Protein AF-A0A9P5TW99-F1 (afdb_monomer)

Sequence (395 aa):
MVALRAKLTGFSEDMVRWKDLVPGARRSHRGVREGKIAKPSKDNAGSTTTKKLKKLKLSVIRRNELMGLSGDGTASVQVFATECSKDMRTLEEKRNLLRLAKSFCDAYPYIPPNELAWRVKAEAEAKRKTDSSEMLATYMQSTNNQIDSLASMLTHHLPTLRTALPSGPISTTPTIVPMTVVGMSSDMDTQVHQKTPGMPELELPALVMAATVPEPQSAATSHNASLSLQSCESNRTYAVTLAHTQALMFTYNDIPDIPRLDRVWDDEPTPYQRHPVALRYWPDVYRNKNDQRWKGIKATWTEWKYVAEQYHASTPEEFWMEFSSSDGKRFNWKAITAHLRGQRAVHDQESCVKARNDYGAQFDTHFSNRGKVMTDKSAIARQYLVLKENQMDID

pLDDT: mean 73.94, std 22.14, range [26.53, 98.31]

Organism: NCBI:txid206335

Mean predicted aligned error: 19.89 Å

Structure (mmCIF, N/CA/C/O backbone):
data_AF-A0A9P5TW99-F1
#
_entry.id   AF-A0A9P5TW99-F1
#
loop_
_atom_site.group_PDB
_atom_site.id
_atom_site.type_symbol
_atom_site.label_atom_id
_atom_site.label_alt_id
_atom_site.label_comp_id
_atom_site.label_asym_id
_atom_site.label_entity_id
_atom_site.label_seq_id
_atom_site.pdbx_PDB_ins_code
_atom_site.Cartn_x
_atom_site.Cartn_y
_atom_site.Cartn_z
_atom_site.occupancy
_atom_site.B_iso_or_equiv
_atom_site.auth_seq_id
_atom_site.auth_comp_id
_atom_site.auth_asym_id
_atom_site.auth_atom_id
_atom_site.pdbx_PDB_model_num
ATOM 1 N N . MET A 1 1 ? -27.446 -33.311 -11.522 1.00 58.66 1 MET A N 1
ATOM 2 C CA . MET A 1 1 ? -27.390 -31.878 -11.905 1.00 58.66 1 MET A CA 1
ATOM 3 C C . MET A 1 1 ? -28.658 -31.107 -11.533 1.00 58.66 1 MET A C 1
ATOM 5 O O . MET A 1 1 ? -28.534 -30.091 -10.864 1.00 58.66 1 MET A O 1
ATOM 9 N N . VAL A 1 2 ? -29.862 -31.587 -11.870 1.00 69.06 2 VAL A N 1
ATOM 10 C CA . VAL A 1 2 ? -31.138 -30.896 -11.559 1.00 69.06 2 VAL A CA 1
ATOM 11 C C . VAL A 1 2 ? -31.339 -30.640 -10.054 1.00 69.06 2 VAL A C 1
ATOM 13 O O . VAL A 1 2 ? -31.632 -29.518 -9.657 1.00 69.06 2 VAL A O 1
ATOM 16 N N . ALA A 1 3 ? -31.059 -31.631 -9.201 1.00 65.62 3 ALA A N 1
ATOM 17 C CA . ALA A 1 3 ? -31.188 -31.491 -7.744 1.00 65.62 3 ALA A CA 1
ATOM 18 C C . ALA A 1 3 ? -30.216 -30.471 -7.114 1.00 65.62 3 ALA A C 1
ATOM 20 O O . ALA A 1 3 ? -30.509 -29.909 -6.064 1.00 65.62 3 ALA A O 1
ATOM 21 N N . LEU A 1 4 ? -29.061 -30.226 -7.743 1.00 70.00 4 LEU A N 1
ATOM 22 C CA . LEU A 1 4 ? -28.096 -29.229 -7.269 1.00 70.00 4 LEU A CA 1
ATOM 23 C C . LEU A 1 4 ? -28.545 -27.816 -7.654 1.00 70.00 4 LEU A C 1
ATOM 25 O O . LEU A 1 4 ? -28.468 -26.916 -6.825 1.00 70.00 4 LEU A O 1
ATOM 29 N N . ARG A 1 5 ? -29.066 -27.639 -8.879 1.00 88.38 5 ARG A N 1
ATOM 30 C CA . ARG A 1 5 ? -29.638 -26.359 -9.319 1.00 88.38 5 ARG A CA 1
ATOM 31 C C . ARG A 1 5 ? -30.823 -25.958 -8.447 1.00 88.38 5 ARG A C 1
ATOM 33 O O . ARG A 1 5 ? -30.795 -24.866 -7.910 1.00 88.38 5 ARG A O 1
ATOM 40 N N . ALA A 1 6 ? -31.767 -26.867 -8.196 1.00 84.12 6 ALA A N 1
ATOM 41 C CA . ALA A 1 6 ? -32.905 -26.593 -7.314 1.00 84.12 6 ALA A CA 1
ATOM 42 C C . ALA A 1 6 ? -32.475 -26.197 -5.888 1.00 84.12 6 ALA A C 1
ATOM 44 O O . ALA A 1 6 ? -33.054 -25.293 -5.292 1.00 84.12 6 ALA A O 1
ATOM 45 N N . LYS A 1 7 ? -31.420 -26.829 -5.351 1.00 78.69 7 LYS A N 1
ATOM 46 C CA . LYS A 1 7 ? -30.862 -26.457 -4.043 1.00 78.69 7 LYS A CA 1
ATOM 47 C C . LYS A 1 7 ? -30.204 -25.082 -4.049 1.00 78.69 7 LYS A C 1
ATOM 49 O O . LYS A 1 7 ? -30.358 -24.375 -3.067 1.00 78.69 7 LYS A O 1
ATOM 54 N N . LEU A 1 8 ? -29.489 -24.717 -5.114 1.00 85.50 8 LEU A N 1
ATOM 55 C CA . LEU A 1 8 ? -28.857 -23.401 -5.246 1.00 85.50 8 LEU A CA 1
ATOM 56 C C . LEU A 1 8 ? -29.894 -22.289 -5.435 1.00 85.50 8 LEU A C 1
ATOM 58 O O . LEU A 1 8 ? -29.766 -21.254 -4.795 1.00 85.50 8 LEU A O 1
ATOM 62 N N . THR A 1 9 ? -30.944 -22.529 -6.226 1.00 88.44 9 THR A N 1
ATOM 63 C CA . THR A 1 9 ? -32.055 -21.582 -6.410 1.00 88.44 9 THR A CA 1
ATOM 64 C C . THR A 1 9 ? -32.812 -21.357 -5.100 1.00 88.44 9 THR A C 1
ATOM 66 O O . THR A 1 9 ? -32.992 -20.219 -4.681 1.00 88.44 9 THR A O 1
ATOM 69 N N . GLY A 1 10 ? -33.123 -22.431 -4.362 1.00 80.06 10 GLY A N 1
ATOM 70 C CA . GLY A 1 10 ? -33.707 -22.304 -3.023 1.00 80.06 10 GLY A CA 1
ATOM 71 C C . GLY A 1 10 ? -32.764 -21.662 -1.993 1.00 80.06 10 GLY A C 1
ATOM 72 O O . GLY A 1 10 ? -33.227 -21.125 -0.993 1.00 80.06 10 GLY A O 1
ATOM 73 N N . PHE A 1 11 ? -31.445 -21.694 -2.225 1.00 78.62 11 PHE A N 1
ATOM 74 C CA . PHE A 1 11 ? -30.457 -21.009 -1.383 1.00 78.62 11 PHE A CA 1
ATOM 75 C C . PHE A 1 11 ? -30.358 -19.507 -1.680 1.00 78.62 11 PHE A C 1
ATOM 77 O O . PHE A 1 11 ? -29.927 -18.760 -0.802 1.00 78.62 11 PHE A O 1
ATOM 84 N N . SER A 1 12 ? -30.710 -19.078 -2.898 1.00 83.06 12 SER A N 1
ATOM 85 C CA . SER A 1 12 ? -30.652 -17.676 -3.327 1.00 83.06 12 SER A CA 1
ATOM 86 C C . SER A 1 12 ? -31.938 -16.892 -3.069 1.00 83.06 12 SER A C 1
ATOM 88 O O . SER A 1 12 ? -31.874 -15.676 -2.946 1.00 83.06 12 SER A O 1
ATOM 90 N N . GLU A 1 13 ? -33.092 -17.557 -2.989 1.00 88.88 13 GLU A N 1
ATOM 91 C CA . GLU A 1 13 ? -34.395 -16.882 -2.851 1.00 88.88 13 GLU A CA 1
ATOM 92 C C . GLU A 1 13 ? -34.698 -16.387 -1.428 1.00 88.88 13 GLU A C 1
ATOM 94 O O . GLU A 1 13 ? -35.510 -15.481 -1.265 1.00 88.88 13 GLU A O 1
ATOM 99 N N . ASP A 1 14 ? -34.036 -16.925 -0.396 1.00 84.69 14 ASP A N 1
ATOM 100 C CA . ASP A 1 14 ? -34.393 -16.652 1.001 1.00 84.69 14 ASP A CA 1
ATOM 101 C C . ASP A 1 14 ? -33.192 -16.167 1.835 1.00 84.69 14 ASP A C 1
ATOM 103 O O . ASP A 1 14 ? -32.583 -16.896 2.629 1.00 84.69 14 ASP A O 1
ATOM 107 N N . MET A 1 15 ? -32.832 -14.894 1.636 1.00 73.81 15 MET A N 1
ATOM 108 C CA . MET A 1 15 ? -31.765 -14.208 2.383 1.00 73.81 15 MET A CA 1
ATOM 109 C C . MET A 1 15 ? -32.045 -14.108 3.890 1.00 73.81 15 MET A C 1
ATOM 111 O O . MET A 1 15 ? -31.109 -13.955 4.675 1.00 73.81 15 MET A O 1
ATOM 115 N N . VAL A 1 16 ? -33.306 -14.190 4.326 1.00 80.12 16 VAL A N 1
ATOM 116 C CA . VAL A 1 16 ? -33.656 -14.129 5.754 1.00 80.12 16 VAL A CA 1
ATOM 117 C C . VAL A 1 16 ? -33.190 -15.403 6.453 1.00 80.12 16 VAL A C 1
ATOM 119 O O . VAL A 1 16 ? -32.522 -15.343 7.486 1.00 80.12 16 VAL A O 1
ATOM 122 N N . ARG A 1 17 ? -33.411 -16.554 5.814 1.00 73.56 17 ARG A N 1
ATOM 123 C CA . ARG A 1 17 ? -33.004 -17.871 6.314 1.00 73.56 17 ARG A CA 1
ATOM 124 C C . ARG A 1 17 ? -31.487 -18.038 6.443 1.00 73.56 17 ARG A C 1
ATOM 126 O O . ARG A 1 17 ? -31.021 -18.865 7.226 1.00 73.56 17 ARG A O 1
ATOM 133 N N . TRP A 1 18 ? -30.699 -17.240 5.718 1.00 72.06 18 TRP A N 1
ATOM 134 C CA . TRP A 1 18 ? -29.242 -17.217 5.875 1.00 72.06 18 TRP A CA 1
ATOM 135 C C . TRP A 1 18 ? -28.815 -16.790 7.276 1.00 72.06 18 TRP A C 1
ATOM 137 O O . TRP A 1 18 ? -27.891 -17.394 7.819 1.00 72.06 18 TRP A O 1
ATOM 147 N N . LYS A 1 19 ? -29.484 -15.802 7.887 1.00 72.62 19 LYS A N 1
ATOM 148 C CA . LYS A 1 19 ? -29.129 -15.336 9.238 1.00 72.62 19 LYS A CA 1
ATOM 149 C C . LYS A 1 19 ? -29.310 -16.434 10.291 1.00 72.62 19 LYS A C 1
ATOM 151 O O . LYS A 1 19 ? -28.522 -16.482 11.232 1.00 72.62 19 LYS A O 1
ATOM 156 N N . ASP A 1 20 ? -30.252 -17.352 10.073 1.00 71.69 20 ASP A N 1
ATOM 157 C CA . ASP A 1 20 ? -30.519 -18.487 10.967 1.00 71.69 20 ASP A CA 1
ATOM 158 C C . ASP A 1 20 ? -29.628 -19.709 10.684 1.00 71.69 20 ASP A C 1
ATOM 160 O O . ASP A 1 20 ? -29.382 -20.530 11.570 1.00 71.69 20 ASP A O 1
ATOM 164 N N . LEU A 1 21 ? -29.127 -19.847 9.450 1.00 66.81 21 LEU A N 1
ATOM 165 C CA . LEU A 1 21 ? -28.264 -20.956 9.030 1.00 66.81 21 LEU A CA 1
ATOM 166 C C . LEU A 1 21 ? -26.778 -20.716 9.301 1.00 66.81 21 LEU A C 1
ATOM 168 O O . LEU A 1 21 ? -26.026 -21.693 9.345 1.00 66.81 21 LEU A O 1
ATOM 172 N N . VAL A 1 22 ? -26.332 -19.467 9.494 1.00 63.72 22 VAL A N 1
ATOM 173 C CA . VAL A 1 22 ? -24.971 -19.206 9.981 1.00 63.72 22 VAL A CA 1
ATOM 174 C C . VAL A 1 22 ? -24.890 -19.745 11.409 1.00 63.72 22 VAL A C 1
ATOM 176 O O . VAL A 1 22 ? -25.519 -19.182 12.305 1.00 63.72 22 VAL A O 1
ATOM 179 N N . PRO A 1 23 ? -24.116 -20.816 11.673 1.00 58.12 23 PRO A N 1
ATOM 180 C CA . PRO A 1 23 ? -23.956 -21.316 13.026 1.00 58.12 23 PRO A CA 1
ATOM 181 C C . PRO A 1 23 ? -23.392 -20.170 13.858 1.00 58.12 23 PRO A C 1
ATOM 183 O O . PRO A 1 23 ? -22.274 -19.719 13.587 1.00 58.12 23 PRO A O 1
ATOM 186 N N . GLY A 1 24 ? -24.186 -19.677 14.815 1.00 62.91 24 GLY A N 1
ATOM 187 C CA . GLY A 1 24 ? -23.839 -18.518 15.631 1.00 62.91 24 GLY A CA 1
ATOM 188 C C . GLY A 1 24 ? -22.387 -18.610 16.083 1.00 62.91 24 GLY A C 1
ATOM 189 O O . GLY A 1 24 ? -21.942 -19.686 16.499 1.00 62.91 24 GLY A O 1
ATOM 190 N N . ALA A 1 25 ? -21.646 -17.508 15.913 1.00 51.34 25 ALA A N 1
ATOM 191 C CA . ALA A 1 25 ? -20.204 -17.433 16.115 1.00 51.34 25 ALA A CA 1
ATOM 192 C C . ALA A 1 25 ? -19.806 -18.249 17.346 1.00 51.34 25 ALA A C 1
ATOM 194 O O . ALA A 1 25 ? -20.101 -17.868 18.482 1.00 51.34 25 ALA A O 1
ATOM 195 N N . ARG A 1 26 ? -19.188 -19.415 17.108 1.00 55.31 26 ARG A N 1
ATOM 196 C CA . ARG A 1 26 ? -18.778 -20.326 18.173 1.00 55.31 26 ARG A CA 1
ATOM 197 C C . ARG A 1 26 ? -17.817 -19.557 19.061 1.00 55.31 26 ARG A C 1
ATOM 199 O O . ARG A 1 26 ? -16.646 -19.401 18.717 1.00 55.31 26 ARG A O 1
ATOM 206 N N . ARG A 1 27 ? -18.313 -19.052 20.195 1.00 49.97 27 ARG A N 1
ATOM 207 C CA . ARG A 1 27 ? -17.473 -18.463 21.232 1.00 49.97 27 ARG A CA 1
ATOM 208 C C . ARG A 1 27 ? -16.417 -19.508 21.542 1.00 49.97 27 ARG A C 1
ATOM 210 O O . ARG A 1 27 ? -16.739 -20.603 21.998 1.00 49.97 27 ARG A O 1
ATOM 217 N N . SER A 1 28 ? -15.160 -19.187 21.245 1.00 50.09 28 SER A N 1
ATOM 218 C CA . SER A 1 28 ? -14.033 -20.000 21.677 1.00 50.09 28 SER A CA 1
ATOM 219 C C . SER A 1 28 ? -14.196 -20.179 23.180 1.00 50.09 28 SER A C 1
ATOM 221 O O . SER A 1 28 ? -14.144 -19.186 23.911 1.00 50.09 28 SER A O 1
ATOM 223 N N . HIS A 1 29 ? -14.478 -21.404 23.615 1.00 52.12 29 HIS A N 1
ATOM 224 C CA . HIS A 1 29 ? -14.676 -21.750 25.012 1.00 52.12 29 HIS A CA 1
ATOM 225 C C . HIS A 1 29 ? -13.421 -21.322 25.779 1.00 52.12 29 HIS A C 1
ATOM 227 O O . HIS A 1 29 ? -12.395 -22.007 25.766 1.00 52.12 29 HIS A O 1
ATOM 233 N N . ARG A 1 30 ? -13.462 -20.134 26.393 1.00 49.91 30 ARG A N 1
ATOM 234 C CA . ARG A 1 30 ? -12.427 -19.697 27.321 1.00 49.91 30 ARG A CA 1
ATOM 235 C C . ARG A 1 30 ? -12.651 -20.541 28.557 1.00 49.91 30 ARG A C 1
ATOM 237 O O . ARG A 1 30 ? -13.542 -20.249 29.343 1.00 49.91 30 ARG A O 1
ATOM 244 N N . GLY A 1 31 ? -11.892 -21.631 28.647 1.00 58.38 31 GLY A N 1
ATOM 245 C CA . GLY A 1 31 ? -11.916 -22.516 29.802 1.00 58.38 31 GLY A CA 1
ATOM 246 C C . GLY A 1 31 ? -11.858 -21.707 31.093 1.00 58.38 31 GLY A C 1
ATOM 247 O O . GLY A 1 31 ? -11.162 -20.688 31.158 1.00 58.38 31 GLY A O 1
ATOM 248 N N . VAL A 1 32 ? -12.630 -22.170 32.073 1.00 48.12 32 VAL A N 1
ATOM 249 C CA . VAL A 1 32 ? -12.749 -21.618 33.422 1.00 48.12 32 VAL A CA 1
ATOM 250 C C . VAL A 1 32 ? -11.351 -21.298 33.954 1.00 48.12 32 VAL A C 1
ATOM 252 O O . VAL A 1 32 ? -10.536 -22.188 34.192 1.00 48.12 32 VAL A O 1
ATOM 255 N N . ARG A 1 33 ? -11.044 -20.002 34.069 1.00 47.03 33 ARG A N 1
ATOM 256 C CA . ARG A 1 33 ? -9.824 -19.502 34.709 1.00 47.03 33 ARG A CA 1
ATOM 257 C C . ARG A 1 33 ? -10.108 -19.289 36.189 1.00 47.03 33 ARG A C 1
ATOM 259 O O . ARG A 1 33 ? -10.075 -18.162 36.666 1.00 47.03 33 ARG A O 1
ATOM 266 N N . GLU A 1 34 ? -10.368 -20.371 36.905 1.00 51.81 34 GLU A N 1
ATOM 267 C CA . GLU A 1 34 ? -10.252 -20.365 38.358 1.00 51.81 34 GLU A CA 1
ATOM 268 C C . GLU A 1 34 ? -8.994 -21.136 38.738 1.00 51.81 34 GLU A C 1
ATOM 270 O O . GLU A 1 34 ? -8.789 -22.274 38.324 1.00 51.81 34 GLU A O 1
ATOM 275 N N . GLY A 1 35 ? -8.092 -20.462 39.450 1.00 48.47 35 GLY A N 1
ATOM 276 C CA . GLY A 1 35 ? -6.841 -21.053 39.910 1.00 48.47 35 GLY A CA 1
ATOM 277 C C . GLY A 1 35 ? -5.665 -20.094 39.809 1.00 48.47 35 GLY A C 1
ATOM 278 O O . GLY A 1 35 ? -4.849 -20.178 38.890 1.00 48.47 35 GLY A O 1
ATOM 279 N N . LYS A 1 36 ? -5.545 -19.200 40.796 1.00 48.25 36 LYS A N 1
ATOM 280 C CA . LYS A 1 36 ? -4.268 -18.586 41.175 1.00 48.25 36 LYS A CA 1
ATOM 281 C C . LYS A 1 36 ? -3.323 -19.711 41.620 1.00 48.25 36 LYS A C 1
ATOM 283 O O . LYS A 1 36 ? -3.298 -20.069 42.790 1.00 48.25 36 LYS A O 1
ATOM 288 N N . ILE A 1 37 ? -2.566 -20.293 40.694 1.00 49.03 37 ILE A N 1
ATOM 289 C CA . ILE A 1 37 ? -1.483 -21.218 41.041 1.00 49.03 37 ILE A CA 1
ATOM 290 C C . ILE A 1 37 ? -0.261 -20.363 41.376 1.00 49.03 37 ILE A C 1
ATOM 292 O O . ILE A 1 37 ? 0.362 -19.764 40.494 1.00 49.03 37 ILE A O 1
ATOM 296 N N . ALA A 1 38 ? 0.031 -20.269 42.672 1.00 44.44 38 ALA A N 1
ATOM 297 C CA . ALA A 1 38 ? 1.245 -19.669 43.197 1.00 44.44 38 ALA A CA 1
ATOM 298 C C . ALA A 1 38 ? 2.476 -20.353 42.577 1.00 44.44 38 ALA A C 1
ATOM 300 O O . ALA A 1 38 ? 2.558 -21.579 42.496 1.00 44.44 38 ALA A O 1
ATOM 301 N N . LYS A 1 39 ? 3.426 -19.546 42.101 1.00 47.69 39 LYS A N 1
ATOM 302 C CA . LYS A 1 39 ? 4.719 -20.028 41.607 1.00 47.69 39 LYS A CA 1
ATOM 303 C C . LYS A 1 39 ? 5.540 -20.523 42.806 1.00 47.69 39 LYS A C 1
ATOM 305 O O . LYS A 1 39 ? 5.739 -19.726 43.721 1.00 47.69 39 LYS A O 1
ATOM 310 N N . PRO A 1 40 ? 6.046 -21.767 42.820 1.00 48.75 40 PRO A N 1
ATOM 311 C CA . PRO A 1 40 ? 6.991 -22.179 43.846 1.00 48.75 40 PRO A CA 1
ATOM 312 C C . PRO A 1 40 ? 8.340 -21.478 43.640 1.00 48.75 40 PRO A C 1
ATOM 314 O O . PRO A 1 40 ? 8.852 -21.397 42.517 1.00 48.75 40 PRO A O 1
ATOM 317 N N . SER A 1 41 ? 8.866 -20.958 44.750 1.00 43.94 41 SER A N 1
ATOM 318 C CA . SER A 1 41 ? 10.208 -20.396 44.896 1.00 43.94 41 SER A CA 1
ATOM 319 C C . SER A 1 41 ? 11.270 -21.410 44.470 1.00 43.94 41 SER A C 1
ATOM 321 O O . SER A 1 41 ? 11.125 -22.616 44.672 1.00 43.94 41 SER A O 1
ATOM 323 N N . LYS A 1 42 ? 12.323 -20.907 43.832 1.00 47.97 42 LYS A N 1
ATOM 324 C CA . LYS A 1 42 ? 13.435 -21.680 43.289 1.00 47.97 42 LYS A CA 1
ATOM 325 C C . LYS A 1 42 ? 14.590 -21.600 44.280 1.00 47.97 42 LYS A C 1
ATOM 327 O O . LYS A 1 42 ? 15.408 -20.692 44.175 1.00 47.97 42 LYS A O 1
ATOM 332 N N . ASP A 1 43 ? 14.660 -22.559 45.193 1.00 49.53 43 ASP A N 1
ATOM 333 C CA . ASP A 1 43 ? 15.812 -22.684 46.079 1.00 49.53 43 ASP A CA 1
ATOM 334 C C . ASP A 1 43 ? 16.958 -23.403 45.360 1.00 49.53 43 ASP A C 1
ATOM 336 O O . ASP A 1 43 ? 16.806 -24.459 44.737 1.00 49.53 43 ASP A O 1
ATOM 340 N N . ASN A 1 44 ? 18.112 -22.740 45.397 1.00 54.00 44 ASN A N 1
ATOM 341 C CA . ASN A 1 44 ? 19.398 -23.206 44.911 1.00 54.00 44 ASN A CA 1
ATOM 342 C C . ASN A 1 44 ? 19.933 -24.293 45.848 1.00 54.00 44 ASN A C 1
ATOM 344 O O . ASN A 1 44 ? 20.316 -24.001 46.975 1.00 54.00 44 ASN A O 1
ATOM 348 N N . ALA A 1 45 ? 20.063 -25.517 45.347 1.00 45.59 45 ALA A N 1
ATOM 349 C CA . ALA A 1 45 ? 20.971 -26.499 45.922 1.00 45.59 45 ALA A CA 1
ATOM 350 C C . ALA A 1 45 ? 21.656 -27.254 44.782 1.00 45.59 45 ALA A C 1
ATOM 352 O O . ALA A 1 45 ? 21.007 -27.841 43.910 1.00 45.59 45 ALA A O 1
ATOM 353 N N . GLY A 1 46 ? 22.984 -27.148 44.754 1.00 58.91 46 GLY A N 1
ATOM 354 C CA . GLY A 1 46 ? 23.836 -27.803 43.776 1.00 58.91 46 GLY A CA 1
ATOM 355 C C . GLY A 1 46 ? 23.730 -29.318 43.889 1.00 58.91 46 GLY A C 1
ATOM 356 O O . GLY A 1 46 ? 23.781 -29.875 44.979 1.00 58.91 46 GLY A O 1
ATOM 357 N N . SER A 1 47 ? 23.595 -29.992 42.751 1.00 43.09 47 SER A N 1
ATOM 358 C CA . SER A 1 47 ? 23.919 -31.409 42.664 1.00 43.09 47 SER A CA 1
ATOM 359 C C . SER A 1 47 ? 24.217 -31.812 41.225 1.00 43.09 47 SER A C 1
ATOM 361 O O . SER A 1 47 ? 23.520 -31.448 40.277 1.00 43.09 47 SER A O 1
ATOM 363 N N . THR A 1 48 ? 25.326 -32.533 41.153 1.00 44.28 48 THR A N 1
ATOM 364 C CA . THR A 1 48 ? 25.984 -33.294 40.096 1.00 44.28 48 THR A CA 1
ATOM 365 C C . THR A 1 48 ? 25.189 -33.734 38.857 1.00 44.28 48 THR A C 1
ATOM 367 O O . THR A 1 48 ? 23.994 -34.026 38.849 1.00 44.28 48 THR A O 1
ATOM 370 N N . THR A 1 49 ? 25.945 -33.782 37.764 1.00 49.41 49 THR A N 1
ATOM 371 C CA . THR A 1 49 ? 25.586 -34.085 36.381 1.00 49.41 49 THR A CA 1
ATOM 372 C C . THR A 1 49 ? 24.978 -35.477 36.194 1.00 49.41 49 THR A C 1
ATOM 374 O O . THR A 1 49 ? 25.675 -36.445 35.906 1.00 49.41 49 THR A O 1
ATOM 377 N N . THR A 1 50 ? 23.653 -35.563 36.239 1.00 49.00 50 THR A N 1
ATOM 378 C CA . THR A 1 50 ? 22.889 -36.620 35.565 1.00 49.00 50 THR A CA 1
ATOM 379 C C . THR A 1 50 ? 21.997 -35.961 34.516 1.00 49.00 50 THR A C 1
ATOM 381 O O . THR A 1 50 ? 21.405 -34.903 34.749 1.00 49.00 50 THR A O 1
ATOM 384 N N . LYS A 1 51 ? 21.976 -36.520 33.299 1.00 51.38 51 LYS A N 1
ATOM 385 C CA . LYS A 1 51 ? 21.241 -35.973 32.149 1.00 51.38 51 LYS A CA 1
ATOM 386 C C . LYS A 1 51 ? 19.755 -35.876 32.506 1.00 51.38 51 LYS A C 1
ATOM 388 O O . LYS A 1 51 ? 19.036 -36.867 32.454 1.00 51.38 51 LYS A O 1
ATOM 393 N N . LYS A 1 52 ? 19.304 -34.673 32.882 1.00 51.59 52 LYS A N 1
ATOM 394 C CA . LYS A 1 52 ? 17.903 -34.379 33.202 1.00 51.59 52 LYS A CA 1
ATOM 395 C C . LYS A 1 52 ? 17.035 -34.744 31.999 1.00 51.59 52 LYS A C 1
ATOM 397 O O . LYS A 1 52 ? 17.022 -34.024 30.999 1.00 51.59 52 LYS A O 1
ATOM 402 N N . LEU A 1 53 ? 16.301 -35.850 32.116 1.00 59.75 53 LEU A N 1
ATOM 403 C CA . LEU A 1 53 ? 15.158 -36.162 31.265 1.00 59.75 53 LEU A CA 1
ATOM 404 C C . LEU A 1 53 ? 14.271 -34.916 31.226 1.00 59.75 53 LEU A C 1
ATOM 406 O O . LEU A 1 53 ? 13.824 -34.415 32.261 1.00 59.75 53 LEU A O 1
ATOM 410 N N . LYS A 1 54 ? 14.104 -34.352 30.027 1.00 71.94 54 LYS A N 1
ATOM 411 C CA . LYS A 1 54 ? 13.283 -33.161 29.811 1.00 71.94 54 LYS A CA 1
ATOM 412 C C . LYS A 1 54 ? 11.875 -33.500 30.294 1.00 71.94 54 LYS A C 1
ATOM 414 O O . LYS A 1 54 ? 11.186 -34.276 29.640 1.00 71.94 54 LYS A O 1
ATOM 419 N N . LYS A 1 55 ? 11.474 -32.947 31.445 1.00 77.19 55 LYS A N 1
ATOM 420 C CA . LYS A 1 55 ? 10.123 -33.114 31.993 1.00 77.19 55 LYS A CA 1
ATOM 421 C C . LYS A 1 55 ? 9.119 -32.795 30.883 1.00 77.19 55 LYS A C 1
ATOM 423 O O . LYS A 1 55 ? 9.113 -31.678 30.359 1.00 77.19 55 LYS A O 1
ATOM 428 N N . LEU A 1 56 ? 8.326 -33.792 30.493 1.00 73.94 56 LEU A N 1
ATOM 429 C CA . LEU A 1 56 ? 7.247 -33.622 29.527 1.00 73.94 56 LEU A CA 1
ATOM 430 C C . LEU A 1 56 ? 6.324 -32.501 30.011 1.00 73.94 56 LEU A C 1
ATOM 432 O O . LEU A 1 56 ? 6.024 -32.387 31.201 1.00 73.94 56 LEU A O 1
ATOM 436 N N . LYS A 1 57 ? 5.901 -31.634 29.085 1.00 84.50 57 LYS A N 1
ATOM 437 C CA . LYS A 1 57 ? 4.958 -30.556 29.401 1.00 84.50 57 LYS A CA 1
ATOM 438 C C . LYS A 1 57 ? 3.699 -31.179 30.008 1.00 84.50 57 LYS A C 1
ATOM 440 O O . LYS A 1 57 ? 3.190 -32.159 29.472 1.00 84.50 57 LYS A O 1
ATOM 445 N N . LEU A 1 58 ? 3.168 -30.572 31.068 1.00 80.12 58 LEU A N 1
ATOM 446 C CA . LEU A 1 58 ? 1.982 -31.057 31.787 1.00 80.12 58 LEU A CA 1
ATOM 447 C C . LEU A 1 58 ? 0.776 -31.310 30.858 1.00 80.12 58 LEU A C 1
ATOM 449 O O . LEU A 1 58 ? -0.018 -32.212 31.091 1.00 80.12 58 LEU A O 1
ATOM 453 N N . SER A 1 59 ? 0.664 -30.544 29.766 1.00 78.75 59 SER A N 1
ATOM 454 C CA . SER A 1 59 ? -0.368 -30.738 28.741 1.00 78.75 59 SER A CA 1
ATOM 455 C C . SER A 1 59 ? -0.230 -32.052 27.970 1.00 78.75 59 SER A C 1
ATOM 457 O O . SER A 1 59 ? -1.233 -32.609 27.541 1.00 78.75 59 SER A O 1
ATOM 459 N N . VAL A 1 60 ? 0.996 -32.545 27.782 1.00 77.38 60 VAL A N 1
ATOM 460 C CA . VAL A 1 60 ? 1.264 -33.824 27.113 1.00 77.38 60 VAL A CA 1
ATOM 461 C C . VAL A 1 60 ? 0.950 -34.981 28.054 1.00 77.38 60 VAL A C 1
ATOM 463 O O . VAL A 1 60 ? 0.315 -35.934 27.627 1.00 77.38 60 VAL A O 1
ATOM 466 N N . ILE A 1 61 ? 1.296 -34.852 29.338 1.00 80.19 61 ILE A N 1
ATOM 467 C CA . ILE A 1 61 ? 0.941 -35.840 30.369 1.00 80.19 61 ILE A CA 1
ATOM 468 C C . ILE A 1 61 ? -0.581 -35.979 30.455 1.00 80.19 61 ILE A C 1
ATOM 470 O O . ILE A 1 61 ? -1.108 -37.069 30.278 1.00 80.19 61 ILE A O 1
ATOM 474 N N . ARG A 1 62 ? -1.295 -34.854 30.581 1.00 79.38 62 ARG A N 1
ATOM 475 C CA . ARG A 1 62 ? -2.760 -34.855 30.667 1.00 79.38 62 ARG A CA 1
ATOM 476 C C . ARG A 1 62 ? -3.428 -35.390 29.397 1.00 79.38 62 ARG A C 1
ATOM 478 O O . ARG A 1 62 ? -4.450 -36.056 29.479 1.00 79.38 62 ARG A O 1
ATOM 485 N N . ARG A 1 63 ? -2.865 -35.117 28.211 1.00 81.81 63 ARG A N 1
ATOM 486 C CA . ARG A 1 63 ? -3.342 -35.713 26.951 1.00 81.81 63 ARG A CA 1
ATOM 487 C C . ARG A 1 63 ? -3.147 -37.229 26.949 1.00 81.81 63 ARG A C 1
ATOM 489 O O . ARG A 1 63 ? -4.035 -37.928 26.484 1.00 81.81 63 ARG A O 1
ATOM 496 N N . ASN A 1 64 ? -2.007 -37.718 27.426 1.00 81.00 64 ASN A N 1
ATOM 497 C CA . ASN A 1 64 ? -1.719 -39.148 27.461 1.00 81.00 64 ASN A CA 1
ATOM 498 C C . ASN A 1 64 ? -2.642 -39.874 28.446 1.00 81.00 64 ASN A C 1
ATOM 500 O O . ASN A 1 64 ? -3.238 -40.871 28.062 1.00 81.00 64 ASN A O 1
ATOM 504 N N . GLU A 1 65 ? -2.866 -39.310 29.637 1.00 81.19 65 GLU A N 1
ATOM 505 C CA . GLU A 1 65 ? -3.845 -39.823 30.608 1.00 81.19 65 GLU A CA 1
ATOM 506 C C . GLU A 1 65 ? -5.255 -39.898 30.010 1.00 81.19 65 GLU A C 1
ATOM 508 O O . GLU A 1 65 ? -5.924 -40.922 30.111 1.00 81.19 65 GLU A O 1
ATOM 513 N N . LEU A 1 66 ? -5.693 -38.839 29.322 1.00 78.94 66 LEU A N 1
ATOM 514 C CA . LEU A 1 66 ? -7.032 -38.772 28.726 1.00 78.94 66 LEU A CA 1
ATOM 515 C C . LEU A 1 66 ? -7.194 -39.732 27.533 1.00 78.94 66 LEU A C 1
ATOM 517 O O . LEU A 1 66 ? -8.302 -40.162 27.235 1.00 78.94 66 LEU A O 1
ATOM 521 N N . MET A 1 67 ? -6.090 -40.090 26.872 1.00 77.81 67 MET A N 1
ATOM 522 C CA . MET A 1 67 ? -6.045 -41.073 25.784 1.00 77.81 67 MET A CA 1
ATOM 523 C C . MET A 1 67 ? -5.748 -42.502 26.276 1.00 77.81 67 MET A C 1
ATOM 525 O O . MET A 1 67 ? -5.559 -43.386 25.445 1.00 77.81 67 MET A O 1
ATOM 529 N N . GLY A 1 68 ? -5.671 -42.736 27.593 1.00 79.44 68 GLY A N 1
ATOM 530 C CA . GLY A 1 68 ? -5.354 -44.050 28.167 1.00 79.44 68 GLY A CA 1
ATOM 531 C C . GLY A 1 68 ? -3.928 -44.539 27.882 1.00 79.44 68 GLY A C 1
ATOM 532 O O . GLY A 1 68 ? -3.646 -45.726 28.017 1.00 79.44 68 GLY A O 1
ATOM 533 N N . LEU A 1 69 ? -3.022 -43.646 27.474 1.00 74.31 69 LEU A N 1
ATOM 534 C CA . LEU A 1 69 ? -1.617 -43.960 27.239 1.00 74.31 69 LEU A CA 1
ATOM 535 C C . LEU A 1 69 ? -0.878 -43.889 28.577 1.00 74.31 69 LEU A C 1
ATOM 537 O O . LEU A 1 69 ? -0.517 -42.803 29.039 1.00 74.31 69 LEU A O 1
ATOM 541 N N . SER A 1 70 ? -0.679 -45.047 29.204 1.00 62.44 70 SER A N 1
ATOM 542 C CA . SER A 1 70 ? 0.096 -45.181 30.438 1.00 62.44 70 SER A CA 1
ATOM 543 C C . SER A 1 70 ? 1.477 -44.536 30.286 1.00 62.44 70 SER A C 1
ATOM 545 O O . SER A 1 70 ? 2.161 -44.717 29.282 1.00 62.44 70 SER A O 1
ATOM 547 N N . GLY A 1 71 ? 1.874 -43.745 31.286 1.00 62.94 71 GLY A N 1
ATOM 548 C CA . GLY A 1 71 ? 3.118 -42.966 31.288 1.00 62.94 71 GLY A CA 1
ATOM 549 C C . GLY A 1 71 ? 4.405 -43.792 31.380 1.00 62.94 71 GLY A C 1
ATOM 550 O O . GLY A 1 71 ? 5.491 -43.212 31.320 1.00 62.94 71 GLY A O 1
ATOM 551 N N . ASP A 1 72 ? 4.298 -45.115 31.488 1.00 60.44 72 ASP A N 1
ATOM 552 C CA . ASP A 1 72 ? 5.434 -46.015 31.367 1.00 60.44 72 ASP A CA 1
ATOM 553 C C . ASP A 1 72 ? 5.808 -46.100 29.892 1.00 60.44 72 ASP A C 1
ATOM 555 O O . ASP A 1 72 ? 5.091 -46.667 29.076 1.00 60.44 72 ASP A O 1
ATOM 559 N N . GLY A 1 73 ? 6.929 -45.474 29.534 1.00 58.66 73 GLY A N 1
ATOM 560 C CA . GLY A 1 73 ? 7.451 -45.375 28.169 1.00 58.66 73 GLY A CA 1
ATOM 561 C C . GLY A 1 73 ? 7.848 -46.706 27.518 1.00 58.66 73 GLY A C 1
ATOM 562 O O . GLY A 1 73 ? 8.693 -46.712 26.623 1.00 58.66 73 GLY A O 1
ATOM 563 N N . THR A 1 74 ? 7.276 -47.830 27.943 1.00 57.16 74 THR A N 1
ATOM 564 C CA . THR A 1 74 ? 7.312 -49.088 27.211 1.00 57.16 74 THR A CA 1
ATOM 565 C C . THR A 1 74 ? 6.410 -48.940 25.995 1.00 57.16 74 THR A C 1
ATOM 567 O O . THR A 1 74 ? 5.185 -48.965 26.065 1.00 57.16 74 THR A O 1
ATOM 570 N N . ALA A 1 75 ? 7.063 -48.707 24.858 1.00 52.88 75 ALA A N 1
ATOM 571 C CA . ALA A 1 75 ? 6.475 -48.556 23.540 1.00 52.88 75 ALA A CA 1
ATOM 572 C C . ALA A 1 75 ? 5.662 -49.799 23.138 1.00 52.88 75 ALA A C 1
ATOM 574 O O . ALA A 1 75 ? 6.107 -50.634 22.356 1.00 52.88 75 ALA A O 1
ATOM 575 N N . SER A 1 76 ? 4.441 -49.914 23.653 1.00 48.19 76 SER A N 1
ATOM 576 C CA . SER A 1 76 ? 3.412 -50.714 23.015 1.00 48.19 76 SER A CA 1
ATOM 577 C C . SER A 1 76 ? 3.026 -49.938 21.760 1.00 48.19 76 SER A C 1
ATOM 579 O O . SER A 1 76 ? 2.444 -48.851 21.823 1.00 48.19 76 SER A O 1
ATOM 581 N N . VAL A 1 77 ? 3.459 -50.469 20.618 1.00 52.72 77 VAL A N 1
ATOM 582 C CA . VAL A 1 77 ? 3.087 -50.050 19.268 1.00 52.72 77 VAL A CA 1
ATOM 583 C C . VAL A 1 77 ? 1.592 -50.324 19.113 1.00 52.72 77 VAL A C 1
ATOM 585 O O . VAL A 1 77 ? 1.168 -51.282 18.476 1.00 52.72 77 VAL A O 1
ATOM 588 N N . GLN A 1 78 ? 0.765 -49.512 19.767 1.00 49.00 78 GLN A N 1
ATOM 589 C CA . GLN A 1 78 ? -0.669 -49.550 19.580 1.00 49.00 78 GLN A CA 1
ATOM 590 C C . GLN A 1 78 ? -0.948 -48.774 18.301 1.00 49.00 78 GLN A C 1
ATOM 592 O O . GLN A 1 78 ? -1.144 -47.557 18.285 1.00 49.00 78 GLN A O 1
ATOM 597 N N . VAL A 1 79 ? -0.890 -49.528 17.203 1.00 52.06 79 VAL A N 1
ATOM 598 C CA . VAL A 1 79 ? -1.457 -49.206 15.895 1.00 52.06 79 VAL A CA 1
ATOM 599 C C . VAL A 1 79 ? -2.971 -49.101 16.068 1.00 52.06 79 VAL A C 1
ATOM 601 O O . VAL A 1 79 ? -3.737 -49.918 15.569 1.00 52.06 79 VAL A O 1
ATOM 604 N N . PHE A 1 80 ? -3.439 -48.105 16.814 1.00 42.12 80 PHE A N 1
ATOM 605 C CA . PHE A 1 80 ? -4.791 -47.644 16.592 1.00 42.12 80 PHE A CA 1
ATOM 606 C C . PHE A 1 80 ? -4.752 -46.990 15.228 1.00 42.12 80 PHE A C 1
ATOM 608 O O . PHE A 1 80 ? -4.193 -45.904 15.061 1.00 42.12 80 PHE A O 1
ATOM 615 N N . ALA A 1 81 ? -5.299 -47.702 14.242 1.00 49.00 81 ALA A N 1
ATOM 616 C CA . ALA A 1 81 ? -5.778 -47.089 13.027 1.00 49.00 81 ALA A CA 1
ATOM 617 C C . ALA A 1 81 ? -6.642 -45.916 13.484 1.00 49.00 81 ALA A C 1
ATOM 619 O O . ALA A 1 81 ? -7.754 -46.097 13.975 1.00 49.00 81 ALA A O 1
ATOM 620 N N . THR A 1 82 ? -6.083 -44.710 13.437 1.00 51.31 82 THR A N 1
ATOM 621 C CA . THR A 1 82 ? -6.855 -43.493 13.589 1.00 51.31 82 THR A CA 1
ATOM 622 C C . THR A 1 82 ? -7.760 -43.461 12.374 1.00 51.31 82 THR A C 1
ATOM 624 O O . THR A 1 82 ? -7.417 -42.879 11.347 1.00 51.31 82 THR A O 1
ATOM 627 N N . GLU A 1 83 ? -8.894 -44.150 12.464 1.00 48.53 83 GLU A N 1
ATOM 628 C CA . GLU A 1 83 ? -10.047 -43.865 11.643 1.00 48.53 83 GLU A CA 1
ATOM 629 C C . GLU A 1 83 ? -10.364 -42.403 11.926 1.00 48.53 83 GLU A C 1
ATOM 631 O O . GLU A 1 83 ? -10.948 -42.039 12.947 1.00 48.53 83 GLU A O 1
ATOM 636 N N . CYS A 1 84 ? -9.871 -41.526 11.051 1.00 50.66 84 CYS A N 1
ATOM 637 C CA . CYS A 1 84 ? -10.345 -40.162 10.959 1.00 50.66 84 CYS A CA 1
ATOM 638 C C . CYS A 1 84 ? -11.851 -40.264 10.703 1.00 50.66 84 CYS A C 1
ATOM 640 O O . CYS A 1 84 ? -12.287 -40.427 9.565 1.00 50.66 84 CYS A O 1
ATOM 642 N N . SER A 1 85 ? -12.629 -40.211 11.784 1.00 59.12 85 SER A N 1
ATOM 643 C CA . SER A 1 85 ? -14.042 -40.593 11.890 1.00 59.12 85 SER A CA 1
ATOM 644 C C . SER A 1 85 ? -15.015 -39.672 11.149 1.00 59.12 85 SER A C 1
ATOM 646 O O . SER A 1 85 ? -16.174 -39.533 11.530 1.00 59.12 85 SER A O 1
ATOM 648 N N . LYS A 1 86 ? -14.556 -38.994 10.095 1.00 72.00 86 LYS A N 1
ATOM 649 C CA . LYS A 1 86 ? -15.348 -38.043 9.308 1.00 72.00 86 LYS A CA 1
ATOM 650 C C . LYS A 1 86 ? -15.070 -38.090 7.813 1.00 72.00 86 LYS A C 1
ATOM 652 O O . LYS A 1 86 ? -15.502 -37.190 7.097 1.00 72.00 86 LYS A O 1
ATOM 657 N N . ASP A 1 87 ? -14.358 -39.102 7.321 1.00 79.56 87 ASP A N 1
ATOM 658 C CA . ASP A 1 87 ? -14.242 -39.274 5.878 1.00 79.56 87 ASP A CA 1
ATOM 659 C C . ASP A 1 87 ? -15.522 -39.899 5.299 1.00 79.56 87 ASP A C 1
ATOM 661 O O . ASP A 1 87 ? -15.615 -41.117 5.132 1.00 79.56 87 ASP A O 1
ATOM 665 N N . MET A 1 88 ? -16.496 -39.029 5.006 1.00 87.88 88 MET A N 1
ATOM 666 C CA . MET A 1 88 ? -17.789 -39.348 4.384 1.00 87.88 88 MET A CA 1
ATOM 667 C C . MET A 1 88 ? -17.677 -39.775 2.912 1.00 87.88 88 MET A C 1
ATOM 669 O O . MET A 1 88 ? -18.702 -40.013 2.275 1.00 87.88 88 MET A O 1
ATOM 673 N N . ARG A 1 89 ? -16.464 -39.853 2.348 1.00 90.94 89 ARG A N 1
ATOM 674 C CA . ARG A 1 89 ? -16.270 -40.263 0.956 1.00 90.94 89 ARG A CA 1
ATOM 675 C C . ARG A 1 89 ? -16.650 -41.721 0.750 1.00 90.94 89 ARG A C 1
ATOM 677 O O . ARG A 1 89 ? -16.338 -42.590 1.574 1.00 90.94 89 ARG A O 1
ATOM 684 N N . THR A 1 90 ? -17.275 -41.996 -0.387 1.00 94.25 90 THR A N 1
ATOM 685 C CA . THR A 1 90 ? -17.606 -43.360 -0.807 1.00 94.25 90 THR A CA 1
ATOM 686 C C . THR A 1 90 ? -16.330 -44.185 -1.022 1.00 94.25 90 THR A C 1
ATOM 688 O O . THR A 1 90 ? -15.236 -43.651 -1.226 1.00 94.25 90 THR A O 1
ATOM 691 N N . LEU A 1 91 ? -16.441 -45.517 -0.990 1.00 92.62 91 LEU A N 1
ATOM 692 C CA . LEU A 1 91 ? -15.297 -46.399 -1.271 1.00 92.62 91 LEU A CA 1
ATOM 693 C C . LEU A 1 91 ? -14.690 -46.142 -2.659 1.00 92.62 91 LEU A C 1
ATOM 695 O O . LEU A 1 91 ? -13.481 -46.280 -2.837 1.00 92.62 91 LEU A O 1
ATOM 699 N N . GLU A 1 92 ? -15.506 -45.749 -3.635 1.00 94.25 92 GLU A N 1
ATOM 700 C CA . GLU A 1 92 ? -15.048 -45.425 -4.984 1.00 94.25 92 GLU A CA 1
ATOM 701 C C . GLU A 1 92 ? -14.246 -44.121 -5.028 1.00 94.25 92 GLU A C 1
ATOM 703 O O . GLU A 1 92 ? -13.155 -44.090 -5.597 1.00 94.25 92 GLU A O 1
ATOM 708 N N . GLU A 1 93 ? -14.704 -43.077 -4.337 1.00 91.56 93 GLU A N 1
ATOM 709 C CA . GLU A 1 93 ? -13.957 -41.823 -4.185 1.00 91.56 93 GLU A CA 1
ATOM 710 C C . GLU A 1 93 ? -12.608 -42.043 -3.492 1.00 91.56 93 GLU A C 1
ATOM 712 O O . GLU A 1 93 ? -11.595 -41.484 -3.914 1.00 91.56 93 GLU A O 1
ATOM 717 N N . LYS A 1 94 ? -12.562 -42.913 -2.475 1.00 93.88 94 LYS A N 1
ATOM 718 C CA . LYS A 1 94 ? -11.310 -43.293 -1.802 1.00 93.88 94 LYS A CA 1
ATOM 719 C C . LYS A 1 94 ? -10.345 -43.992 -2.763 1.00 93.88 94 LYS A C 1
ATOM 721 O O . LYS A 1 94 ? -9.165 -43.648 -2.797 1.00 93.88 94 LYS A O 1
ATOM 726 N N . ARG A 1 95 ? -10.831 -44.923 -3.593 1.00 95.62 95 ARG A N 1
ATOM 727 C CA . ARG A 1 95 ? -10.008 -45.586 -4.624 1.00 95.62 95 ARG A CA 1
ATOM 728 C C . ARG A 1 95 ? -9.516 -44.606 -5.685 1.00 95.62 95 ARG A C 1
ATOM 730 O O . ARG A 1 95 ? -8.352 -44.674 -6.071 1.00 95.62 95 ARG A O 1
ATOM 737 N N . ASN A 1 96 ? -10.368 -43.684 -6.128 1.00 94.69 96 ASN A N 1
ATOM 738 C CA . ASN A 1 96 ? -9.988 -42.650 -7.088 1.00 94.69 96 ASN A CA 1
ATOM 739 C C . ASN A 1 96 ? -8.913 -41.720 -6.514 1.00 94.69 96 ASN A C 1
ATOM 741 O O . ASN A 1 96 ? -7.949 -41.409 -7.209 1.00 94.69 96 ASN A O 1
ATOM 745 N N . LEU A 1 97 ? -9.013 -41.352 -5.234 1.00 94.00 97 LEU A N 1
ATOM 746 C CA . LEU A 1 97 ? -7.993 -40.552 -4.561 1.00 94.00 97 LEU A CA 1
ATOM 747 C C . LEU A 1 97 ? -6.660 -41.293 -4.458 1.00 94.00 97 LEU A C 1
ATOM 749 O O . LEU A 1 97 ? -5.622 -40.707 -4.747 1.00 94.00 97 LEU A O 1
ATOM 753 N N . LEU A 1 98 ? -6.675 -42.581 -4.105 1.00 95.75 98 LEU A N 1
ATOM 754 C CA . LEU A 1 98 ? -5.459 -43.398 -4.080 1.00 95.75 98 LEU A CA 1
ATOM 755 C C . LEU A 1 98 ? -4.831 -43.532 -5.473 1.00 95.75 98 LEU A C 1
ATOM 757 O O . LEU A 1 98 ? -3.612 -43.439 -5.600 1.00 95.75 98 LEU A O 1
ATOM 761 N N . ARG A 1 99 ? -5.646 -43.693 -6.524 1.00 96.44 99 ARG A N 1
ATOM 762 C CA . ARG A 1 99 ? -5.166 -43.716 -7.914 1.00 96.44 99 ARG A CA 1
ATOM 763 C C . ARG A 1 99 ? -4.508 -42.389 -8.292 1.00 96.44 99 ARG A C 1
ATOM 765 O O . ARG A 1 99 ? -3.424 -42.402 -8.863 1.00 96.44 99 ARG A O 1
ATOM 772 N N . LEU A 1 100 ? -5.131 -41.268 -7.927 1.00 95.31 100 LEU A N 1
ATOM 773 C CA . LEU A 1 100 ? -4.607 -39.927 -8.182 1.00 95.31 100 LEU A CA 1
ATOM 774 C C . LEU A 1 100 ? -3.304 -39.673 -7.415 1.00 95.31 100 LEU A C 1
ATOM 776 O O . LEU A 1 100 ? -2.337 -39.188 -7.996 1.00 95.31 100 LEU A O 1
ATOM 780 N N . ALA A 1 101 ? -3.248 -40.056 -6.138 1.00 93.25 101 ALA A N 1
ATOM 781 C CA . ALA A 1 101 ? -2.040 -39.961 -5.325 1.00 93.25 101 ALA A CA 1
ATOM 782 C C . ALA A 1 101 ? -0.899 -40.795 -5.922 1.00 93.25 101 ALA A C 1
ATOM 784 O O . ALA A 1 101 ? 0.220 -40.304 -6.026 1.00 93.25 101 ALA A O 1
ATOM 785 N N . LYS A 1 102 ? -1.193 -42.014 -6.393 1.00 95.81 102 LYS A N 1
ATOM 786 C CA . LYS A 1 102 ? -0.213 -42.859 -7.080 1.00 95.81 102 LYS A CA 1
ATOM 787 C C . LYS A 1 102 ? 0.287 -42.208 -8.370 1.00 95.81 102 LYS A C 1
ATOM 789 O O . LYS A 1 102 ? 1.487 -42.026 -8.508 1.00 95.81 102 LYS A O 1
ATOM 794 N N . SER A 1 103 ? -0.614 -41.759 -9.250 1.00 96.00 103 SER A N 1
ATOM 795 C CA . SER A 1 103 ? -0.212 -41.061 -10.481 1.00 96.00 103 SER A CA 1
ATOM 796 C C . SER A 1 103 ? 0.602 -39.797 -10.205 1.00 96.00 103 SER A C 1
ATOM 798 O O . SER A 1 103 ? 1.488 -39.455 -10.978 1.00 96.00 103 SER A O 1
ATOM 800 N N . PHE A 1 104 ? 0.330 -39.113 -9.090 1.00 94.44 104 PHE A N 1
ATOM 801 C CA . PHE A 1 104 ? 1.086 -37.940 -8.675 1.00 94.44 104 PHE A CA 1
ATOM 802 C C . PHE A 1 104 ? 2.494 -38.315 -8.200 1.00 94.44 104 PHE A C 1
ATOM 804 O O . PHE A 1 104 ? 3.454 -37.679 -8.616 1.00 94.44 104 PHE A O 1
ATOM 811 N N . CYS A 1 105 ? 2.641 -39.354 -7.376 1.00 94.94 105 CYS A N 1
ATOM 812 C CA . CYS A 1 105 ? 3.955 -39.852 -6.962 1.00 94.94 105 CYS A CA 1
ATOM 813 C C . CYS A 1 105 ? 4.774 -40.396 -8.141 1.00 94.94 105 CYS A C 1
ATOM 815 O O . CYS A 1 105 ? 5.985 -40.197 -8.167 1.00 94.94 105 CYS A O 1
ATOM 817 N N . ASP A 1 106 ? 4.123 -41.035 -9.115 1.00 95.38 106 ASP A N 1
ATOM 818 C CA . ASP A 1 106 ? 4.774 -41.548 -10.324 1.00 95.38 106 ASP A CA 1
ATOM 819 C C . ASP A 1 106 ? 5.234 -40.396 -11.243 1.00 95.38 106 ASP A C 1
ATOM 821 O O . ASP A 1 106 ? 6.337 -40.436 -11.783 1.00 95.38 106 ASP A O 1
ATOM 825 N N . ALA A 1 107 ? 4.420 -39.340 -11.392 1.00 95.69 107 ALA A N 1
ATOM 826 C CA . ALA A 1 107 ? 4.753 -38.157 -12.196 1.00 95.69 107 ALA A CA 1
ATOM 827 C C . ALA A 1 107 ? 5.777 -37.228 -11.523 1.00 95.69 107 ALA A C 1
ATOM 829 O O . ALA A 1 107 ? 6.539 -36.541 -12.203 1.00 95.69 107 ALA A O 1
ATOM 830 N N . TYR A 1 108 ? 5.801 -37.210 -10.190 1.00 91.69 108 TYR A N 1
ATOM 831 C CA . TYR A 1 108 ? 6.707 -36.398 -9.386 1.00 91.69 108 TYR A CA 1
ATOM 832 C C . TYR A 1 108 ? 7.406 -37.286 -8.351 1.00 91.69 108 TYR A C 1
ATOM 834 O O . TYR A 1 108 ? 7.060 -37.229 -7.162 1.00 91.69 108 TYR A O 1
ATOM 842 N N . PRO A 1 109 ? 8.387 -38.108 -8.779 1.00 94.56 109 PRO A N 1
ATOM 843 C CA . PRO A 1 109 ? 9.177 -38.911 -7.861 1.00 94.56 109 PRO A CA 1
ATOM 844 C C . PRO A 1 109 ? 9.748 -38.026 -6.759 1.00 94.56 109 PRO A C 1
ATOM 846 O O . PRO A 1 109 ? 10.204 -36.910 -7.018 1.00 94.56 109 PRO A O 1
ATOM 849 N N . TYR A 1 110 ? 9.711 -38.505 -5.517 1.00 92.75 110 TYR A N 1
ATOM 850 C CA . TYR A 1 110 ? 10.285 -37.762 -4.404 1.00 92.75 110 TYR A CA 1
ATOM 851 C C . TYR A 1 110 ? 11.780 -37.544 -4.648 1.00 92.75 110 TYR A C 1
ATOM 853 O O . TYR A 1 110 ? 12.551 -38.500 -4.690 1.00 92.75 110 TYR A O 1
ATOM 861 N N . ILE A 1 111 ? 12.176 -36.279 -4.783 1.00 94.12 111 ILE A N 1
ATOM 862 C CA . ILE A 1 111 ? 13.576 -35.875 -4.881 1.00 94.12 111 ILE A CA 1
ATOM 863 C C . ILE A 1 111 ? 14.032 -35.477 -3.474 1.00 94.12 111 ILE A C 1
ATOM 865 O O . ILE A 1 111 ? 13.487 -34.526 -2.903 1.00 94.12 111 ILE A O 1
ATOM 869 N N . PRO A 1 112 ? 15.017 -36.176 -2.889 1.00 93.94 112 PRO A N 1
ATOM 870 C CA . PRO A 1 112 ? 15.583 -35.806 -1.604 1.00 93.94 112 PRO A CA 1
ATOM 871 C C . PRO A 1 112 ? 16.073 -34.342 -1.589 1.00 93.94 112 PRO A C 1
ATOM 873 O O . PRO A 1 112 ? 16.640 -33.871 -2.579 1.00 93.94 112 PRO A O 1
ATOM 876 N N . PRO A 1 113 ? 15.920 -33.599 -0.475 1.00 82.50 113 PRO A N 1
ATOM 877 C CA . PRO A 1 113 ? 16.319 -32.190 -0.396 1.00 82.50 113 PRO A CA 1
ATOM 878 C C . PRO A 1 113 ? 17.784 -31.919 -0.766 1.00 82.50 113 PRO A C 1
ATOM 880 O O . PRO A 1 113 ? 18.099 -30.878 -1.339 1.00 82.50 113 PRO A O 1
ATOM 883 N N . ASN A 1 114 ? 18.684 -32.857 -0.463 1.00 91.69 114 ASN A N 1
ATOM 884 C CA . ASN A 1 114 ? 20.095 -32.793 -0.844 1.00 91.69 114 ASN A CA 1
ATOM 885 C C . ASN A 1 114 ? 20.298 -32.888 -2.364 1.00 91.69 114 ASN A C 1
ATOM 887 O O . ASN A 1 114 ? 21.156 -32.191 -2.900 1.00 91.69 114 ASN A O 1
ATOM 891 N N . GLU A 1 115 ? 19.499 -33.693 -3.065 1.00 94.75 115 GLU A N 1
ATOM 892 C CA . GLU A 1 115 ? 19.554 -33.786 -4.526 1.00 94.75 115 GLU A CA 1
ATOM 893 C C . GLU A 1 115 ? 18.985 -32.522 -5.186 1.00 94.75 115 GLU A C 1
ATOM 895 O O . GLU A 1 115 ? 19.588 -31.992 -6.116 1.00 94.75 115 GLU A O 1
ATOM 900 N N . LEU A 1 116 ? 17.887 -31.968 -4.659 1.00 89.00 116 LEU A N 1
ATOM 901 C CA . LEU A 1 116 ? 17.363 -30.661 -5.081 1.00 89.00 116 LEU A CA 1
ATOM 902 C C . LEU A 1 116 ? 18.419 -29.557 -4.946 1.00 89.00 116 LEU A C 1
ATOM 904 O O . LEU A 1 116 ? 18.636 -28.795 -5.887 1.00 89.00 116 LEU A O 1
ATOM 908 N N . ALA A 1 117 ? 19.114 -29.499 -3.807 1.00 89.00 117 ALA A N 1
ATOM 909 C CA . ALA A 1 117 ? 20.188 -28.534 -3.587 1.00 89.00 117 ALA A CA 1
ATOM 910 C C . ALA A 1 117 ? 21.336 -28.708 -4.595 1.00 89.00 117 ALA A C 1
ATOM 912 O O . ALA A 1 117 ? 21.869 -27.720 -5.103 1.00 89.00 117 ALA A O 1
ATOM 913 N N . TRP A 1 118 ? 21.689 -29.953 -4.922 1.00 95.12 118 TRP A N 1
ATOM 914 C CA . TRP A 1 118 ? 22.709 -30.249 -5.925 1.00 95.12 118 TRP A CA 1
ATOM 915 C C . TRP A 1 118 ? 22.277 -29.831 -7.337 1.00 95.12 118 TRP A C 1
ATOM 917 O O . TRP A 1 118 ? 23.054 -29.178 -8.029 1.00 95.12 118 TRP A O 1
ATOM 927 N N . ARG A 1 119 ? 21.027 -30.105 -7.738 1.00 94.69 119 ARG A N 1
ATOM 928 C CA . ARG A 1 119 ? 20.477 -29.681 -9.040 1.00 94.69 119 ARG A CA 1
ATOM 929 C C . ARG A 1 119 ? 20.452 -28.160 -9.187 1.00 94.69 119 ARG A C 1
ATOM 931 O O . ARG A 1 119 ? 20.909 -27.647 -10.201 1.00 94.69 119 ARG A O 1
ATOM 938 N N . VAL A 1 120 ? 19.998 -27.440 -8.159 1.00 90.69 120 VAL A N 1
ATOM 939 C CA . VAL A 1 120 ? 19.992 -25.964 -8.152 1.00 90.69 120 VAL A CA 1
ATOM 940 C C . VAL A 1 120 ? 21.413 -25.411 -8.257 1.00 90.69 120 VAL A C 1
ATOM 942 O O . VAL A 1 120 ? 21.657 -24.464 -9.004 1.00 90.69 120 VAL A O 1
ATOM 945 N N . LYS A 1 121 ? 22.373 -26.011 -7.542 1.00 93.88 121 LYS A N 1
ATOM 946 C CA . LYS A 1 121 ? 23.782 -25.610 -7.623 1.00 93.88 121 LYS A CA 1
ATOM 947 C C . LYS A 1 121 ? 24.360 -25.857 -9.019 1.00 93.88 121 LYS A C 1
ATOM 949 O O . LYS A 1 121 ? 25.006 -24.967 -9.562 1.00 93.88 121 LYS A O 1
ATOM 954 N N . ALA A 1 122 ? 24.099 -27.023 -9.605 1.00 94.69 122 ALA A N 1
ATOM 955 C CA . ALA A 1 122 ? 24.555 -27.365 -10.949 1.00 94.69 122 ALA A CA 1
ATOM 956 C C . ALA A 1 122 ? 23.959 -26.428 -12.013 1.00 94.69 122 ALA A C 1
ATOM 958 O O . ALA A 1 122 ? 24.679 -25.974 -12.898 1.00 94.69 122 ALA A O 1
ATOM 959 N N . GLU A 1 123 ? 22.676 -26.072 -11.901 1.00 94.19 123 GLU A N 1
ATOM 960 C CA . GLU A 1 123 ? 22.031 -25.109 -12.800 1.00 94.19 123 GLU A CA 1
ATOM 961 C C . GLU A 1 123 ? 22.634 -23.703 -12.656 1.00 94.19 123 GLU A C 1
ATOM 963 O O . GLU A 1 123 ? 22.910 -23.039 -13.654 1.00 94.19 123 GLU A O 1
ATOM 968 N N . ALA A 1 124 ? 22.900 -23.254 -11.426 1.00 90.69 124 ALA A N 1
ATOM 969 C CA . ALA A 1 124 ? 23.562 -21.975 -11.183 1.00 90.69 124 ALA A CA 1
ATOM 970 C C . ALA A 1 124 ? 24.995 -21.946 -11.746 1.00 90.69 124 ALA A C 1
ATOM 972 O O . ALA A 1 124 ? 25.422 -20.933 -12.297 1.00 90.69 124 ALA A O 1
ATOM 973 N N . GLU A 1 125 ? 25.740 -23.048 -11.641 1.00 94.00 125 GLU A N 1
ATOM 974 C CA . GLU A 1 125 ? 27.070 -23.177 -12.246 1.00 94.00 125 GLU A CA 1
ATOM 975 C C . GLU A 1 125 ? 27.011 -23.221 -13.777 1.00 94.00 125 GLU A C 1
ATOM 977 O O . GLU A 1 125 ? 27.855 -22.608 -14.430 1.00 94.00 125 GLU A O 1
ATOM 982 N N . ALA A 1 126 ? 26.008 -23.884 -14.361 1.00 93.19 126 ALA A N 1
ATOM 983 C CA . ALA A 1 126 ? 25.785 -23.881 -15.804 1.00 93.19 126 ALA A CA 1
ATOM 984 C C . ALA A 1 126 ? 25.483 -22.465 -16.320 1.00 93.19 126 ALA A C 1
ATOM 986 O O . ALA A 1 126 ? 26.113 -22.032 -17.281 1.00 93.19 126 ALA A O 1
ATOM 987 N N . LYS A 1 127 ? 24.615 -21.715 -15.625 1.00 90.75 127 LYS A N 1
ATOM 988 C CA . LYS A 1 127 ? 24.314 -20.310 -15.952 1.00 90.75 127 LYS A CA 1
ATOM 989 C C . LYS A 1 127 ? 25.545 -19.409 -15.838 1.00 90.75 127 LYS A C 1
ATOM 991 O O . LYS A 1 127 ? 25.837 -18.638 -16.737 1.00 90.75 127 LYS A O 1
ATOM 996 N N . ARG A 1 128 ? 26.364 -19.572 -14.794 1.00 89.94 128 ARG A N 1
ATOM 997 C CA . ARG A 1 128 ? 27.628 -18.816 -14.681 1.00 89.94 128 ARG A CA 1
ATOM 998 C C . ARG A 1 128 ? 28.583 -19.080 -15.845 1.00 89.94 128 ARG A C 1
ATOM 1000 O O . ARG A 1 128 ? 29.279 -18.165 -16.273 1.00 89.94 128 ARG A O 1
ATOM 1007 N N . LYS A 1 129 ? 28.635 -20.318 -16.346 1.00 91.81 129 LYS A N 1
ATOM 1008 C CA . LYS A 1 129 ? 29.459 -20.663 -17.512 1.00 91.81 129 LYS A CA 1
ATOM 1009 C C . LYS A 1 129 ? 28.920 -20.025 -18.793 1.00 91.81 129 LYS A C 1
ATOM 1011 O O . LYS A 1 129 ? 29.727 -19.524 -19.571 1.00 91.81 129 LYS A O 1
ATOM 1016 N N . THR A 1 130 ? 27.601 -20.006 -18.999 1.00 90.88 130 THR A N 1
ATOM 1017 C CA . THR A 1 130 ? 26.999 -19.335 -20.163 1.00 90.88 130 THR A CA 1
ATOM 1018 C C . THR A 1 130 ? 27.226 -17.829 -20.113 1.00 90.88 130 THR A C 1
ATOM 1020 O O . THR A 1 130 ? 27.745 -17.277 -21.078 1.00 90.88 130 THR A O 1
ATOM 1023 N N . ASP A 1 131 ? 26.983 -17.191 -18.966 1.00 88.88 131 ASP A N 1
ATOM 1024 C CA . ASP A 1 131 ? 27.124 -15.738 -18.806 1.00 88.88 131 ASP A CA 1
ATOM 1025 C C . ASP A 1 131 ? 28.588 -15.297 -18.967 1.00 88.88 131 ASP A C 1
ATOM 1027 O O . ASP A 1 131 ? 28.887 -14.294 -19.612 1.00 88.88 131 ASP A O 1
ATOM 1031 N N . SER A 1 132 ? 29.537 -16.076 -18.432 1.00 92.25 132 SER A N 1
ATOM 1032 C CA . SER A 1 132 ? 30.968 -15.810 -18.617 1.00 92.25 132 SER A CA 1
ATOM 1033 C C . SER A 1 132 ? 31.404 -15.966 -20.076 1.00 92.25 132 SER A C 1
ATOM 1035 O O . SER A 1 132 ? 32.280 -15.229 -20.526 1.00 92.25 132 SER A O 1
ATOM 1037 N N . SER A 1 133 ? 30.828 -16.925 -20.806 1.00 93.50 133 SER A N 1
ATOM 1038 C CA . SER A 1 133 ? 31.112 -17.119 -22.230 1.00 93.50 133 SER A CA 1
ATOM 1039 C C . SER A 1 133 ? 30.549 -15.976 -23.071 1.00 93.50 133 SER A C 1
ATOM 1041 O O . SER A 1 133 ? 31.204 -15.529 -24.009 1.00 93.50 133 SER A O 1
ATOM 1043 N N . GLU A 1 134 ? 29.357 -15.485 -22.737 1.00 92.62 134 GLU A N 1
ATOM 1044 C CA . GLU A 1 134 ? 28.717 -14.357 -23.417 1.00 92.62 134 GLU A CA 1
ATOM 1045 C C . GLU A 1 134 ? 29.472 -13.044 -23.159 1.00 92.62 134 GLU A C 1
ATOM 1047 O O . GLU A 1 134 ? 29.753 -12.289 -24.091 1.00 92.62 134 GLU A O 1
ATOM 1052 N N . MET A 1 135 ? 29.919 -12.813 -21.922 1.00 91.25 135 MET A N 1
ATOM 1053 C CA . MET A 1 135 ? 30.803 -11.692 -21.575 1.00 91.25 135 MET A CA 1
ATOM 1054 C C . MET A 1 135 ? 32.133 -11.734 -22.339 1.00 91.25 135 MET A C 1
ATOM 1056 O O . MET A 1 135 ? 32.624 -10.702 -22.793 1.00 91.25 135 MET A O 1
ATOM 1060 N N . LEU A 1 136 ? 32.723 -12.919 -22.521 1.00 94.81 136 LEU A N 1
ATOM 1061 C CA . LEU A 1 136 ? 33.947 -13.056 -23.312 1.00 94.81 136 LEU A CA 1
ATOM 1062 C C . LEU A 1 136 ? 33.691 -12.794 -24.805 1.00 94.81 136 LEU A C 1
ATOM 1064 O O . LEU A 1 136 ? 34.478 -12.099 -25.444 1.00 94.81 136 LEU A O 1
ATOM 1068 N N . ALA A 1 137 ? 32.587 -13.306 -25.355 1.00 94.31 137 ALA A N 1
ATOM 1069 C CA . ALA A 1 137 ? 32.220 -13.096 -26.754 1.00 94.31 137 ALA A CA 1
ATOM 1070 C C . ALA A 1 137 ? 31.956 -11.612 -27.063 1.00 94.31 137 ALA A C 1
ATOM 1072 O O . ALA A 1 137 ? 32.476 -11.079 -28.043 1.00 94.31 137 ALA A O 1
ATOM 1073 N N . THR A 1 138 ? 31.210 -10.926 -26.194 1.00 93.69 138 THR A N 1
ATOM 1074 C CA . THR A 1 138 ? 30.947 -9.481 -26.306 1.00 93.69 138 THR A CA 1
ATOM 1075 C C . THR A 1 138 ? 32.224 -8.652 -26.179 1.00 93.69 138 THR A C 1
ATOM 1077 O O . THR A 1 138 ? 32.426 -7.715 -26.954 1.00 93.69 138 THR A O 1
ATOM 1080 N N . TYR A 1 139 ? 33.130 -9.025 -25.269 1.00 96.75 139 TYR A N 1
ATOM 1081 C CA . TYR A 1 139 ? 34.447 -8.400 -25.168 1.00 96.75 139 TYR A CA 1
ATOM 1082 C C . TYR A 1 139 ? 35.264 -8.575 -26.458 1.00 96.75 139 TYR A C 1
ATOM 1084 O O . TYR A 1 139 ? 35.754 -7.585 -26.999 1.00 96.75 139 TYR A O 1
ATOM 1092 N N . MET A 1 140 ? 35.343 -9.796 -27.003 1.00 96.75 140 MET A N 1
ATOM 1093 C CA . MET A 1 140 ? 36.059 -10.069 -28.257 1.00 96.75 140 MET A CA 1
ATOM 1094 C C . MET A 1 140 ? 35.480 -9.302 -29.454 1.00 96.75 140 MET A C 1
ATOM 1096 O O . MET A 1 140 ? 36.222 -8.797 -30.299 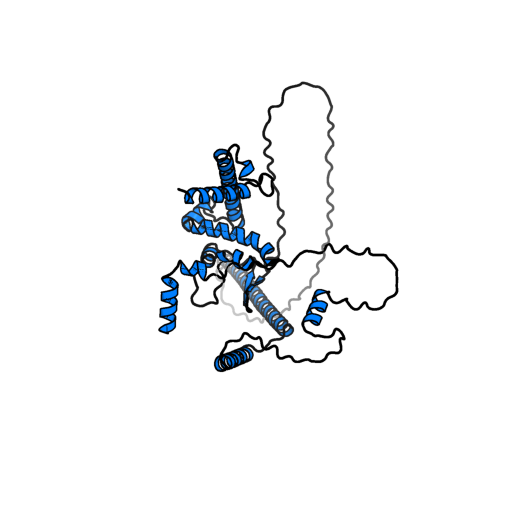1.00 96.75 140 MET A O 1
ATOM 1100 N N . GLN A 1 141 ? 34.156 -9.177 -29.526 1.00 95.25 141 GLN A N 1
ATOM 1101 C CA . GLN A 1 141 ? 33.501 -8.399 -30.574 1.00 95.25 141 GLN A CA 1
ATOM 1102 C C . GLN A 1 141 ? 33.823 -6.904 -30.449 1.00 95.25 141 GLN A C 1
ATOM 1104 O O . GLN A 1 141 ? 34.131 -6.255 -31.447 1.00 95.25 141 GLN A O 1
ATOM 1109 N N . SER A 1 142 ? 33.822 -6.367 -29.227 1.00 97.19 142 SER A N 1
ATOM 1110 C CA . SER A 1 142 ? 34.213 -4.979 -28.956 1.00 97.19 142 SER A CA 1
ATOM 1111 C C . SER A 1 142 ? 35.659 -4.698 -29.375 1.00 97.19 142 SER A C 1
ATOM 1113 O O . SER A 1 142 ? 35.921 -3.704 -30.052 1.00 97.19 142 SER A O 1
ATOM 1115 N N . THR A 1 143 ? 36.596 -5.597 -29.055 1.00 96.50 143 THR A N 1
ATOM 1116 C CA . THR A 1 143 ? 38.001 -5.442 -29.460 1.00 96.50 143 THR A CA 1
ATOM 1117 C C . THR A 1 143 ? 38.180 -5.495 -30.975 1.00 96.50 143 THR A C 1
ATOM 1119 O O . THR A 1 143 ? 38.935 -4.691 -31.516 1.00 96.50 143 THR A O 1
ATOM 1122 N N . ASN A 1 144 ? 37.452 -6.368 -31.680 1.00 95.94 144 ASN A N 1
ATOM 1123 C CA . ASN A 1 144 ? 37.501 -6.417 -33.145 1.00 95.94 144 ASN A CA 1
ATOM 1124 C C . ASN A 1 144 ? 36.974 -5.117 -33.765 1.00 95.94 144 ASN A C 1
ATOM 1126 O O . ASN A 1 144 ? 37.632 -4.540 -34.625 1.00 95.94 144 ASN A O 1
ATOM 1130 N N . ASN A 1 145 ? 35.865 -4.583 -33.245 1.00 96.12 145 ASN A N 1
ATOM 1131 C CA . ASN A 1 145 ? 35.325 -3.300 -33.700 1.00 96.12 145 ASN A CA 1
ATOM 1132 C C . ASN A 1 145 ? 36.318 -2.140 -33.483 1.00 96.12 145 ASN A C 1
ATOM 1134 O O . ASN A 1 145 ? 36.408 -1.234 -34.311 1.00 96.12 145 ASN A O 1
ATOM 1138 N N . GLN A 1 146 ? 37.080 -2.155 -32.382 1.00 96.56 146 GLN A N 1
ATOM 1139 C CA . GLN A 1 146 ? 38.135 -1.163 -32.142 1.00 96.56 146 GLN A CA 1
ATOM 1140 C C . GLN A 1 146 ? 39.282 -1.290 -33.153 1.00 96.56 146 GLN A C 1
ATOM 1142 O O . GLN A 1 146 ? 39.748 -0.273 -33.666 1.00 96.56 146 GLN A O 1
ATOM 1147 N N . ILE A 1 147 ? 39.711 -2.516 -33.474 1.00 96.69 147 ILE A N 1
ATOM 1148 C CA . ILE A 1 147 ? 40.744 -2.773 -34.489 1.00 96.69 147 ILE A CA 1
ATOM 1149 C C . ILE A 1 147 ? 40.284 -2.270 -35.862 1.00 96.69 147 ILE A C 1
ATOM 1151 O O . ILE A 1 147 ? 41.030 -1.547 -36.523 1.00 96.69 147 ILE A O 1
ATOM 1155 N N . ASP A 1 148 ? 39.047 -2.568 -36.259 1.00 95.12 148 ASP A N 1
ATOM 1156 C CA . ASP A 1 148 ? 38.482 -2.127 -37.538 1.00 95.12 148 ASP A CA 1
ATOM 1157 C C . ASP A 1 148 ? 38.363 -0.598 -37.618 1.00 95.12 148 ASP A C 1
ATOM 1159 O O . ASP A 1 148 ? 38.649 0.011 -38.656 1.00 95.12 148 ASP A O 1
ATOM 1163 N N . SER A 1 149 ? 38.013 0.054 -36.503 1.00 95.62 149 SER A N 1
ATOM 1164 C CA . SER A 1 149 ? 37.988 1.516 -36.411 1.00 95.62 149 SER A CA 1
ATOM 1165 C C . SER A 1 149 ? 39.385 2.124 -36.575 1.00 95.62 149 SER A C 1
ATOM 1167 O O . SER A 1 149 ? 39.535 3.125 -37.278 1.00 95.62 149 SER A O 1
ATOM 1169 N N . LEU A 1 150 ? 40.415 1.536 -35.954 1.00 95.25 150 LEU A N 1
ATOM 1170 C CA . LEU A 1 150 ? 41.804 1.986 -36.101 1.00 95.25 150 LEU A CA 1
ATOM 1171 C C . LEU A 1 150 ? 42.318 1.767 -37.533 1.00 95.25 150 LEU A C 1
ATOM 1173 O O . LEU A 1 150 ? 42.941 2.664 -38.104 1.00 95.25 150 LEU A O 1
ATOM 1177 N N . ALA A 1 151 ? 42.020 0.614 -38.138 1.00 93.31 151 ALA A N 1
ATOM 1178 C CA . ALA A 1 151 ? 42.383 0.307 -39.520 1.00 93.31 151 ALA A CA 1
ATOM 1179 C C . ALA A 1 151 ? 41.735 1.293 -40.505 1.00 93.31 151 ALA A C 1
ATOM 1181 O O . ALA A 1 151 ? 42.405 1.821 -41.395 1.00 93.31 151 ALA A O 1
ATOM 1182 N N . SER A 1 152 ? 40.457 1.620 -40.300 1.00 93.06 152 SER A N 1
ATOM 1183 C CA . SER A 1 152 ? 39.738 2.601 -41.119 1.00 93.06 152 SER A CA 1
ATOM 1184 C C . SER A 1 152 ? 40.387 3.986 -41.044 1.00 93.06 152 SER A C 1
ATOM 1186 O O . SER A 1 152 ? 40.626 4.605 -42.081 1.00 93.06 152 SER A O 1
ATOM 1188 N N . MET A 1 153 ? 40.772 4.450 -39.847 1.00 92.94 153 MET A N 1
ATOM 1189 C CA . MET A 1 153 ? 41.491 5.723 -39.699 1.00 92.94 153 MET A CA 1
ATOM 1190 C C . MET A 1 153 ? 42.824 5.726 -40.457 1.00 92.94 153 MET A C 1
ATOM 1192 O O . MET A 1 153 ? 43.114 6.675 -41.181 1.00 92.94 153 MET A O 1
ATOM 1196 N N . LEU A 1 154 ? 43.615 4.654 -40.361 1.00 91.06 154 LEU A N 1
ATOM 1197 C CA . LEU A 1 154 ? 44.886 4.552 -41.089 1.00 91.06 154 LEU A CA 1
ATOM 1198 C C . LEU A 1 154 ? 44.691 4.576 -42.611 1.00 91.06 154 LEU A C 1
ATOM 1200 O O . LEU A 1 154 ? 45.482 5.195 -43.321 1.00 91.06 154 LEU A O 1
ATOM 1204 N N . THR A 1 155 ? 43.614 3.968 -43.109 1.00 89.19 155 THR A N 1
ATOM 1205 C CA . THR A 1 155 ? 43.309 3.932 -44.548 1.00 89.19 155 THR A CA 1
ATOM 1206 C C . THR A 1 155 ? 42.974 5.323 -45.097 1.00 89.19 155 THR A C 1
ATOM 1208 O O . THR A 1 155 ? 43.348 5.654 -46.220 1.00 89.19 155 THR A O 1
ATOM 1211 N N . HIS A 1 156 ? 42.321 6.172 -44.298 1.00 80.31 156 HIS A N 1
ATOM 1212 C CA . HIS A 1 156 ? 41.980 7.542 -44.694 1.00 80.31 156 HIS A CA 1
ATOM 1213 C C . HIS A 1 156 ? 43.148 8.534 -44.587 1.00 80.31 156 HIS A C 1
ATOM 1215 O O . HIS A 1 156 ? 43.097 9.600 -45.201 1.00 80.31 156 HIS A O 1
ATOM 1221 N N . HIS A 1 157 ? 44.213 8.191 -43.858 1.00 69.81 157 HIS A N 1
ATOM 1222 C CA . HIS A 1 157 ? 45.376 9.060 -43.652 1.00 69.81 157 HIS A CA 1
ATOM 1223 C C . HIS A 1 157 ? 46.587 8.739 -44.541 1.00 69.81 157 HIS A C 1
ATOM 1225 O O . HIS A 1 157 ? 47.623 9.383 -44.387 1.00 69.81 157 HIS A O 1
ATOM 1231 N N . LEU A 1 158 ? 46.469 7.820 -45.507 1.00 62.00 158 LEU A N 1
ATOM 1232 C CA . LEU A 1 158 ? 47.434 7.679 -46.604 1.00 62.00 158 LEU A CA 1
ATOM 1233 C C . LEU A 1 158 ? 46.929 8.412 -47.861 1.00 62.00 158 LEU A C 1
ATOM 1235 O O . LEU A 1 158 ? 46.312 7.797 -48.734 1.00 62.00 158 LEU A O 1
ATOM 1239 N N . PRO A 1 159 ? 47.187 9.725 -48.003 1.00 60.16 159 PRO A N 1
ATOM 1240 C CA . PRO A 1 159 ? 46.976 10.408 -49.264 1.00 60.16 159 PRO A CA 1
ATOM 1241 C C . PRO A 1 159 ? 48.002 9.900 -50.283 1.00 60.16 159 PRO A C 1
ATOM 1243 O O . PRO A 1 159 ? 49.208 10.051 -50.116 1.00 60.16 159 PRO A O 1
ATOM 1246 N N . THR A 1 160 ? 47.488 9.278 -51.340 1.00 57.72 160 THR A N 1
ATOM 1247 C CA . THR A 1 160 ? 47.960 9.338 -52.729 1.00 57.72 160 THR A CA 1
ATOM 1248 C C . THR A 1 160 ? 49.422 9.769 -52.938 1.00 57.72 160 THR A C 1
ATOM 1250 O O . THR A 1 160 ? 49.695 10.809 -53.529 1.00 57.72 160 THR A O 1
ATOM 1253 N N . LEU A 1 161 ? 50.380 8.920 -52.565 1.00 53.59 161 LEU A N 1
ATOM 1254 C CA . LEU A 1 161 ? 51.696 8.886 -53.214 1.00 53.59 161 LEU A CA 1
ATOM 1255 C C . LEU A 1 161 ? 51.657 7.813 -54.303 1.00 53.59 161 LEU A C 1
ATOM 1257 O O . LEU A 1 161 ? 52.304 6.773 -54.226 1.00 53.59 161 LEU A O 1
ATOM 1261 N N . ARG A 1 162 ? 50.824 8.052 -55.320 1.00 51.66 162 ARG A N 1
ATOM 1262 C CA . ARG A 1 162 ? 50.777 7.249 -56.545 1.00 51.66 162 ARG A CA 1
ATOM 1263 C C . ARG A 1 162 ? 51.435 8.050 -57.665 1.00 51.66 162 ARG A C 1
ATOM 1265 O O . ARG A 1 162 ? 50.776 8.484 -58.602 1.00 51.66 162 ARG A O 1
ATOM 1272 N N . THR A 1 163 ? 52.744 8.251 -57.546 1.00 51.34 163 THR A N 1
ATOM 1273 C CA . THR A 1 163 ? 53.564 8.819 -58.620 1.00 5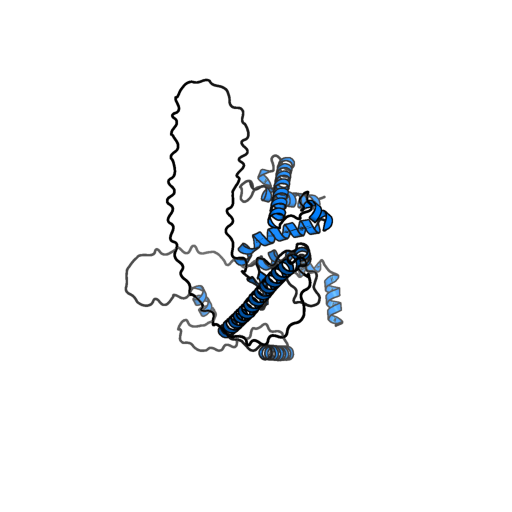1.34 163 THR A CA 1
ATOM 1274 C C . THR A 1 163 ? 54.546 7.752 -59.086 1.00 51.34 163 THR A C 1
ATOM 1276 O O . THR A 1 163 ? 55.476 7.383 -58.379 1.00 51.34 163 THR A O 1
ATOM 1279 N N . ALA A 1 164 ? 54.209 7.214 -60.258 1.00 54.75 164 ALA A N 1
ATOM 1280 C CA . ALA A 1 164 ? 54.937 6.340 -61.172 1.00 54.75 164 ALA A CA 1
ATOM 1281 C C . ALA A 1 164 ? 56.412 6.013 -60.865 1.00 54.75 164 ALA A C 1
ATOM 1283 O O . ALA A 1 164 ? 57.246 6.908 -60.886 1.00 54.75 164 ALA A O 1
ATOM 1284 N N . LEU A 1 165 ? 56.753 4.719 -60.796 1.00 52.56 165 LEU A N 1
ATOM 1285 C CA . LEU A 1 165 ? 58.047 4.216 -61.280 1.00 52.56 165 LEU A CA 1
ATOM 1286 C C . LEU A 1 165 ? 57.916 2.769 -61.818 1.00 52.56 165 LEU A C 1
ATOM 1288 O O . LEU A 1 165 ? 56.951 2.077 -61.486 1.00 52.56 165 LEU A O 1
ATOM 1292 N N . PRO A 1 166 ? 58.829 2.352 -62.717 1.00 52.00 166 PRO A N 1
ATOM 1293 C CA . PRO A 1 166 ? 58.619 1.306 -63.703 1.00 52.00 166 PRO A CA 1
ATOM 1294 C C . PRO A 1 166 ? 59.018 -0.093 -63.222 1.00 52.00 166 PRO A C 1
ATOM 1296 O O . PRO A 1 166 ? 59.779 -0.286 -62.277 1.00 52.00 166 PRO A O 1
ATOM 1299 N N . SER A 1 167 ? 58.489 -1.068 -63.954 1.00 50.91 167 SER A N 1
ATOM 1300 C CA . SER A 1 167 ? 58.708 -2.507 -63.849 1.00 50.91 167 SER A CA 1
ATOM 1301 C C . SER A 1 167 ? 60.185 -2.917 -63.839 1.00 50.91 167 SER A C 1
ATOM 1303 O O . SER A 1 167 ? 60.898 -2.693 -64.818 1.00 50.91 167 SER A O 1
ATOM 1305 N N . GLY A 1 168 ? 60.599 -3.626 -62.790 1.00 47.50 168 GLY A N 1
ATOM 1306 C CA . GLY A 1 168 ? 61.835 -4.406 -62.745 1.00 47.50 168 GLY A CA 1
ATOM 1307 C C . GLY A 1 168 ? 61.619 -5.691 -61.930 1.00 47.50 168 GLY A C 1
ATOM 1308 O O . GLY A 1 168 ? 60.992 -5.618 -60.872 1.00 47.50 168 GLY A O 1
ATOM 1309 N N . PRO A 1 169 ? 62.079 -6.867 -62.398 1.00 59.72 169 PRO A N 1
ATOM 1310 C CA . PRO A 1 169 ? 61.880 -8.131 -61.703 1.00 59.72 169 PRO A CA 1
ATOM 1311 C C . PRO A 1 169 ? 63.017 -8.357 -60.706 1.00 59.72 169 PRO A C 1
ATOM 1313 O O . PRO A 1 169 ? 64.169 -8.503 -61.110 1.00 59.72 169 PRO A O 1
ATOM 1316 N N . ILE A 1 170 ? 62.717 -8.422 -59.407 1.00 48.41 170 ILE A N 1
ATOM 1317 C CA . ILE A 1 170 ? 63.690 -8.908 -58.425 1.00 48.41 170 ILE A CA 1
ATOM 1318 C C . ILE A 1 170 ? 63.012 -9.902 -57.488 1.00 48.41 170 ILE A C 1
ATOM 1320 O O . ILE A 1 170 ? 62.087 -9.592 -56.745 1.00 48.41 170 ILE A O 1
ATOM 1324 N N . SER A 1 171 ? 63.513 -11.125 -57.601 1.00 53.19 171 SER A N 1
ATOM 1325 C CA . SER A 1 171 ? 63.319 -12.266 -56.724 1.00 53.19 171 SER A CA 1
ATOM 1326 C C . SER A 1 171 ? 64.087 -12.048 -55.425 1.00 53.19 171 SER A C 1
ATOM 1328 O O . SER A 1 171 ? 65.312 -11.978 -55.476 1.00 53.19 171 SER A O 1
ATOM 1330 N N . THR A 1 172 ? 63.417 -12.043 -54.273 1.00 46.00 172 THR A N 1
ATOM 1331 C CA . THR A 1 172 ? 64.064 -12.318 -52.980 1.00 46.00 172 THR A CA 1
ATOM 1332 C C . THR A 1 172 ? 63.098 -12.966 -51.986 1.00 46.00 172 THR A C 1
ATOM 1334 O O . THR A 1 172 ? 61.953 -12.563 -51.800 1.00 46.00 172 THR A O 1
ATOM 1337 N N . THR A 1 173 ? 63.609 -14.029 -51.377 1.00 53.44 173 THR A N 1
ATOM 1338 C CA . THR A 1 173 ? 63.047 -14.906 -50.344 1.00 53.44 173 THR A CA 1
ATOM 1339 C C . THR A 1 173 ? 62.827 -14.200 -48.999 1.00 53.44 173 THR A C 1
ATOM 1341 O O . THR A 1 173 ? 63.665 -13.376 -48.627 1.00 53.44 173 THR A O 1
ATOM 1344 N N . PRO A 1 174 ? 61.798 -14.558 -48.203 1.00 54.50 174 PRO A N 1
ATOM 1345 C CA . PRO A 1 174 ? 61.630 -14.012 -46.861 1.00 54.50 174 PRO A CA 1
ATOM 1346 C C . PRO A 1 174 ? 62.430 -14.806 -45.813 1.00 54.50 174 PRO A C 1
ATOM 1348 O O . PRO A 1 174 ? 62.236 -16.009 -45.637 1.00 54.50 174 PRO A O 1
ATOM 1351 N N . THR A 1 175 ? 63.302 -14.104 -45.087 1.00 50.00 175 THR A N 1
ATOM 1352 C CA . THR A 1 175 ? 63.968 -14.583 -43.867 1.00 50.00 175 THR A CA 1
ATOM 1353 C C . THR A 1 175 ? 63.080 -14.292 -42.659 1.00 50.00 175 THR A C 1
ATOM 1355 O O . THR A 1 175 ? 62.723 -13.146 -42.395 1.00 50.00 175 THR A O 1
ATOM 1358 N N . ILE A 1 176 ? 62.732 -15.350 -41.929 1.00 51.12 176 ILE A N 1
ATOM 1359 C CA . ILE A 1 176 ? 61.951 -15.333 -40.688 1.00 51.12 176 ILE A CA 1
ATOM 1360 C C . ILE A 1 176 ? 62.867 -14.913 -39.531 1.00 51.12 176 ILE A C 1
ATOM 1362 O O . ILE A 1 176 ? 63.917 -15.521 -39.328 1.00 51.12 176 ILE A O 1
ATOM 1366 N N . VAL A 1 177 ? 62.454 -13.913 -38.749 1.00 52.34 177 VAL A N 1
ATOM 1367 C CA . VAL A 1 177 ? 63.106 -13.530 -37.484 1.00 52.34 177 VAL A CA 1
ATOM 1368 C C . VAL A 1 177 ? 62.097 -13.717 -36.343 1.00 52.34 177 VAL A C 1
ATOM 1370 O O . VAL A 1 177 ? 60.962 -13.256 -36.480 1.00 52.34 177 VAL A O 1
ATOM 1373 N N . PRO A 1 178 ? 62.450 -14.392 -35.233 1.00 56.94 178 PRO A N 1
ATOM 1374 C CA . PRO A 1 178 ? 61.535 -14.607 -34.117 1.00 56.94 178 PRO A CA 1
ATOM 1375 C C . PRO A 1 178 ? 61.468 -13.375 -33.202 1.00 56.94 178 PRO A C 1
ATOM 1377 O O . PRO A 1 178 ? 62.494 -12.815 -32.817 1.00 56.94 178 PRO A O 1
ATOM 1380 N N . MET A 1 179 ? 60.251 -12.974 -32.826 1.00 47.41 179 MET A N 1
ATOM 1381 C CA . MET A 1 179 ? 60.006 -11.963 -31.796 1.00 47.41 179 MET A CA 1
ATOM 1382 C C . MET A 1 179 ? 60.033 -12.609 -30.407 1.00 47.41 179 MET A C 1
ATOM 1384 O O . MET A 1 179 ? 59.230 -13.487 -30.093 1.00 47.41 179 MET A O 1
ATOM 1388 N N . THR A 1 180 ? 60.964 -12.150 -29.576 1.00 48.12 180 THR A N 1
ATOM 1389 C CA . THR A 1 180 ? 61.111 -12.522 -28.167 1.00 48.12 180 THR A CA 1
ATOM 1390 C C . THR A 1 180 ? 60.079 -11.779 -27.317 1.00 48.12 180 THR A C 1
ATOM 1392 O O . THR A 1 180 ? 60.031 -10.550 -27.319 1.00 48.12 180 THR A O 1
ATOM 1395 N N . VAL A 1 181 ? 59.266 -12.526 -26.570 1.00 51.00 181 VAL A N 1
ATOM 1396 C CA . VAL A 1 181 ? 58.315 -12.007 -25.577 1.00 51.00 181 VAL A CA 1
ATOM 1397 C C . VAL A 1 181 ? 59.083 -11.661 -24.297 1.00 51.00 181 VAL A C 1
ATOM 1399 O O . VAL A 1 181 ? 59.675 -12.544 -23.680 1.00 51.00 181 VAL A O 1
ATOM 1402 N N . VAL A 1 182 ? 59.085 -10.386 -23.898 1.00 49.81 182 VAL A N 1
ATOM 1403 C CA . VAL A 1 182 ? 59.643 -9.924 -22.615 1.00 49.81 182 VAL A CA 1
ATOM 1404 C C . VAL A 1 182 ? 58.530 -9.860 -21.573 1.00 49.81 182 VAL A C 1
ATOM 1406 O O . VAL A 1 182 ? 57.465 -9.294 -21.810 1.00 49.81 182 VAL A O 1
ATOM 1409 N N . GLY A 1 183 ? 58.799 -10.503 -20.437 1.00 44.69 183 GLY A N 1
ATOM 1410 C CA . GLY A 1 183 ? 57.905 -10.658 -19.299 1.00 44.69 183 GLY A CA 1
ATOM 1411 C C . GLY A 1 183 ? 57.777 -9.426 -18.399 1.00 44.69 183 GLY A C 1
ATOM 1412 O O . GLY A 1 183 ? 58.523 -8.456 -18.481 1.00 44.69 183 GLY A O 1
ATOM 1413 N N . MET A 1 184 ? 56.770 -9.536 -17.540 1.00 46.00 184 MET A N 1
ATOM 1414 C CA . MET A 1 184 ? 56.232 -8.558 -16.599 1.00 46.00 184 MET A CA 1
ATOM 1415 C C . MET A 1 184 ? 57.231 -8.136 -15.510 1.00 46.00 184 MET A C 1
ATOM 1417 O O . MET A 1 184 ? 58.017 -8.956 -15.045 1.00 46.00 184 MET A O 1
ATOM 1421 N N . SER A 1 185 ? 57.096 -6.908 -15.001 1.00 38.72 185 SER A N 1
ATOM 1422 C CA . SER A 1 185 ? 57.406 -6.603 -13.599 1.00 38.72 185 SER A CA 1
ATOM 1423 C C . SER A 1 185 ? 56.560 -5.423 -13.119 1.00 38.72 185 SER A C 1
ATOM 1425 O O . SER A 1 185 ? 56.628 -4.330 -13.683 1.00 38.72 185 SER A O 1
ATOM 1427 N N . SER A 1 186 ? 55.721 -5.677 -12.116 1.00 44.03 186 SER A N 1
ATOM 1428 C CA . SER A 1 186 ? 54.980 -4.672 -11.361 1.00 44.03 186 SER A CA 1
ATOM 1429 C C . SER A 1 186 ? 55.736 -4.381 -10.075 1.00 44.03 186 SER A C 1
ATOM 1431 O O . SER A 1 186 ? 56.003 -5.322 -9.341 1.00 44.03 186 SER A O 1
ATOM 1433 N N . ASP A 1 187 ? 56.003 -3.113 -9.788 1.00 39.03 187 ASP A N 1
ATOM 1434 C CA . ASP A 1 187 ? 56.137 -2.597 -8.424 1.00 39.03 187 ASP A CA 1
ATOM 1435 C C . ASP A 1 187 ? 56.132 -1.070 -8.490 1.00 39.03 187 ASP A C 1
ATOM 1437 O O . ASP A 1 187 ? 57.007 -0.466 -9.105 1.00 39.03 187 ASP A O 1
ATOM 1441 N N . MET A 1 188 ? 55.141 -0.444 -7.861 1.00 47.97 188 MET A N 1
ATOM 1442 C CA . MET A 1 188 ? 55.230 0.944 -7.411 1.00 47.97 188 MET A CA 1
ATOM 1443 C C . MET A 1 188 ? 54.375 1.096 -6.156 1.00 47.97 188 MET A C 1
ATOM 1445 O O . MET A 1 188 ? 53.154 1.237 -6.201 1.00 47.97 188 MET A O 1
ATOM 1449 N N . ASP A 1 189 ? 55.082 1.030 -5.035 1.00 40.59 189 ASP A N 1
ATOM 1450 C CA . ASP A 1 189 ? 54.690 1.529 -3.728 1.00 40.59 189 ASP A CA 1
ATOM 1451 C C . ASP A 1 189 ? 54.683 3.066 -3.779 1.00 40.59 189 ASP A C 1
ATOM 1453 O O . ASP A 1 189 ? 55.639 3.687 -4.250 1.00 40.59 189 ASP A O 1
ATOM 1457 N N . THR A 1 190 ? 53.630 3.722 -3.294 1.00 43.16 190 THR A N 1
ATOM 1458 C CA . THR A 1 190 ? 53.698 5.161 -2.992 1.00 43.16 190 THR A CA 1
ATOM 1459 C C . THR A 1 190 ? 52.824 5.483 -1.786 1.00 43.16 190 THR A C 1
ATOM 1461 O O . THR A 1 190 ? 51.614 5.681 -1.885 1.00 43.16 190 THR A O 1
ATOM 1464 N N . GLN A 1 191 ? 53.476 5.558 -0.623 1.00 41.72 191 GLN A N 1
ATOM 1465 C CA . GLN A 1 191 ? 52.974 6.265 0.549 1.00 41.72 191 GLN A CA 1
ATOM 1466 C C . GLN A 1 191 ? 52.856 7.762 0.245 1.00 41.72 191 GLN A C 1
ATOM 1468 O O . GLN A 1 191 ? 53.828 8.392 -0.166 1.00 41.72 191 GLN A O 1
ATOM 1473 N N . VAL A 1 192 ? 51.709 8.361 0.568 1.00 43.28 192 VAL A N 1
ATOM 1474 C CA . VAL A 1 192 ? 51.594 9.812 0.753 1.00 43.28 192 VAL A CA 1
ATOM 1475 C C . VAL A 1 192 ? 50.911 10.085 2.090 1.00 43.28 192 VAL A C 1
ATOM 1477 O O . VAL A 1 192 ? 49.719 9.851 2.271 1.00 43.28 192 VAL A O 1
ATOM 1480 N N . HIS A 1 193 ? 51.706 10.591 3.033 1.00 39.66 193 HIS A N 1
ATOM 1481 C CA . HIS A 1 193 ? 51.253 11.337 4.203 1.00 39.66 193 HIS A CA 1
ATOM 1482 C C . HIS A 1 193 ? 50.580 12.638 3.744 1.00 39.66 193 HIS A C 1
ATOM 1484 O O . HIS A 1 193 ? 51.215 13.445 3.065 1.00 39.66 193 HIS A O 1
ATOM 1490 N N . GLN A 1 194 ? 49.346 12.898 4.179 1.00 39.53 194 GLN A N 1
ATOM 1491 C CA . GLN A 1 194 ? 48.799 14.255 4.193 1.00 39.53 194 GLN A CA 1
ATOM 1492 C C . GLN A 1 194 ? 48.511 14.696 5.626 1.00 39.53 194 GLN A C 1
ATOM 1494 O O . GLN A 1 194 ? 47.833 14.030 6.404 1.00 39.53 194 GLN A O 1
ATOM 1499 N N . LYS A 1 195 ? 49.128 15.831 5.945 1.00 36.28 195 LYS A N 1
ATOM 1500 C CA . LYS A 1 195 ? 49.201 16.525 7.223 1.00 36.28 195 LYS A CA 1
ATOM 1501 C C . LYS A 1 195 ? 48.098 17.584 7.243 1.00 36.28 195 LYS A C 1
ATOM 1503 O O . LYS A 1 195 ? 48.101 18.481 6.405 1.00 36.28 195 LYS A O 1
ATOM 1508 N N . THR A 1 196 ? 47.166 17.474 8.181 1.00 44.66 196 THR A N 1
ATOM 1509 C CA . THR A 1 196 ? 46.055 18.419 8.369 1.00 44.66 196 THR A CA 1
ATOM 1510 C C . THR A 1 196 ? 46.549 19.707 9.051 1.00 44.66 196 THR A C 1
ATOM 1512 O O . THR A 1 196 ? 47.204 19.602 10.091 1.00 44.66 196 THR A O 1
ATOM 1515 N N . PRO A 1 197 ? 46.261 20.918 8.532 1.00 49.28 197 PRO A N 1
ATOM 1516 C CA . PRO A 1 197 ? 46.549 22.173 9.226 1.00 49.28 197 PRO A CA 1
ATOM 1517 C C . PRO A 1 197 ? 45.429 22.533 10.211 1.00 49.28 197 PRO A C 1
ATOM 1519 O O . PRO A 1 197 ? 44.247 22.437 9.884 1.00 49.28 197 PRO A O 1
ATOM 1522 N N . GLY A 1 198 ? 45.825 22.954 11.414 1.00 35.28 198 GLY A N 1
ATOM 1523 C CA . GLY A 1 198 ? 44.936 23.430 12.471 1.00 35.28 198 GLY A CA 1
ATOM 1524 C C . GLY A 1 198 ? 44.327 24.800 12.169 1.00 35.28 198 GLY A C 1
ATOM 1525 O O . GLY A 1 198 ? 44.955 25.655 11.545 1.00 35.28 198 GLY A O 1
ATOM 1526 N N . MET A 1 199 ? 43.095 24.988 12.638 1.00 47.50 199 MET A N 1
ATOM 1527 C CA . MET A 1 199 ? 42.396 26.271 12.658 1.00 47.50 199 MET A CA 1
ATOM 1528 C C . MET A 1 199 ? 42.626 26.998 13.992 1.00 47.50 199 MET A C 1
ATOM 1530 O O . MET A 1 199 ? 42.739 26.327 15.020 1.00 47.50 199 MET A O 1
ATOM 1534 N N . PRO A 1 200 ? 42.658 28.343 13.994 1.00 52.66 200 PRO A N 1
ATOM 1535 C CA . PRO A 1 200 ? 42.828 29.128 15.205 1.00 52.66 200 PRO A CA 1
ATOM 1536 C C . PRO A 1 200 ? 41.516 29.285 15.983 1.00 52.66 200 PRO A C 1
ATOM 1538 O O . PRO A 1 200 ? 40.441 29.513 15.427 1.00 52.66 200 PRO A O 1
ATOM 1541 N N . GLU A 1 201 ? 41.676 29.172 17.294 1.00 40.31 201 GLU A N 1
ATOM 1542 C CA . GLU A 1 201 ? 40.750 29.494 18.371 1.00 40.31 201 GLU A CA 1
ATOM 1543 C C . GLU A 1 201 ? 40.599 31.022 18.472 1.00 40.31 201 GLU A C 1
ATOM 1545 O O . GLU A 1 201 ? 41.595 31.741 18.559 1.00 40.31 201 GLU A O 1
ATOM 1550 N N . LEU A 1 202 ? 39.362 31.527 18.403 1.00 42.75 202 LEU A N 1
ATOM 1551 C CA . LEU A 1 202 ? 39.042 32.939 18.621 1.00 42.75 202 LEU A CA 1
ATOM 1552 C C . LEU A 1 202 ? 38.173 33.078 19.870 1.00 42.75 202 LEU A C 1
ATOM 1554 O O . LEU A 1 202 ? 37.065 32.545 19.944 1.00 42.75 202 LEU A O 1
ATOM 1558 N N . GLU A 1 203 ? 38.726 33.807 20.834 1.00 37.03 203 GLU A N 1
ATOM 1559 C CA . GLU A 1 203 ? 38.121 34.213 22.096 1.00 37.03 203 GLU A CA 1
ATOM 1560 C C . GLU A 1 203 ? 36.929 35.167 21.895 1.00 37.03 203 GLU A C 1
ATOM 1562 O O . GLU A 1 203 ? 36.928 36.033 21.018 1.00 37.03 203 GLU A O 1
ATOM 1567 N N . LEU A 1 204 ? 35.929 35.042 22.771 1.00 48.22 204 LEU A N 1
ATOM 1568 C CA . LEU A 1 204 ? 34.832 35.994 22.953 1.00 48.22 204 LEU A CA 1
ATOM 1569 C C . LEU A 1 204 ? 35.064 36.804 24.238 1.00 48.22 204 LEU A C 1
ATOM 1571 O O . LEU A 1 204 ? 35.310 36.195 25.281 1.00 48.22 204 LEU A O 1
ATOM 1575 N N . PRO A 1 205 ? 34.872 38.135 24.233 1.00 56.97 205 PRO A N 1
ATOM 1576 C CA . PRO A 1 205 ? 34.693 38.894 25.457 1.00 56.97 205 PRO A CA 1
ATOM 1577 C C . PRO A 1 205 ? 33.208 39.044 25.819 1.00 56.97 205 PRO A C 1
ATOM 1579 O O . PRO A 1 205 ? 32.329 39.213 24.973 1.00 56.97 205 PRO A O 1
ATOM 1582 N N . ALA A 1 206 ? 32.952 39.001 27.123 1.00 44.66 206 ALA A N 1
ATOM 1583 C CA . ALA A 1 206 ? 31.673 39.295 27.751 1.00 44.66 206 ALA A CA 1
ATOM 1584 C C . ALA A 1 206 ? 31.390 40.811 27.805 1.00 44.66 206 ALA A C 1
ATOM 1586 O O . ALA A 1 206 ? 32.319 41.596 27.986 1.00 44.66 206 ALA A O 1
ATOM 1587 N N . LEU A 1 207 ? 30.105 41.199 27.752 1.00 44.09 207 LEU A N 1
ATOM 1588 C CA . LEU A 1 207 ? 29.328 41.836 28.844 1.00 44.09 207 LEU A CA 1
ATOM 1589 C C . LEU A 1 207 ? 28.240 42.827 28.328 1.00 44.09 207 LEU A C 1
ATOM 1591 O O . LEU A 1 207 ? 28.482 43.635 27.441 1.00 44.09 207 LEU A O 1
ATOM 1595 N N . VAL A 1 208 ? 27.100 42.816 29.043 1.00 39.19 208 VAL A N 1
ATOM 1596 C CA . VAL A 1 208 ? 26.075 43.873 29.279 1.00 39.19 208 VAL A CA 1
ATOM 1597 C C . VAL A 1 208 ? 24.784 43.934 28.429 1.00 39.19 208 VAL A C 1
ATOM 1599 O O . VAL A 1 208 ? 24.725 44.490 27.343 1.00 39.19 208 VAL A O 1
ATOM 1602 N N . MET A 1 209 ? 23.725 43.417 29.071 1.00 48.12 209 MET A N 1
ATOM 1603 C CA . MET A 1 209 ? 22.341 43.904 29.279 1.00 48.12 209 MET A CA 1
ATOM 1604 C C . MET A 1 209 ? 21.640 44.844 28.280 1.00 48.12 209 MET A C 1
ATOM 1606 O O . MET A 1 209 ? 22.012 46.002 28.153 1.00 48.12 209 MET A O 1
ATOM 1610 N N . ALA A 1 210 ? 20.453 44.420 27.820 1.00 36.31 210 ALA A N 1
ATOM 1611 C CA . ALA A 1 210 ? 19.185 45.139 28.032 1.00 36.31 210 ALA A CA 1
ATOM 1612 C C . ALA A 1 210 ? 17.982 44.242 27.677 1.00 36.31 210 ALA A C 1
ATOM 1614 O O . ALA A 1 210 ? 18.062 43.374 26.813 1.00 36.31 210 ALA A O 1
ATOM 1615 N N . ALA A 1 211 ? 16.882 44.440 28.399 1.00 47.69 211 ALA A N 1
ATOM 1616 C CA . ALA A 1 211 ? 15.666 43.641 28.361 1.00 47.69 211 ALA A CA 1
ATOM 1617 C C . ALA A 1 211 ? 14.718 44.053 27.226 1.00 47.69 211 ALA A C 1
ATOM 1619 O O . ALA A 1 211 ? 14.359 45.225 27.161 1.00 47.69 211 ALA A O 1
ATOM 1620 N N . THR A 1 212 ? 14.211 43.080 26.455 1.00 37.78 212 THR A N 1
ATOM 1621 C CA . THR A 1 212 ? 12.941 43.219 25.720 1.00 37.78 212 THR A CA 1
ATOM 1622 C C . THR A 1 212 ? 12.246 41.857 25.550 1.00 37.78 212 THR A C 1
ATOM 1624 O O . THR A 1 212 ? 12.863 40.855 25.204 1.00 37.78 212 THR A O 1
ATOM 1627 N N . VAL A 1 213 ? 10.950 41.871 25.859 1.00 46.94 213 VAL A N 1
ATOM 1628 C CA . VAL A 1 213 ? 9.872 40.865 25.769 1.00 46.94 213 VAL A CA 1
ATOM 1629 C C . VAL A 1 213 ? 9.986 39.851 24.607 1.00 46.94 213 VAL A C 1
ATOM 1631 O O . VAL A 1 213 ? 10.173 40.290 23.474 1.00 46.94 213 VAL A O 1
ATOM 1634 N N . PRO A 1 214 ? 9.776 38.527 24.818 1.00 41.59 214 PRO A N 1
ATOM 1635 C CA . PRO A 1 214 ? 9.706 37.573 23.718 1.00 41.59 214 PRO A CA 1
ATOM 1636 C C . PRO A 1 214 ? 8.265 37.284 23.264 1.00 41.59 214 PRO A C 1
ATOM 1638 O O . PRO A 1 214 ? 7.413 36.797 24.009 1.00 41.59 214 PRO A O 1
ATOM 1641 N N . GLU A 1 215 ? 8.057 37.561 21.984 1.00 39.22 215 GLU A N 1
ATOM 1642 C CA . GLU A 1 215 ? 7.013 37.080 21.081 1.00 39.22 215 GLU A CA 1
ATOM 1643 C C . GLU A 1 215 ? 7.259 35.592 20.727 1.00 39.22 215 GLU A C 1
ATOM 1645 O O . GLU A 1 215 ? 8.406 35.216 20.459 1.00 39.22 215 GLU A O 1
ATOM 1650 N N . PRO A 1 216 ? 6.245 34.702 20.722 1.00 46.72 216 PRO A N 1
ATOM 1651 C CA . PRO A 1 216 ? 6.462 33.291 20.418 1.00 46.72 216 PRO A CA 1
ATOM 1652 C C . PRO A 1 216 ? 6.545 33.061 18.901 1.00 46.72 216 PRO A C 1
ATOM 1654 O O . PRO A 1 216 ? 5.544 32.806 18.231 1.00 46.72 216 PRO A O 1
ATOM 1657 N N . GLN A 1 217 ? 7.762 33.103 18.359 1.00 34.12 217 GLN A N 1
ATOM 1658 C CA . GLN A 1 217 ? 8.046 32.629 17.006 1.00 34.12 217 GLN A CA 1
ATOM 1659 C C . GLN A 1 217 ? 8.089 31.095 16.970 1.00 34.12 217 GLN A C 1
ATOM 1661 O O . GLN A 1 217 ? 8.851 30.439 17.682 1.00 34.12 217 GLN A O 1
ATOM 1666 N N . SER A 1 218 ? 7.239 30.526 16.115 1.00 41.94 218 SER A N 1
ATOM 1667 C CA . SER A 1 218 ? 7.188 29.099 15.804 1.00 41.94 218 SER A CA 1
ATOM 1668 C C . SER A 1 218 ? 8.475 28.651 15.112 1.00 41.94 218 SER A C 1
ATOM 1670 O O . SER A 1 218 ? 8.704 28.952 13.943 1.00 41.94 218 SER A O 1
ATOM 1672 N N . ALA A 1 219 ? 9.299 27.885 15.823 1.00 32.62 219 ALA A N 1
ATOM 1673 C CA . ALA A 1 219 ? 10.429 27.177 15.242 1.00 32.62 219 ALA A CA 1
ATOM 1674 C C . ALA A 1 219 ? 9.930 25.910 14.524 1.00 32.62 219 ALA A C 1
ATOM 1676 O O . ALA A 1 219 ? 9.634 24.891 15.148 1.00 32.62 219 ALA A O 1
ATOM 1677 N N . ALA A 1 220 ? 9.843 25.970 13.195 1.00 35.62 220 ALA A N 1
ATOM 1678 C CA . ALA A 1 220 ? 9.736 24.787 12.353 1.00 35.62 220 ALA A CA 1
ATOM 1679 C C . ALA A 1 220 ? 11.101 24.079 12.319 1.00 35.62 220 ALA A C 1
ATOM 1681 O O . ALA A 1 220 ? 12.023 24.489 11.615 1.00 35.62 220 ALA A O 1
ATOM 1682 N N . THR A 1 221 ? 11.247 23.012 13.102 1.00 30.77 221 THR A N 1
ATOM 1683 C CA . THR A 1 221 ? 12.421 22.138 13.049 1.00 30.77 221 THR A CA 1
ATOM 1684 C C . THR A 1 221 ? 12.349 21.263 11.796 1.00 30.77 221 THR A C 1
ATOM 1686 O O . THR A 1 221 ? 11.696 20.220 11.775 1.00 30.77 221 THR A O 1
ATOM 1689 N N . SER A 1 222 ? 13.019 21.700 10.729 1.00 33.59 222 SER A N 1
ATOM 1690 C CA . SER A 1 222 ? 13.283 20.878 9.548 1.00 33.59 222 SER A CA 1
ATOM 1691 C C . SER A 1 222 ? 14.384 19.866 9.875 1.00 33.59 222 SER A C 1
ATOM 1693 O O . SER A 1 222 ? 15.573 20.185 9.881 1.00 33.59 222 SER A O 1
ATOM 1695 N N . HIS A 1 223 ? 13.992 18.635 10.199 1.00 30.66 223 HIS A N 1
ATOM 1696 C CA . HIS A 1 223 ? 14.924 17.518 10.308 1.00 30.66 223 HIS A CA 1
ATOM 1697 C C . HIS A 1 223 ? 15.200 16.942 8.915 1.00 30.66 223 HIS A C 1
ATOM 1699 O O . HIS A 1 223 ? 14.524 16.023 8.456 1.00 30.66 223 HIS A O 1
ATOM 1705 N N . ASN A 1 224 ? 16.238 17.462 8.259 1.00 30.86 224 ASN A N 1
ATOM 1706 C CA . ASN A 1 224 ? 16.887 16.792 7.134 1.00 30.86 224 ASN A CA 1
ATOM 1707 C C . ASN A 1 224 ? 17.671 15.578 7.657 1.00 30.86 224 ASN A C 1
ATOM 1709 O O . ASN A 1 224 ? 18.847 15.669 8.006 1.00 30.86 224 ASN A O 1
ATOM 1713 N N . ALA A 1 225 ? 17.007 14.425 7.730 1.00 29.70 225 ALA A N 1
ATOM 1714 C CA . ALA A 1 225 ? 17.666 13.145 7.948 1.00 29.70 225 ALA A CA 1
ATOM 1715 C C . ALA A 1 225 ? 18.309 12.680 6.631 1.00 29.70 225 ALA A C 1
ATOM 1717 O O . ALA A 1 225 ? 17.652 12.092 5.772 1.00 29.70 225 ALA A O 1
ATOM 1718 N N . SER A 1 226 ? 19.605 12.955 6.476 1.00 26.53 226 SER A N 1
ATOM 1719 C CA . SER A 1 226 ? 20.433 12.362 5.424 1.00 26.53 226 SER A CA 1
ATOM 1720 C C . SER A 1 226 ? 20.604 10.867 5.715 1.00 26.53 226 SER A C 1
ATOM 1722 O O . SER A 1 226 ? 21.402 10.461 6.560 1.00 26.53 226 SER A O 1
ATOM 1724 N N . LEU A 1 227 ? 19.783 10.039 5.067 1.00 28.97 227 LEU A N 1
ATOM 1725 C CA . LEU A 1 227 ? 19.888 8.585 5.126 1.00 28.97 227 LEU A CA 1
ATOM 1726 C C . LEU A 1 227 ? 20.966 8.130 4.141 1.00 28.97 227 LEU A C 1
ATOM 1728 O O . LEU A 1 227 ? 20.745 8.075 2.932 1.00 28.97 227 LEU A O 1
ATOM 1732 N N . SER A 1 228 ? 22.133 7.795 4.688 1.00 26.84 228 SER A N 1
ATOM 1733 C CA . SER A 1 228 ? 23.200 7.101 3.972 1.00 26.84 228 SER A CA 1
ATOM 1734 C C . SER A 1 228 ? 22.672 5.777 3.404 1.00 26.84 228 SER A C 1
ATOM 1736 O O . SER A 1 228 ? 22.173 4.915 4.132 1.00 26.84 228 SER A O 1
ATOM 1738 N N . LEU A 1 229 ? 22.740 5.649 2.078 1.00 34.62 229 LEU A N 1
ATOM 1739 C CA . LEU A 1 229 ? 22.304 4.491 1.307 1.00 34.62 229 LEU A CA 1
ATOM 1740 C C . LEU A 1 229 ? 23.267 3.320 1.534 1.00 34.62 229 LEU A C 1
ATOM 1742 O O . LEU A 1 229 ? 24.264 3.165 0.833 1.00 34.62 229 LEU A O 1
ATOM 1746 N N . GLN A 1 230 ? 22.940 2.451 2.489 1.00 31.95 230 GLN A N 1
ATOM 1747 C CA . GLN A 1 230 ? 23.469 1.091 2.497 1.00 31.95 230 GLN A CA 1
ATOM 1748 C C . GLN A 1 230 ? 22.908 0.336 1.287 1.00 31.95 230 GLN A C 1
ATOM 1750 O O . GLN A 1 230 ? 21.701 0.104 1.186 1.00 31.95 230 GLN A O 1
ATOM 1755 N N . SER A 1 231 ? 23.803 -0.030 0.368 1.00 36.22 231 SER A N 1
ATOM 1756 C CA . SER A 1 231 ? 23.556 -0.945 -0.747 1.00 36.22 231 SER A CA 1
ATOM 1757 C C . SER A 1 231 ? 23.005 -2.268 -0.199 1.00 36.22 231 SER A C 1
ATOM 1759 O O . SER A 1 231 ? 23.743 -3.083 0.352 1.00 36.22 231 SER A O 1
ATOM 1761 N N . CYS A 1 232 ? 21.682 -2.428 -0.242 1.00 35.28 232 CYS A N 1
ATOM 1762 C CA . CYS A 1 232 ? 20.986 -3.601 0.274 1.00 35.28 232 CYS A CA 1
ATOM 1763 C C . CYS A 1 232 ? 20.931 -4.694 -0.798 1.00 35.28 232 CYS A C 1
ATOM 1765 O O . CYS A 1 232 ? 20.543 -4.440 -1.935 1.00 35.28 232 CYS A O 1
ATOM 1767 N N . GLU A 1 233 ? 21.299 -5.906 -0.386 1.00 39.75 233 GLU A N 1
ATOM 1768 C CA . GLU A 1 233 ? 21.294 -7.174 -1.121 1.00 39.75 233 GLU A CA 1
ATOM 1769 C C . GLU A 1 233 ? 20.054 -7.349 -2.023 1.00 39.75 233 GLU A C 1
ATOM 1771 O O . GLU A 1 233 ? 18.979 -7.759 -1.583 1.00 39.75 233 GLU A O 1
ATOM 1776 N N . SER A 1 234 ? 20.208 -7.056 -3.312 1.00 54.25 234 SER A N 1
ATOM 1777 C CA . SER A 1 234 ? 19.111 -6.890 -4.271 1.00 54.25 234 SER A CA 1
ATOM 1778 C C . SER A 1 234 ? 18.579 -8.187 -4.897 1.00 54.25 234 SER A C 1
ATOM 1780 O O . SER A 1 234 ? 17.637 -8.129 -5.673 1.00 54.25 234 SER A O 1
ATOM 1782 N N . ASN A 1 235 ? 19.090 -9.373 -4.549 1.00 60.69 235 ASN A N 1
ATOM 1783 C CA . ASN A 1 235 ? 18.722 -10.633 -5.229 1.00 60.69 235 ASN A CA 1
ATOM 1784 C C . ASN A 1 235 ? 18.001 -11.656 -4.341 1.00 60.69 235 ASN A C 1
ATOM 1786 O O . ASN A 1 235 ? 18.006 -12.855 -4.623 1.00 60.69 235 ASN A O 1
ATOM 1790 N N . ARG A 1 236 ? 17.384 -11.223 -3.240 1.00 55.91 236 ARG A N 1
ATOM 1791 C CA . ARG A 1 236 ? 16.692 -12.150 -2.339 1.00 55.91 236 ARG A CA 1
ATOM 1792 C C . ARG A 1 236 ? 15.299 -12.473 -2.883 1.00 55.91 236 ARG A C 1
ATOM 1794 O O . ARG A 1 236 ? 14.416 -11.617 -2.896 1.00 55.91 236 ARG A O 1
ATOM 1801 N N . THR A 1 237 ? 15.102 -13.708 -3.341 1.00 61.47 237 THR A N 1
ATOM 1802 C CA . THR A 1 237 ? 13.772 -14.227 -3.686 1.00 61.47 237 THR A CA 1
ATOM 1803 C C . THR A 1 237 ? 13.049 -14.672 -2.419 1.00 61.47 237 THR A C 1
ATOM 1805 O O . THR A 1 237 ? 13.542 -15.504 -1.656 1.00 61.47 237 THR A O 1
ATOM 1808 N N . TYR A 1 238 ? 11.871 -14.113 -2.182 1.00 61.19 238 TYR A N 1
ATOM 1809 C CA . TYR A 1 238 ? 10.978 -14.490 -1.101 1.00 61.19 238 TYR A CA 1
ATOM 1810 C C . TYR A 1 238 ? 9.972 -15.514 -1.607 1.00 61.19 238 TYR A C 1
ATOM 1812 O O . TYR A 1 238 ? 9.383 -15.354 -2.669 1.00 61.19 238 TYR A O 1
ATOM 1820 N N . ALA A 1 239 ? 9.780 -16.570 -0.822 1.00 59.38 239 ALA A N 1
ATOM 1821 C CA . ALA A 1 239 ? 8.832 -17.633 -1.103 1.00 59.38 239 ALA A CA 1
ATOM 1822 C C . ALA A 1 239 ? 7.706 -17.589 -0.060 1.00 59.38 239 ALA A C 1
ATOM 1824 O O . ALA A 1 239 ? 7.909 -17.927 1.112 1.00 59.38 239 ALA A O 1
ATOM 1825 N N . VAL A 1 240 ? 6.508 -17.177 -0.463 1.00 54.25 240 VAL A N 1
ATOM 1826 C CA . VAL A 1 240 ? 5.304 -17.255 0.369 1.00 54.25 240 VAL A CA 1
ATOM 1827 C C . VAL A 1 240 ? 4.593 -18.563 0.075 1.00 54.25 240 VAL A C 1
ATOM 1829 O O . VAL A 1 240 ? 3.967 -18.731 -0.965 1.00 54.25 240 VAL A O 1
ATOM 1832 N N . THR A 1 241 ? 4.683 -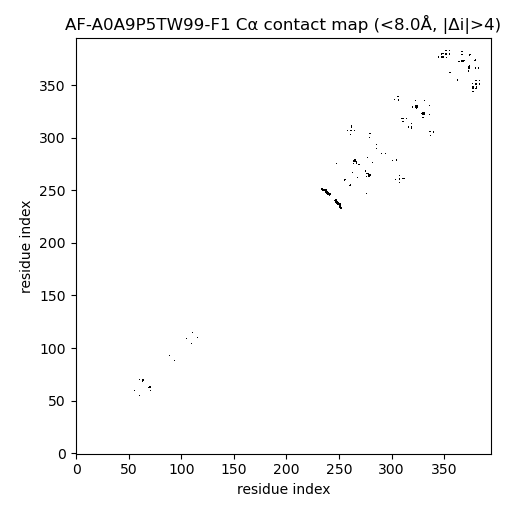19.508 1.007 1.00 45.12 241 THR A N 1
ATOM 1833 C CA . THR A 1 241 ? 3.938 -20.765 0.908 1.00 45.12 241 THR A CA 1
ATOM 1834 C C . THR A 1 241 ? 2.460 -20.524 1.217 1.00 45.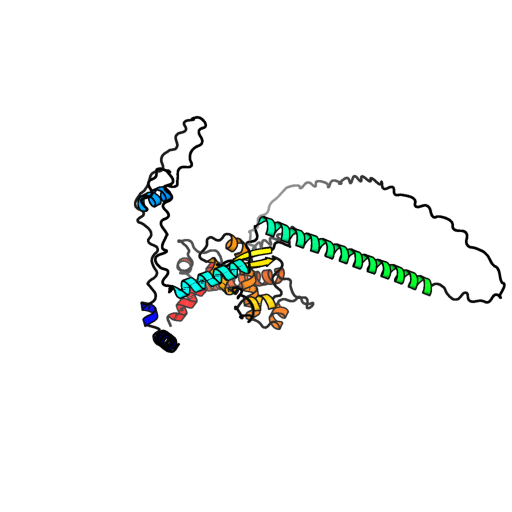12 241 THR A C 1
ATOM 1836 O O . THR A 1 241 ? 2.086 -20.338 2.378 1.00 45.12 241 THR A O 1
ATOM 1839 N N . LEU A 1 242 ? 1.621 -20.529 0.186 1.00 46.88 242 LEU A N 1
ATOM 1840 C CA . LEU A 1 242 ? 0.171 -20.596 0.322 1.00 46.88 242 LEU A CA 1
ATOM 1841 C C . LEU A 1 242 ? -0.220 -22.027 0.727 1.00 46.88 242 LEU A C 1
ATOM 1843 O O . LEU A 1 242 ? 0.486 -22.996 0.433 1.00 46.88 242 LEU A O 1
ATOM 1847 N N . ALA A 1 243 ? -1.320 -22.172 1.469 1.00 35.44 243 ALA A N 1
ATOM 1848 C CA . ALA A 1 243 ? -1.763 -23.475 1.963 1.00 35.44 243 ALA A CA 1
ATOM 1849 C C . ALA A 1 243 ? -1.857 -24.503 0.813 1.00 35.44 243 ALA A C 1
ATOM 1851 O O . ALA A 1 243 ? -2.424 -24.196 -0.229 1.00 35.44 243 ALA A O 1
ATOM 1852 N N . HIS A 1 244 ? -1.348 -25.724 1.038 1.00 40.88 244 HIS A N 1
ATOM 1853 C CA . HIS A 1 244 ? -1.279 -26.842 0.074 1.00 40.88 244 HIS A CA 1
ATOM 1854 C C . HIS A 1 244 ? -0.175 -26.747 -1.006 1.00 40.88 244 HIS A C 1
ATOM 1856 O O . HIS A 1 244 ? -0.442 -26.799 -2.203 1.00 40.88 244 HIS A O 1
ATOM 1862 N N . THR A 1 245 ? 1.096 -26.739 -0.577 1.00 42.91 245 THR A N 1
ATOM 1863 C CA . THR A 1 245 ? 2.324 -26.989 -1.385 1.00 42.91 245 THR A CA 1
ATOM 1864 C C . THR A 1 245 ? 2.772 -25.929 -2.400 1.00 42.91 245 THR A C 1
ATOM 1866 O O . THR A 1 245 ? 3.793 -26.127 -3.050 1.00 42.91 245 THR A O 1
ATOM 1869 N N . GLN A 1 246 ? 2.097 -24.786 -2.523 1.00 46.94 246 GLN A N 1
ATOM 1870 C CA . GLN A 1 246 ? 2.506 -23.748 -3.477 1.00 46.94 246 GLN A CA 1
ATOM 1871 C C . GLN A 1 246 ? 3.285 -22.635 -2.796 1.00 46.94 246 GLN A C 1
ATOM 1873 O O . GLN A 1 246 ? 2.832 -22.105 -1.787 1.00 46.94 246 GLN A O 1
ATOM 1878 N N . ALA A 1 247 ? 4.430 -22.264 -3.362 1.00 53.84 247 ALA A N 1
ATOM 1879 C CA . ALA A 1 247 ? 5.202 -21.105 -2.947 1.00 53.84 247 ALA A CA 1
ATOM 1880 C C . ALA A 1 247 ? 5.122 -20.018 -4.027 1.00 53.84 247 ALA A C 1
ATOM 1882 O O . ALA A 1 247 ? 5.577 -20.229 -5.147 1.00 53.84 247 ALA A O 1
ATOM 1883 N N . LEU A 1 248 ? 4.544 -18.864 -3.692 1.00 54.34 248 LEU A N 1
ATOM 1884 C CA . LEU A 1 248 ? 4.681 -17.635 -4.469 1.00 54.34 248 LEU A CA 1
ATOM 1885 C C . LEU A 1 248 ? 6.118 -17.147 -4.319 1.00 54.34 248 LEU A C 1
ATOM 1887 O O . LEU A 1 248 ? 6.501 -16.708 -3.235 1.00 54.34 248 LEU A O 1
ATOM 1891 N N . MET A 1 249 ? 6.903 -17.263 -5.385 1.00 57.41 249 MET A N 1
ATOM 1892 C CA . MET A 1 249 ? 8.243 -16.692 -5.464 1.00 57.41 249 MET A CA 1
ATOM 1893 C C . MET A 1 249 ? 8.120 -15.252 -5.968 1.00 57.41 249 MET A C 1
ATOM 1895 O O . MET A 1 249 ? 7.580 -15.033 -7.048 1.00 57.41 249 MET A O 1
ATOM 1899 N N . PHE A 1 250 ? 8.622 -14.281 -5.218 1.00 60.00 250 PHE A N 1
ATOM 1900 C CA . PHE A 1 250 ? 8.807 -12.909 -5.693 1.00 60.00 250 PHE A CA 1
ATOM 1901 C C . PHE A 1 250 ? 10.182 -12.422 -5.244 1.00 60.00 250 PHE A C 1
ATOM 1903 O O . PHE A 1 250 ? 10.565 -12.626 -4.092 1.00 60.00 250 PHE A O 1
ATOM 1910 N N . THR A 1 251 ? 10.974 -11.825 -6.132 1.00 62.12 251 THR A N 1
ATOM 1911 C CA . THR A 1 251 ? 12.173 -11.098 -5.693 1.00 62.12 251 THR A CA 1
ATOM 1912 C C . THR A 1 251 ? 11.795 -9.724 -5.153 1.00 62.12 251 THR A C 1
ATOM 1914 O O . THR A 1 251 ? 10.756 -9.178 -5.502 1.00 62.12 251 THR A O 1
ATOM 1917 N N . TYR A 1 252 ? 12.639 -9.140 -4.297 1.00 55.41 252 TYR A N 1
ATOM 1918 C CA . TYR A 1 252 ? 12.466 -7.744 -3.865 1.00 55.41 252 TYR A CA 1
ATOM 1919 C C . TYR A 1 252 ? 12.430 -6.757 -5.050 1.00 55.41 252 TYR A C 1
ATOM 1921 O O . TYR A 1 252 ? 11.835 -5.690 -4.942 1.00 55.41 252 TYR A O 1
ATOM 1929 N N . ASN A 1 253 ? 13.054 -7.130 -6.174 1.00 55.56 253 ASN A N 1
ATOM 1930 C CA . ASN A 1 253 ? 13.037 -6.355 -7.415 1.00 55.56 253 ASN A CA 1
ATOM 1931 C C . ASN A 1 253 ? 11.824 -6.684 -8.305 1.00 55.56 253 ASN A C 1
ATOM 1933 O O . ASN A 1 253 ? 11.484 -5.892 -9.182 1.00 55.56 253 ASN A O 1
ATOM 1937 N N . ASP A 1 254 ? 11.145 -7.812 -8.072 1.00 55.56 254 ASP A N 1
ATOM 1938 C CA . ASP A 1 254 ? 9.876 -8.150 -8.710 1.00 55.56 254 ASP A CA 1
ATOM 1939 C C . ASP A 1 254 ? 8.743 -7.439 -7.967 1.00 55.56 254 ASP A C 1
ATOM 1941 O O . ASP A 1 254 ? 8.052 -8.061 -7.160 1.00 55.56 254 ASP A O 1
ATOM 1945 N N . ILE A 1 255 ? 8.579 -6.139 -8.250 1.00 54.25 255 ILE A N 1
ATOM 1946 C CA . ILE A 1 255 ? 7.315 -5.380 -8.428 1.00 54.25 255 ILE A CA 1
ATOM 1947 C C . ILE A 1 255 ? 7.478 -3.907 -7.961 1.00 54.25 255 ILE A C 1
ATOM 1949 O O . ILE A 1 255 ? 7.962 -3.703 -6.843 1.00 54.25 255 ILE A O 1
ATOM 1953 N N . PRO A 1 256 ? 6.976 -2.881 -8.712 1.00 57.25 256 PRO A N 1
ATOM 1954 C CA . PRO A 1 256 ? 6.273 -2.953 -10.008 1.00 57.25 256 PRO A CA 1
ATOM 1955 C C . PRO A 1 256 ? 6.666 -1.921 -11.084 1.00 57.25 256 PRO A C 1
ATOM 1957 O O . PRO A 1 256 ? 6.736 -0.715 -10.858 1.00 57.25 256 PRO A O 1
ATOM 1960 N N . ASP A 1 257 ? 6.678 -2.404 -12.322 1.00 83.38 257 ASP A N 1
ATOM 1961 C CA . ASP A 1 257 ? 5.973 -1.719 -13.406 1.00 83.38 257 ASP A CA 1
ATOM 1962 C C . ASP A 1 257 ? 4.513 -1.479 -12.961 1.00 83.38 257 ASP A C 1
ATOM 1964 O O . ASP A 1 257 ? 3.782 -2.443 -12.742 1.00 83.38 257 ASP A O 1
ATOM 1968 N N . ILE A 1 258 ? 4.116 -0.227 -12.698 1.00 88.25 258 ILE A N 1
ATOM 1969 C CA . ILE A 1 258 ? 2.827 0.129 -12.056 1.00 88.25 258 ILE A CA 1
ATOM 1970 C C . ILE A 1 258 ? 1.605 -0.520 -12.743 1.00 88.25 258 ILE A C 1
ATOM 1972 O O . ILE A 1 258 ? 0.786 -1.097 -12.029 1.00 88.25 258 ILE A O 1
ATOM 1976 N N . PRO A 1 259 ? 1.518 -0.576 -14.088 1.00 88.94 259 PRO A N 1
ATOM 1977 C CA . PRO A 1 259 ? 0.484 -1.341 -14.793 1.00 88.94 259 PRO A CA 1
ATOM 1978 C C . PRO A 1 259 ? 0.408 -2.828 -14.419 1.00 88.94 259 PRO A C 1
ATOM 1980 O O . PRO A 1 259 ? -0.648 -3.448 -14.490 1.00 88.94 259 PRO A O 1
ATOM 1983 N N . ARG A 1 260 ? 1.523 -3.449 -14.026 1.00 86.75 260 ARG A N 1
ATOM 1984 C CA . ARG A 1 260 ? 1.524 -4.833 -13.539 1.00 86.75 260 ARG A CA 1
ATOM 1985 C C . ARG A 1 260 ? 0.975 -4.928 -12.118 1.00 86.75 260 ARG A C 1
ATOM 1987 O O . ARG A 1 260 ? 0.389 -5.954 -11.790 1.00 86.75 260 ARG A O 1
ATOM 1994 N N . LEU A 1 261 ? 1.176 -3.906 -11.283 1.00 88.50 261 LEU A N 1
ATOM 1995 C CA . LEU A 1 261 ? 0.610 -3.869 -9.931 1.00 88.50 261 LEU A CA 1
ATOM 1996 C C . LEU A 1 261 ? -0.918 -3.844 -9.982 1.00 88.50 261 LEU A C 1
ATOM 1998 O O . LEU A 1 261 ? -1.551 -4.625 -9.279 1.00 88.50 261 LEU A O 1
ATOM 2002 N N . ASP A 1 262 ? -1.459 -2.999 -10.858 1.00 88.94 262 ASP A N 1
ATOM 2003 C CA . ASP A 1 262 ? -2.885 -2.853 -11.164 1.00 88.94 262 ASP A CA 1
ATOM 2004 C C . ASP A 1 262 ? -3.532 -4.201 -11.533 1.00 88.94 262 ASP A C 1
ATOM 2006 O O . ASP A 1 262 ? -4.430 -4.685 -10.847 1.00 88.94 262 ASP A O 1
ATOM 2010 N N . ARG A 1 263 ? -2.948 -4.925 -12.499 1.00 87.69 263 ARG A N 1
ATOM 2011 C CA . ARG A 1 263 ? -3.433 -6.258 -12.915 1.00 87.69 263 ARG A CA 1
ATOM 2012 C C . ARG A 1 263 ? -3.486 -7.299 -11.792 1.00 87.69 263 ARG A C 1
ATOM 2014 O O . ARG A 1 263 ? -4.279 -8.231 -11.856 1.00 87.69 263 ARG A O 1
ATOM 2021 N N . VAL A 1 264 ? -2.605 -7.201 -10.795 1.00 86.56 264 VAL A N 1
ATOM 2022 C CA . VAL A 1 264 ? -2.521 -8.165 -9.677 1.00 86.56 264 VAL A CA 1
ATOM 2023 C C . VAL A 1 264 ? -3.345 -7.691 -8.467 1.00 86.56 264 VAL A C 1
ATOM 2025 O O . VAL A 1 264 ? -3.449 -8.399 -7.460 1.00 86.56 264 VAL A O 1
ATOM 2028 N N . TRP A 1 265 ? -3.937 -6.496 -8.533 1.00 89.50 265 TRP A N 1
ATOM 2029 C CA . TRP A 1 265 ? -4.666 -5.900 -7.421 1.00 89.50 265 TRP A CA 1
ATOM 2030 C C . TRP A 1 265 ? -6.081 -6.467 -7.247 1.00 89.50 265 TRP A C 1
ATOM 2032 O O . TRP A 1 265 ? -6.416 -6.844 -6.124 1.00 89.50 265 TRP A O 1
ATOM 2042 N N . ASP A 1 266 ? -6.863 -6.590 -8.327 1.00 82.69 266 ASP A N 1
ATOM 2043 C CA . ASP A 1 266 ? -8.293 -6.971 -8.295 1.00 82.69 266 ASP A CA 1
ATOM 2044 C C . ASP A 1 266 ? -8.610 -8.381 -8.831 1.00 82.69 266 ASP A C 1
ATOM 2046 O O . ASP A 1 266 ? -9.763 -8.715 -9.093 1.00 82.69 266 ASP A O 1
ATOM 2050 N N . ASP A 1 267 ? -7.610 -9.264 -8.887 1.00 68.75 267 ASP A N 1
ATOM 2051 C CA . ASP A 1 267 ? -7.831 -10.698 -9.137 1.00 68.75 267 ASP A CA 1
ATOM 2052 C C . ASP A 1 267 ? -8.400 -10.991 -10.536 1.00 68.75 267 ASP A C 1
ATOM 2054 O O . ASP A 1 267 ? -9.139 -11.962 -10.700 1.00 68.75 267 ASP A O 1
ATOM 2058 N N . GLU A 1 268 ? -8.055 -10.202 -11.568 1.00 64.25 268 GLU A N 1
ATOM 2059 C CA . GLU A 1 268 ? -8.436 -10.569 -12.936 1.00 64.25 268 GLU A CA 1
ATOM 2060 C C . GLU A 1 268 ? -7.854 -11.956 -13.262 1.00 64.25 268 GLU A C 1
ATOM 2062 O O . GLU A 1 268 ? -6.627 -12.130 -13.335 1.00 64.25 268 GLU A O 1
ATOM 2067 N N . PRO A 1 269 ? -8.708 -12.987 -13.411 1.00 56.72 269 PRO A N 1
ATOM 2068 C CA . PRO A 1 269 ? -8.233 -14.348 -13.514 1.00 56.72 269 PRO A CA 1
ATOM 2069 C C . PRO A 1 269 ? -7.559 -14.506 -14.870 1.00 56.72 269 PRO A C 1
ATOM 2071 O O . PRO A 1 269 ? -8.211 -14.543 -15.913 1.00 56.72 269 PRO A O 1
ATOM 2074 N N . THR A 1 270 ? -6.233 -14.639 -14.871 1.00 56.69 270 THR A N 1
ATOM 2075 C CA . THR A 1 270 ? -5.546 -15.067 -16.089 1.00 56.69 270 THR A CA 1
ATOM 2076 C C . THR A 1 270 ? -5.964 -16.516 -16.387 1.00 56.69 270 THR A C 1
ATOM 2078 O O . THR A 1 270 ? -5.829 -17.386 -15.521 1.00 56.69 270 THR A O 1
ATOM 2081 N N . PRO A 1 271 ? -6.484 -16.818 -17.591 1.00 54.47 271 PRO A N 1
ATOM 2082 C CA . PRO A 1 271 ? -7.185 -18.077 -17.867 1.00 54.47 271 PRO A CA 1
ATOM 2083 C C . PRO A 1 271 ? -6.337 -19.358 -17.751 1.00 54.47 271 PRO A C 1
ATOM 2085 O O . PRO A 1 271 ? -6.886 -20.454 -17.840 1.00 54.47 271 PRO A O 1
ATOM 2088 N N . TYR A 1 272 ? -5.019 -19.262 -17.538 1.00 50.12 272 TYR A N 1
ATOM 2089 C CA . TYR A 1 272 ? -4.103 -20.397 -17.692 1.00 50.12 272 TYR A CA 1
ATOM 2090 C C . TYR A 1 272 ? -3.157 -20.669 -16.513 1.00 50.12 272 TYR A C 1
ATOM 2092 O O . TYR A 1 272 ? -2.326 -21.572 -16.613 1.00 50.12 272 TYR A O 1
ATOM 2100 N N . GLN A 1 273 ? -3.259 -19.965 -15.379 1.00 51.69 273 GLN A N 1
ATOM 2101 C CA . GLN A 1 273 ? -2.357 -20.184 -14.237 1.00 51.69 273 GLN A CA 1
ATOM 2102 C C . GLN A 1 273 ? -3.102 -20.289 -12.901 1.00 51.69 273 GLN A C 1
ATOM 2104 O O . GLN A 1 273 ? -4.114 -19.631 -12.663 1.00 51.69 273 GLN A O 1
ATOM 2109 N N . ARG A 1 274 ? -2.597 -21.169 -12.019 1.00 56.12 274 ARG A N 1
ATOM 2110 C CA . ARG A 1 274 ? -2.997 -21.263 -10.602 1.00 56.12 274 ARG A CA 1
ATOM 2111 C C . ARG A 1 274 ? -3.102 -19.847 -10.039 1.00 56.12 274 ARG A C 1
ATOM 2113 O O . ARG A 1 274 ? -2.116 -19.121 -10.071 1.00 56.12 274 ARG A O 1
ATOM 2120 N N . HIS A 1 275 ? -4.302 -19.470 -9.606 1.00 60.53 275 HIS A N 1
ATOM 2121 C CA . HIS A 1 275 ? -4.659 -18.070 -9.414 1.00 60.53 275 HIS A CA 1
ATOM 2122 C C . HIS A 1 275 ? -3.805 -17.474 -8.284 1.00 60.53 275 HIS A C 1
ATOM 2124 O O . HIS A 1 275 ? -3.907 -17.946 -7.143 1.00 60.53 275 HIS A O 1
ATOM 2130 N N . PRO A 1 276 ? -2.908 -16.511 -8.577 1.00 75.06 276 PRO A N 1
ATOM 2131 C CA . PRO A 1 276 ? -2.262 -15.752 -7.519 1.00 75.06 276 PRO A CA 1
ATOM 2132 C C . PRO A 1 276 ? -3.359 -15.058 -6.711 1.00 75.06 276 PRO A C 1
ATOM 2134 O O . PRO A 1 276 ? -4.333 -14.594 -7.284 1.00 75.06 276 PRO A O 1
ATOM 2137 N N . VAL A 1 277 ? -3.227 -15.024 -5.385 1.00 80.75 277 VAL A N 1
ATOM 2138 C CA . VAL A 1 277 ? -4.189 -14.289 -4.556 1.00 80.75 277 VAL A CA 1
ATOM 2139 C C . VAL A 1 277 ? -3.956 -12.800 -4.773 1.00 80.75 277 VAL A C 1
ATOM 2141 O O . VAL A 1 277 ? -2.847 -12.331 -4.483 1.00 80.75 277 VAL A O 1
ATOM 2144 N N . ALA A 1 278 ? -4.981 -12.075 -5.220 1.00 87.94 278 ALA A N 1
ATOM 2145 C CA . ALA A 1 278 ? -4.932 -10.631 -5.380 1.00 87.94 278 ALA A CA 1
ATOM 2146 C C . ALA A 1 278 ? -4.364 -9.957 -4.147 1.00 87.94 278 ALA A C 1
ATOM 2148 O O . ALA A 1 278 ? -4.702 -10.295 -3.004 1.00 87.94 278 ALA A O 1
ATOM 2149 N N . LEU A 1 279 ? -3.530 -8.950 -4.392 1.00 89.50 279 LEU A N 1
ATOM 2150 C CA . LEU A 1 279 ? -2.887 -8.173 -3.338 1.00 89.50 279 LEU A CA 1
ATOM 2151 C C . LEU A 1 279 ? -3.907 -7.589 -2.357 1.00 89.50 279 LEU A C 1
ATOM 2153 O O . LEU A 1 279 ? -3.631 -7.534 -1.156 1.00 89.50 279 LEU A O 1
ATOM 2157 N N . ARG A 1 280 ? -5.110 -7.249 -2.827 1.00 91.69 280 ARG A N 1
ATOM 2158 C CA . ARG A 1 280 ? -6.218 -6.770 -1.999 1.00 91.69 280 ARG A CA 1
ATOM 2159 C C . ARG A 1 280 ? -6.597 -7.722 -0.857 1.00 91.69 280 ARG A C 1
ATOM 2161 O O . ARG A 1 280 ? -6.887 -7.251 0.241 1.00 91.69 280 ARG A O 1
ATOM 2168 N N . TYR A 1 281 ? -6.532 -9.040 -1.066 1.00 89.31 281 TYR A N 1
ATOM 2169 C CA . TYR A 1 281 ? -6.933 -10.048 -0.070 1.00 89.31 281 TYR A CA 1
ATOM 2170 C C . TYR A 1 281 ? -5.809 -10.479 0.877 1.00 89.31 281 TYR A C 1
ATOM 2172 O O . TYR A 1 281 ? -6.041 -11.243 1.819 1.00 89.31 281 TYR A O 1
ATOM 2180 N N . TRP A 1 282 ? -4.580 -9.996 0.685 1.00 90.12 282 TRP A N 1
ATOM 2181 C CA . TRP A 1 282 ? -3.449 -10.386 1.530 1.00 90.12 282 TRP A CA 1
ATOM 2182 C C . TRP A 1 282 ? -3.676 -10.125 3.027 1.00 90.12 282 TRP A C 1
ATOM 2184 O O . TRP A 1 282 ? -3.383 -11.027 3.818 1.00 90.12 282 TRP A O 1
ATOM 2194 N N . PRO A 1 283 ? -4.243 -8.982 3.468 1.00 90.88 283 PRO A N 1
ATOM 2195 C CA . PRO A 1 283 ? -4.547 -8.774 4.881 1.00 90.88 283 PRO A CA 1
ATOM 2196 C C . PRO A 1 283 ? -5.409 -9.882 5.482 1.00 90.88 283 PRO A C 1
ATOM 2198 O O . PRO A 1 283 ? -5.191 -10.243 6.635 1.00 90.88 283 PRO A O 1
ATOM 2201 N N . ASP A 1 284 ? -6.340 -10.449 4.712 1.00 87.69 284 ASP A N 1
ATOM 2202 C CA . ASP A 1 284 ? -7.237 -11.513 5.164 1.00 87.69 284 ASP A CA 1
ATOM 2203 C C . ASP A 1 284 ? -6.545 -12.874 5.190 1.00 87.69 284 ASP A C 1
ATOM 2205 O O . ASP A 1 284 ? -6.668 -13.609 6.176 1.00 87.69 284 ASP A O 1
ATOM 2209 N N . VAL A 1 285 ? -5.721 -13.169 4.180 1.00 85.81 285 VAL A N 1
ATOM 2210 C CA . VAL A 1 285 ? -4.867 -14.370 4.142 1.00 85.81 285 VAL A CA 1
ATOM 2211 C C . VAL A 1 285 ? -3.949 -14.434 5.367 1.00 85.81 285 VAL A C 1
ATOM 2213 O O . VAL A 1 285 ? -3.751 -15.504 5.955 1.00 85.81 285 VAL A O 1
ATOM 2216 N N . TYR A 1 286 ? -3.415 -13.286 5.788 1.00 86.25 286 TYR A N 1
ATOM 2217 C CA . TYR A 1 286 ? -2.496 -13.182 6.920 1.00 86.25 286 TYR A CA 1
ATOM 2218 C C . TYR A 1 286 ? -3.167 -12.834 8.260 1.00 86.25 286 TYR A C 1
ATOM 2220 O O . TYR A 1 286 ? -2.503 -12.903 9.296 1.00 86.25 286 TYR A O 1
ATOM 2228 N N . ARG A 1 287 ? -4.474 -12.525 8.290 1.00 83.56 287 ARG A N 1
ATOM 2229 C CA . ARG A 1 287 ? -5.201 -12.022 9.478 1.00 83.56 287 ARG A CA 1
ATOM 2230 C C . ARG A 1 287 ? -5.077 -12.925 10.707 1.00 83.56 287 ARG A C 1
ATOM 2232 O O . ARG A 1 287 ? -4.931 -12.442 11.825 1.00 83.56 287 ARG A O 1
ATOM 2239 N N . ASN A 1 288 ? -5.142 -14.241 10.506 1.00 76.94 288 ASN A N 1
ATOM 2240 C CA . ASN A 1 288 ? -5.339 -15.216 11.589 1.00 76.94 288 ASN A CA 1
ATOM 2241 C C . ASN A 1 288 ? -4.055 -15.847 12.129 1.00 76.94 288 ASN A C 1
ATOM 2243 O O . ASN A 1 288 ? -4.101 -16.723 12.995 1.00 76.94 288 ASN A O 1
ATOM 2247 N N . LYS A 1 289 ? -2.897 -15.437 11.623 1.00 69.62 289 LYS A N 1
ATOM 2248 C CA . LYS A 1 289 ? -1.618 -16.010 12.021 1.00 69.62 289 LYS A CA 1
ATOM 2249 C C . LYS A 1 289 ? -0.802 -14.878 12.621 1.00 69.62 289 LYS A C 1
ATOM 2251 O O . LYS A 1 289 ? -0.681 -13.819 12.017 1.00 69.62 289 LYS A O 1
ATOM 2256 N N . ASN A 1 290 ? -0.207 -15.097 13.796 1.00 74.12 290 ASN A N 1
ATOM 2257 C CA . ASN A 1 290 ? 0.896 -14.267 14.301 1.00 74.12 290 ASN A C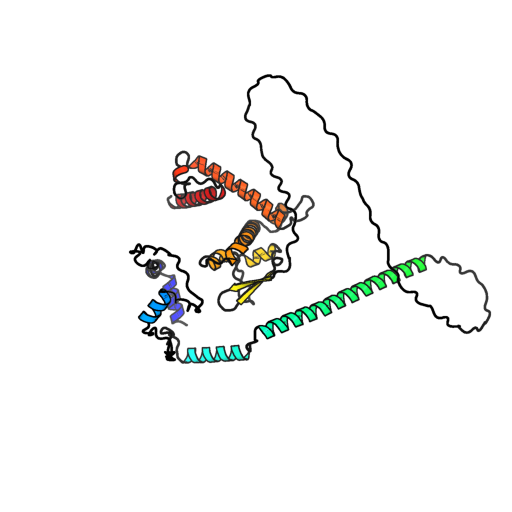A 1
ATOM 2258 C C . ASN A 1 290 ? 2.136 -14.472 13.406 1.00 74.12 290 ASN A C 1
ATOM 2260 O O . ASN A 1 290 ? 3.208 -14.857 13.873 1.00 74.12 290 ASN A O 1
ATOM 2264 N N . ASP A 1 291 ? 1.952 -14.308 12.099 1.00 81.56 291 ASP A N 1
ATOM 2265 C CA . ASP A 1 291 ? 2.915 -14.612 11.072 1.00 81.56 291 ASP A CA 1
ATOM 2266 C C . ASP A 1 291 ? 3.921 -13.473 11.049 1.00 81.56 291 ASP A C 1
ATOM 2268 O O . ASP A 1 291 ? 3.617 -12.338 10.676 1.00 81.56 291 ASP A O 1
ATOM 2272 N N . GLN A 1 292 ? 5.137 -13.767 11.498 1.00 85.94 292 GLN A N 1
ATOM 2273 C CA . GLN A 1 292 ? 6.226 -12.797 11.450 1.00 85.94 292 GLN A CA 1
ATOM 2274 C C . GLN A 1 292 ? 6.526 -12.391 9.999 1.00 85.94 292 GLN A C 1
ATOM 2276 O O . GLN A 1 292 ? 7.012 -11.284 9.779 1.00 85.94 292 GLN A O 1
ATOM 2281 N N . ARG A 1 293 ? 6.166 -13.226 9.008 1.00 84.88 293 ARG A N 1
ATOM 2282 C CA . ARG A 1 293 ? 6.264 -12.879 7.584 1.00 84.88 293 ARG A CA 1
ATOM 2283 C C . ARG A 1 293 ? 5.368 -11.696 7.240 1.00 84.88 293 ARG A C 1
ATOM 2285 O O . ARG A 1 293 ? 5.834 -10.770 6.583 1.00 84.88 293 ARG A O 1
ATOM 2292 N N . TRP A 1 294 ? 4.130 -11.676 7.751 1.00 88.50 294 TRP A N 1
ATOM 2293 C CA . TRP A 1 294 ? 3.210 -10.560 7.519 1.00 88.50 294 TRP A CA 1
ATOM 2294 C C . TRP A 1 294 ? 3.784 -9.251 8.046 1.00 88.50 294 TRP A C 1
ATOM 2296 O O . TRP A 1 294 ? 3.742 -8.247 7.353 1.00 88.50 294 TRP A O 1
ATOM 2306 N N . LYS A 1 295 ? 4.398 -9.252 9.235 1.00 87.19 295 LYS A N 1
ATOM 2307 C CA . LYS A 1 295 ? 5.024 -8.034 9.774 1.00 87.19 295 LYS A CA 1
ATOM 2308 C C . LYS A 1 295 ? 6.104 -7.463 8.856 1.00 87.19 295 LYS A C 1
ATOM 2310 O O . LYS A 1 295 ? 6.174 -6.246 8.735 1.00 87.19 295 LYS A O 1
ATOM 2315 N N . GLY A 1 296 ? 6.908 -8.324 8.229 1.00 86.69 296 GLY A N 1
ATOM 2316 C CA . GLY A 1 296 ? 7.947 -7.901 7.290 1.00 86.69 296 GLY A CA 1
ATOM 2317 C C . GLY A 1 296 ? 7.376 -7.298 6.007 1.00 86.69 296 GLY A C 1
ATOM 2318 O O . GLY A 1 296 ? 7.845 -6.258 5.565 1.00 86.69 296 GLY A O 1
ATOM 2319 N N . ILE A 1 297 ? 6.331 -7.909 5.442 1.00 89.12 297 ILE A N 1
ATOM 2320 C CA . ILE A 1 297 ? 5.767 -7.477 4.153 1.00 89.12 297 ILE A CA 1
ATOM 2321 C C . ILE A 1 297 ? 4.665 -6.420 4.273 1.00 89.12 297 ILE A C 1
ATOM 2323 O O . ILE A 1 297 ? 4.370 -5.734 3.303 1.00 89.12 297 ILE A O 1
ATOM 2327 N N . LYS A 1 298 ? 4.059 -6.243 5.452 1.00 92.00 298 LYS A N 1
ATOM 2328 C CA . LYS A 1 298 ? 2.918 -5.337 5.663 1.00 92.00 298 LYS A CA 1
ATOM 2329 C C . LYS A 1 298 ? 3.236 -3.892 5.291 1.00 92.00 298 LYS A C 1
ATOM 2331 O O . LYS A 1 298 ? 2.365 -3.211 4.758 1.00 92.00 298 LYS A O 1
ATOM 2336 N N . ALA A 1 299 ? 4.445 -3.416 5.590 1.00 90.38 299 ALA A N 1
ATOM 2337 C CA . ALA A 1 299 ? 4.857 -2.057 5.245 1.00 90.38 299 ALA A CA 1
ATOM 2338 C C . ALA A 1 299 ? 4.888 -1.869 3.721 1.00 90.38 299 ALA A C 1
ATOM 2340 O O . ALA A 1 299 ? 4.201 -0.993 3.202 1.00 90.38 299 ALA A O 1
ATOM 2341 N N . THR A 1 300 ? 5.580 -2.765 3.014 1.00 90.88 300 THR A N 1
ATOM 2342 C CA . THR A 1 300 ? 5.658 -2.779 1.547 1.00 90.88 300 THR A CA 1
ATOM 2343 C C . THR A 1 300 ? 4.282 -2.945 0.904 1.00 90.88 300 THR A C 1
ATOM 2345 O O . THR A 1 300 ? 3.920 -2.189 0.014 1.00 90.88 300 THR A O 1
ATOM 2348 N N . TRP A 1 301 ? 3.461 -3.866 1.414 1.00 93.62 301 TRP A N 1
ATOM 2349 C CA . TRP A 1 301 ? 2.086 -4.056 0.952 1.00 93.62 301 TRP A CA 1
ATOM 2350 C C . TRP A 1 301 ? 1.239 -2.792 1.123 1.00 93.62 301 TRP A C 1
ATOM 2352 O O . TRP A 1 301 ? 0.444 -2.461 0.253 1.00 93.62 301 TRP A O 1
ATOM 2362 N N . THR A 1 302 ? 1.413 -2.064 2.229 1.00 93.62 302 THR A N 1
ATOM 2363 C CA . THR A 1 302 ? 0.680 -0.814 2.467 1.00 93.62 302 THR A CA 1
ATOM 2364 C C . THR A 1 302 ? 1.072 0.248 1.436 1.00 93.62 302 THR A C 1
ATOM 2366 O O . THR A 1 302 ? 0.216 0.987 0.969 1.00 93.62 302 THR A O 1
ATOM 2369 N N . GLU A 1 303 ? 2.346 0.319 1.042 1.00 93.81 303 GLU A N 1
ATOM 2370 C CA . GLU A 1 303 ? 2.794 1.205 -0.041 1.00 93.81 303 GLU A CA 1
ATOM 2371 C C . GLU A 1 303 ? 2.208 0.802 -1.392 1.00 93.81 303 GLU A C 1
ATOM 2373 O O . GLU A 1 303 ? 1.669 1.658 -2.090 1.00 93.81 303 GLU A O 1
ATOM 2378 N N . TRP A 1 304 ? 2.266 -0.490 -1.728 1.00 94.44 304 TRP A N 1
ATOM 2379 C CA . TRP A 1 304 ? 1.659 -1.039 -2.940 1.00 94.44 304 TRP A CA 1
ATOM 2380 C C . TRP A 1 304 ? 0.176 -0.719 -3.021 1.00 94.44 304 TRP A C 1
ATOM 2382 O O . TRP A 1 304 ? -0.276 -0.209 -4.039 1.00 94.44 304 TRP A O 1
ATOM 2392 N N . LYS A 1 305 ? -0.547 -0.946 -1.924 1.00 94.75 305 LYS A N 1
ATOM 2393 C CA . LYS A 1 305 ? -1.965 -0.633 -1.805 1.00 94.75 305 LYS A CA 1
ATOM 2394 C C . LYS A 1 305 ? -2.258 0.803 -2.219 1.00 94.75 305 LYS A C 1
ATOM 2396 O O . LYS A 1 305 ? -3.105 1.022 -3.069 1.00 94.75 305 LYS A O 1
ATOM 2401 N N . TYR A 1 306 ? -1.558 1.770 -1.635 1.00 95.00 306 TYR A N 1
ATOM 2402 C CA . TYR A 1 306 ? -1.861 3.173 -1.904 1.00 95.00 306 TYR A CA 1
ATOM 2403 C C . TYR A 1 306 ? -1.496 3.610 -3.320 1.00 95.00 306 TYR A C 1
ATOM 2405 O O . TYR A 1 306 ? -2.183 4.456 -3.879 1.00 95.00 306 TYR A O 1
ATOM 2413 N N . VAL A 1 307 ? -0.425 3.061 -3.897 1.00 95.88 307 VAL A N 1
ATOM 2414 C CA . VAL A 1 307 ? -0.091 3.350 -5.296 1.00 95.88 307 VAL A CA 1
ATOM 2415 C C . VAL A 1 307 ? -1.136 2.744 -6.229 1.00 95.88 307 VAL A C 1
ATOM 2417 O O . VAL A 1 307 ? -1.576 3.430 -7.142 1.00 95.88 307 VAL A O 1
ATOM 2420 N N . ALA A 1 308 ? -1.563 1.503 -5.979 1.00 94.69 308 ALA A N 1
ATOM 2421 C CA . ALA A 1 308 ? -2.617 0.857 -6.754 1.00 94.69 308 ALA A CA 1
ATOM 2422 C C . ALA A 1 308 ? -3.948 1.616 -6.637 1.00 94.69 308 ALA A C 1
ATOM 2424 O O . ALA A 1 308 ? -4.559 1.918 -7.651 1.00 94.69 308 ALA A O 1
ATOM 2425 N N . GLU A 1 309 ? -4.367 2.001 -5.427 1.00 94.62 309 GLU A N 1
ATOM 2426 C CA . GLU A 1 309 ? -5.591 2.787 -5.213 1.00 94.62 309 GLU A CA 1
ATOM 2427 C C . GLU A 1 309 ? -5.548 4.138 -5.944 1.00 94.62 309 GLU A C 1
ATOM 2429 O O . GLU A 1 309 ? -6.525 4.491 -6.598 1.00 94.62 309 GLU A O 1
ATOM 2434 N N . GLN A 1 310 ? -4.425 4.867 -5.894 1.00 96.56 310 GLN A N 1
ATOM 2435 C CA . GLN A 1 310 ? -4.283 6.129 -6.634 1.00 96.56 310 GLN A CA 1
ATOM 2436 C C . GLN A 1 310 ? -4.312 5.904 -8.151 1.00 96.56 310 GLN A C 1
ATOM 2438 O O . GLN A 1 310 ? -4.936 6.672 -8.879 1.00 96.56 310 GLN A O 1
ATOM 2443 N N . TYR A 1 311 ? -3.647 4.849 -8.625 1.00 96.00 311 TYR A N 1
ATOM 2444 C CA . TYR A 1 311 ? -3.619 4.495 -10.041 1.00 96.00 311 TYR A CA 1
ATOM 2445 C C . TYR A 1 311 ? -5.005 4.099 -10.558 1.00 96.00 311 TYR A C 1
ATOM 2447 O O . TYR A 1 311 ? -5.374 4.521 -11.639 1.00 96.00 311 TYR A O 1
ATOM 2455 N N . HIS A 1 312 ? -5.803 3.372 -9.771 1.00 93.56 312 HIS A N 1
ATOM 2456 C CA . HIS A 1 312 ? -7.189 3.033 -10.110 1.00 93.56 312 HIS A CA 1
ATOM 2457 C C . HIS A 1 312 ? -8.142 4.231 -10.046 1.00 93.56 312 HIS A C 1
ATOM 2459 O O . HIS A 1 312 ? -9.137 4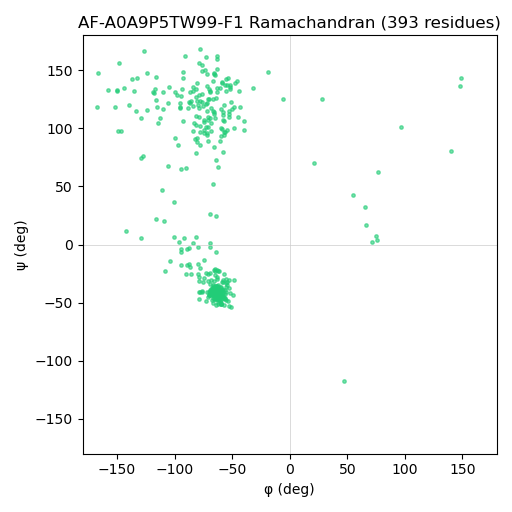.270 -10.766 1.00 93.56 312 HIS A O 1
ATOM 2465 N N . ALA A 1 313 ? -7.879 5.187 -9.152 1.00 95.25 313 ALA A N 1
ATOM 2466 C CA . ALA A 1 313 ? -8.701 6.385 -9.006 1.00 95.25 313 ALA A CA 1
ATOM 2467 C C . ALA A 1 313 ? -8.500 7.400 -10.145 1.00 95.25 313 ALA A C 1
ATOM 2469 O O . ALA A 1 313 ? -9.294 8.332 -10.266 1.00 95.25 313 ALA A O 1
ATOM 2470 N N . SER A 1 314 ? -7.456 7.236 -10.959 1.00 96.31 314 SER A N 1
ATOM 2471 C CA . SER A 1 314 ? -7.091 8.126 -12.063 1.00 96.31 314 SER A CA 1
ATOM 2472 C C . SER A 1 314 ? -6.932 7.344 -13.367 1.00 96.31 314 SER A C 1
ATOM 2474 O O . SER A 1 314 ? -6.881 6.116 -13.379 1.00 96.31 314 SER A O 1
ATOM 2476 N N . THR A 1 315 ? -6.874 8.034 -14.502 1.00 96.94 315 THR A N 1
ATOM 2477 C CA . THR A 1 315 ? -6.421 7.389 -15.744 1.00 96.94 315 THR A CA 1
ATOM 2478 C C . THR A 1 315 ? -4.895 7.219 -15.732 1.00 96.94 315 THR A C 1
ATOM 2480 O O . THR A 1 315 ? -4.196 7.999 -15.078 1.00 96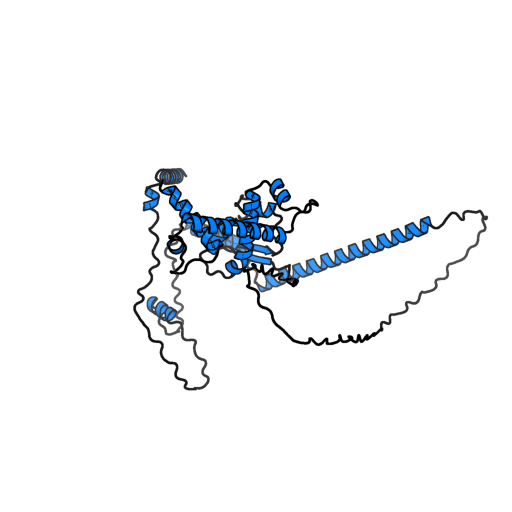.94 315 THR A O 1
ATOM 2483 N N . PRO A 1 316 ? -4.322 6.238 -16.460 1.00 96.25 316 PRO A N 1
ATOM 2484 C CA . PRO A 1 316 ? -2.870 6.076 -16.550 1.00 96.25 316 PRO A CA 1
ATOM 2485 C C . PRO A 1 316 ? -2.136 7.358 -16.966 1.00 96.25 316 PRO A C 1
ATOM 2487 O O . PRO A 1 316 ? -1.043 7.637 -16.472 1.00 96.25 316 PRO A O 1
ATOM 2490 N N . GLU A 1 317 ? -2.724 8.136 -17.871 1.00 97.06 317 GLU A N 1
ATOM 2491 C CA . GLU A 1 317 ? -2.190 9.401 -18.364 1.00 97.06 317 GLU A CA 1
ATOM 2492 C C . GLU A 1 317 ? -2.187 10.475 -17.273 1.00 97.06 317 GLU A C 1
ATOM 2494 O O . GLU A 1 317 ? -1.155 11.112 -17.064 1.00 97.06 317 GLU A O 1
ATOM 2499 N N . GLU A 1 318 ? -3.296 10.644 -16.547 1.00 97.81 318 GLU A N 1
ATOM 2500 C CA . GLU A 1 318 ? -3.401 11.582 -15.419 1.00 97.81 318 GLU A CA 1
ATOM 2501 C C . GLU A 1 318 ? -2.454 11.201 -14.285 1.00 97.81 318 GLU A C 1
ATOM 2503 O O . GLU A 1 318 ? -1.736 12.056 -13.768 1.00 97.81 318 GLU A O 1
ATOM 2508 N N . PHE A 1 319 ? -2.379 9.910 -13.956 1.00 97.56 319 PHE A N 1
ATOM 2509 C CA . PHE A 1 319 ? -1.457 9.404 -12.951 1.00 97.56 319 PHE A CA 1
ATOM 2510 C C . PHE A 1 319 ? -0.019 9.775 -13.309 1.00 97.56 319 PHE A C 1
ATOM 2512 O O . PHE A 1 319 ? 0.714 10.352 -12.508 1.00 97.56 319 PHE A O 1
ATOM 2519 N N . TRP A 1 320 ? 0.419 9.471 -14.532 1.00 97.06 320 TRP A N 1
ATOM 2520 C CA . TRP A 1 320 ? 1.786 9.791 -14.926 1.00 97.06 320 TRP A CA 1
ATOM 2521 C C . TRP A 1 320 ? 2.013 11.287 -15.112 1.00 97.06 320 TRP A C 1
ATOM 2523 O O . TRP A 1 320 ? 3.148 11.717 -14.938 1.00 97.06 320 TRP A O 1
ATOM 2533 N N . MET A 1 321 ? 0.987 12.079 -15.414 1.00 97.50 321 MET A N 1
ATOM 2534 C CA . MET A 1 321 ? 1.081 13.539 -15.419 1.00 97.50 321 MET A CA 1
ATOM 2535 C C . MET A 1 321 ? 1.341 14.084 -14.008 1.00 97.50 321 MET A C 1
ATOM 2537 O O . MET A 1 321 ? 2.228 14.917 -13.843 1.00 97.50 321 MET A O 1
ATOM 2541 N N . GLU A 1 322 ? 0.636 13.574 -12.993 1.00 97.69 322 GLU A N 1
ATOM 2542 C CA . GLU A 1 322 ? 0.847 13.929 -11.581 1.00 97.69 322 GLU A CA 1
ATOM 2543 C C . GLU A 1 322 ? 2.231 13.473 -11.084 1.00 97.69 322 GLU A C 1
ATOM 2545 O O . GLU A 1 322 ? 2.937 14.209 -10.392 1.00 97.69 322 GLU A O 1
ATOM 2550 N N . PHE A 1 323 ? 2.657 12.268 -11.476 1.00 97.31 323 PHE A N 1
ATOM 2551 C CA . PHE A 1 323 ? 3.912 11.647 -11.043 1.00 97.31 323 PHE A CA 1
ATOM 2552 C C . PHE A 1 323 ? 5.047 11.758 -12.071 1.00 97.31 323 PHE A C 1
ATOM 2554 O O . PHE A 1 323 ? 5.871 10.844 -12.195 1.00 97.31 323 PHE A O 1
ATOM 2561 N N . SER A 1 324 ? 5.129 12.878 -12.789 1.00 97.62 324 SER A N 1
ATOM 2562 C CA . SER A 1 324 ? 6.277 13.221 -13.635 1.00 97.62 324 SER A CA 1
ATOM 2563 C C . SER A 1 324 ? 6.877 14.570 -13.255 1.00 97.62 324 SER A C 1
ATOM 2565 O O . SER A 1 324 ? 6.196 15.492 -12.820 1.00 97.62 324 SER A O 1
ATOM 2567 N N . SER A 1 325 ? 8.191 14.694 -13.429 1.00 96.75 325 SER A N 1
ATOM 2568 C CA . SER A 1 325 ? 8.881 15.983 -13.379 1.00 96.75 325 SER A CA 1
ATOM 2569 C C . SER A 1 325 ? 8.396 16.898 -14.509 1.00 96.75 325 SER A C 1
ATOM 2571 O O . SER A 1 325 ? 7.900 16.417 -15.528 1.00 96.75 325 SER A O 1
ATOM 2573 N N . SER A 1 326 ? 8.649 18.204 -14.379 1.00 96.44 326 SER A N 1
ATOM 2574 C CA . SER A 1 326 ? 8.465 19.199 -15.453 1.00 96.44 326 SER A CA 1
ATOM 2575 C C . SER A 1 326 ? 9.090 18.776 -16.785 1.00 96.44 326 SER A C 1
ATOM 2577 O O . SER A 1 326 ? 8.577 19.106 -17.847 1.00 96.44 326 SER A O 1
ATOM 2579 N N . ASP A 1 327 ? 10.169 17.998 -16.719 1.00 96.44 327 ASP A N 1
ATOM 2580 C CA . ASP A 1 327 ? 10.928 17.522 -17.876 1.00 96.44 327 ASP A CA 1
ATOM 2581 C C . ASP A 1 327 ? 10.290 16.281 -18.540 1.00 96.44 327 ASP A C 1
ATOM 2583 O O . ASP A 1 327 ? 10.899 15.642 -19.394 1.00 96.44 327 ASP A O 1
ATOM 2587 N N . GLY A 1 328 ? 9.096 15.865 -18.097 1.00 96.00 328 GLY A N 1
ATOM 2588 C CA . GLY A 1 328 ? 8.392 14.667 -18.570 1.00 96.00 328 GLY A CA 1
ATOM 2589 C C . GLY A 1 328 ? 8.958 13.346 -18.038 1.00 96.00 328 GLY A C 1
ATOM 2590 O O . GLY A 1 328 ? 8.498 12.266 -18.411 1.00 96.00 328 GLY A O 1
ATOM 2591 N N . LYS A 1 329 ? 9.961 13.394 -17.154 1.00 96.50 329 LYS A N 1
ATOM 2592 C CA . LYS A 1 329 ? 10.547 12.195 -16.546 1.00 96.50 329 LYS A CA 1
ATOM 2593 C C . LYS A 1 329 ? 9.665 11.683 -15.407 1.00 96.50 329 LYS A C 1
ATOM 2595 O O . LYS A 1 329 ? 9.492 12.369 -14.403 1.00 96.50 329 LYS A O 1
ATOM 2600 N N . ARG A 1 330 ? 9.184 10.444 -15.529 1.00 96.31 330 ARG A N 1
ATOM 2601 C CA . ARG A 1 330 ? 8.404 9.762 -14.483 1.00 96.31 330 ARG A CA 1
ATOM 2602 C C . ARG A 1 330 ? 9.190 9.640 -13.177 1.00 96.31 330 ARG A C 1
ATOM 2604 O O . ARG A 1 330 ? 10.386 9.329 -13.177 1.00 96.31 330 ARG A O 1
ATOM 2611 N N . PHE A 1 331 ? 8.506 9.840 -12.057 1.00 95.25 331 PHE A N 1
ATOM 2612 C CA . PHE A 1 331 ? 9.063 9.649 -10.725 1.00 95.25 331 PHE A CA 1
ATOM 2613 C C . PHE A 1 331 ? 9.404 8.180 -10.472 1.00 95.25 331 PHE A C 1
ATOM 2615 O O . PHE A 1 331 ? 8.731 7.261 -10.936 1.00 95.25 331 PHE A O 1
ATOM 2622 N N . ASN A 1 332 ? 10.463 7.949 -9.694 1.00 93.56 332 ASN A N 1
ATOM 2623 C CA . ASN A 1 332 ? 10.768 6.604 -9.220 1.00 93.56 332 ASN A CA 1
ATOM 2624 C C . ASN A 1 332 ? 9.771 6.175 -8.127 1.00 93.56 332 ASN A C 1
ATOM 2626 O O . ASN A 1 332 ? 9.140 7.007 -7.475 1.00 93.56 332 ASN A O 1
ATOM 2630 N N . TRP A 1 333 ? 9.683 4.868 -7.872 1.00 91.69 333 TRP A N 1
ATOM 2631 C CA . TRP A 1 333 ? 8.788 4.291 -6.861 1.00 91.69 333 TRP A CA 1
ATOM 2632 C C . TRP A 1 333 ? 8.874 4.975 -5.483 1.00 91.69 333 TRP A C 1
ATOM 2634 O O . TRP A 1 333 ? 7.860 5.253 -4.839 1.00 91.69 333 TRP A O 1
ATOM 2644 N N . LYS A 1 334 ? 10.094 5.276 -5.019 1.00 93.31 334 LYS A N 1
ATOM 2645 C CA . LYS A 1 334 ? 10.316 5.924 -3.717 1.00 93.31 334 LYS A CA 1
ATOM 2646 C C . LYS A 1 334 ? 9.776 7.356 -3.693 1.00 93.31 334 LYS A C 1
ATOM 2648 O O . LYS A 1 334 ? 9.230 7.775 -2.680 1.00 93.31 334 LYS A O 1
ATOM 2653 N N . ALA A 1 335 ? 9.906 8.090 -4.793 1.00 95.50 335 ALA A N 1
ATOM 2654 C CA . ALA A 1 335 ? 9.380 9.441 -4.929 1.00 95.50 335 ALA A CA 1
ATOM 2655 C C . ALA A 1 335 ? 7.844 9.439 -4.970 1.00 95.50 335 ALA A C 1
ATOM 2657 O O . ALA A 1 335 ? 7.232 10.213 -4.241 1.00 95.50 335 ALA A O 1
ATOM 2658 N N . ILE A 1 336 ? 7.225 8.513 -5.714 1.00 96.31 336 ILE A N 1
ATOM 2659 C CA . ILE A 1 336 ? 5.760 8.342 -5.747 1.00 96.31 336 ILE A CA 1
ATOM 2660 C C . ILE A 1 336 ? 5.228 8.020 -4.345 1.00 96.31 336 ILE A C 1
ATOM 2662 O O . ILE A 1 336 ? 4.345 8.699 -3.825 1.00 96.31 336 ILE A O 1
ATOM 2666 N N . THR A 1 337 ? 5.806 7.020 -3.677 1.00 95.50 337 THR A N 1
ATOM 2667 C CA . THR A 1 337 ? 5.373 6.631 -2.325 1.00 95.50 337 THR A CA 1
ATOM 2668 C C . THR A 1 337 ? 5.603 7.730 -1.287 1.00 95.50 337 THR A C 1
ATOM 2670 O O . THR A 1 337 ? 4.771 7.892 -0.392 1.00 95.50 337 THR A O 1
ATOM 2673 N N . ALA A 1 338 ? 6.686 8.506 -1.393 1.00 96.50 338 ALA A N 1
ATOM 2674 C CA . ALA A 1 338 ? 6.918 9.673 -0.544 1.00 96.50 338 ALA A CA 1
ATOM 2675 C C . ALA A 1 338 ? 5.874 10.774 -0.788 1.00 96.50 338 ALA A C 1
ATOM 2677 O O . ALA A 1 338 ? 5.323 11.300 0.179 1.00 96.50 338 ALA A O 1
ATOM 2678 N N . HIS A 1 339 ? 5.551 11.063 -2.051 1.00 97.25 339 HIS A N 1
ATOM 2679 C CA . HIS A 1 339 ? 4.529 12.040 -2.425 1.00 97.25 339 HIS A CA 1
ATOM 2680 C C . HIS A 1 339 ? 3.153 11.656 -1.855 1.00 97.25 339 HIS A C 1
ATOM 2682 O O . HIS A 1 339 ? 2.548 12.434 -1.118 1.00 97.25 339 HIS A O 1
ATOM 2688 N N . LEU A 1 340 ? 2.720 10.407 -2.064 1.00 96.69 340 LEU A N 1
ATOM 2689 C CA . LEU A 1 340 ? 1.454 9.887 -1.529 1.00 96.69 340 LEU A CA 1
ATOM 2690 C C . LEU A 1 340 ? 1.405 9.883 0.007 1.00 96.69 340 LEU A C 1
ATOM 2692 O O . LEU A 1 340 ? 0.355 10.106 0.606 1.00 96.69 340 LEU A O 1
ATOM 2696 N N . ARG A 1 341 ? 2.534 9.629 0.686 1.00 96.44 341 ARG A N 1
ATOM 2697 C CA . ARG A 1 341 ? 2.609 9.768 2.154 1.00 96.44 341 ARG A CA 1
ATOM 2698 C C . ARG A 1 341 ? 2.392 11.217 2.588 1.00 96.44 341 ARG A C 1
ATOM 2700 O O . ARG A 1 341 ? 1.712 11.429 3.588 1.00 96.44 341 ARG A O 1
ATOM 2707 N N . GLY A 1 342 ? 2.952 12.177 1.852 1.00 97.06 342 GLY A N 1
ATOM 2708 C CA . GLY A 1 342 ? 2.742 13.605 2.083 1.00 97.06 342 GLY A CA 1
ATOM 2709 C C . GLY A 1 342 ? 1.270 13.989 1.959 1.00 97.06 342 GLY A C 1
ATOM 2710 O O . GLY A 1 342 ? 0.710 14.541 2.903 1.00 97.06 342 GLY A O 1
ATOM 2711 N N . GLN A 1 343 ? 0.621 13.604 0.857 1.00 96.56 343 GLN A N 1
ATOM 2712 C CA . GLN A 1 343 ? -0.809 13.849 0.636 1.00 96.56 343 GLN A CA 1
ATOM 2713 C C . GLN A 1 343 ? -1.676 13.261 1.761 1.00 96.56 343 GLN A C 1
ATOM 2715 O O . GLN A 1 343 ? -2.517 13.958 2.326 1.00 96.56 343 GLN A O 1
ATOM 2720 N N . ARG A 1 344 ? -1.420 12.011 2.176 1.00 96.00 344 ARG A N 1
ATOM 2721 C CA . ARG A 1 344 ? -2.141 11.398 3.307 1.00 96.00 344 ARG A CA 1
ATOM 2722 C C . ARG A 1 344 ? -1.934 12.142 4.619 1.00 96.00 344 ARG A C 1
ATOM 2724 O O . ARG A 1 344 ? -2.887 12.315 5.364 1.00 96.00 344 ARG A O 1
ATOM 2731 N N . ALA A 1 345 ? -0.716 12.595 4.906 1.00 96.69 345 ALA A N 1
ATOM 2732 C CA . ALA A 1 345 ? -0.448 13.346 6.128 1.00 96.69 345 ALA A CA 1
ATOM 2733 C C . ALA A 1 345 ? -1.227 14.673 6.170 1.00 96.69 345 ALA A C 1
ATOM 2735 O O . ALA A 1 345 ? -1.705 15.061 7.238 1.00 96.69 345 ALA A O 1
ATOM 2736 N N . VAL A 1 346 ? -1.379 15.341 5.021 1.00 97.81 346 VAL A N 1
ATOM 2737 C CA . VAL A 1 346 ? -2.211 16.545 4.876 1.00 97.81 346 VAL A CA 1
ATOM 2738 C C . VAL A 1 346 ? -3.688 16.200 5.073 1.00 97.81 346 VAL A C 1
ATOM 2740 O O . VAL A 1 346 ? -4.338 16.792 5.931 1.00 97.81 346 VAL A O 1
ATOM 2743 N N . HIS A 1 347 ? -4.199 15.181 4.382 1.00 96.75 347 HIS A N 1
ATOM 2744 C CA . HIS A 1 347 ? -5.594 14.756 4.507 1.00 96.75 347 HIS A CA 1
ATOM 2745 C C . HIS A 1 347 ? -5.961 14.305 5.936 1.00 96.75 347 HIS A C 1
ATOM 2747 O O . HIS A 1 347 ? -7.019 14.656 6.465 1.00 96.75 347 HIS A O 1
ATOM 2753 N N . ASP A 1 348 ? -5.076 13.563 6.606 1.00 97.38 348 ASP A N 1
ATOM 2754 C CA . ASP A 1 348 ? -5.246 13.146 8.001 1.00 97.38 348 ASP A CA 1
ATOM 2755 C C . ASP A 1 348 ? -5.255 14.355 8.947 1.00 97.38 348 ASP A C 1
ATOM 2757 O O . ASP A 1 348 ? -6.019 14.392 9.915 1.00 97.38 348 ASP A O 1
ATOM 2761 N N . GLN A 1 349 ? -4.423 15.365 8.673 1.00 98.19 349 GLN A N 1
ATOM 2762 C CA . GLN A 1 349 ? -4.422 16.620 9.420 1.00 98.19 349 GLN A CA 1
ATOM 2763 C C . GLN A 1 349 ? -5.744 17.374 9.239 1.00 98.19 349 GLN A C 1
ATOM 2765 O O . GLN A 1 349 ? -6.325 17.808 10.232 1.00 98.19 349 GLN A O 1
ATOM 2770 N N . GLU A 1 350 ? -6.235 17.512 8.009 1.00 98.06 350 GLU A N 1
ATOM 2771 C CA . GLU A 1 350 ? -7.517 18.162 7.717 1.00 98.06 350 GLU A CA 1
ATOM 2772 C C . GLU A 1 350 ? -8.684 17.430 8.377 1.00 98.06 350 GLU A C 1
ATOM 2774 O O . GLU A 1 350 ? -9.521 18.053 9.026 1.00 98.06 350 GLU A O 1
ATOM 2779 N N . SER A 1 351 ? -8.705 16.100 8.285 1.00 97.94 351 SER A N 1
ATOM 2780 C CA . SER A 1 351 ? -9.711 15.256 8.935 1.00 97.94 351 SER A CA 1
ATOM 2781 C C . SER A 1 351 ? -9.675 15.403 10.455 1.00 97.94 351 SER A C 1
ATOM 2783 O O . SER A 1 351 ? -10.718 15.465 11.095 1.00 97.94 351 SER A O 1
ATOM 2785 N N . CYS A 1 352 ? -8.484 15.522 11.049 1.00 98.12 352 CYS A N 1
ATOM 2786 C CA . CYS A 1 352 ? -8.324 15.786 12.477 1.00 98.12 352 CYS A CA 1
ATOM 2787 C C . CYS A 1 352 ? -8.869 17.169 12.875 1.00 98.12 352 CYS A C 1
ATOM 2789 O O . CYS A 1 352 ? -9.560 17.285 13.887 1.00 98.12 352 CYS A O 1
ATOM 2791 N N . VAL A 1 353 ? -8.613 18.211 12.075 1.00 98.31 353 VAL A N 1
ATOM 2792 C CA . VAL A 1 353 ? -9.173 19.556 12.301 1.00 98.31 353 VAL A CA 1
ATOM 2793 C C . VAL A 1 353 ? -10.697 19.534 12.186 1.00 98.31 353 VAL A C 1
ATOM 2795 O O . VAL A 1 353 ? -11.373 20.033 13.082 1.00 98.31 353 VAL A O 1
ATOM 2798 N N . LYS A 1 354 ? -11.244 18.894 11.146 1.00 98.25 354 LYS A N 1
ATOM 2799 C C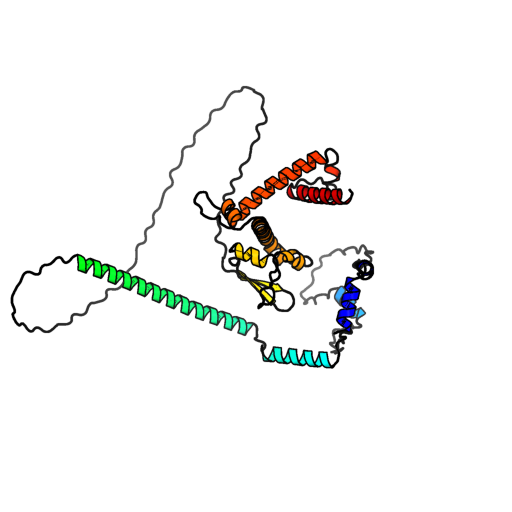A . LYS A 1 354 ? -12.694 18.717 10.969 1.00 98.25 354 LYS A CA 1
ATOM 2800 C C . LYS A 1 354 ? -13.316 17.964 12.143 1.00 98.25 354 LYS A C 1
ATOM 2802 O O . LYS A 1 354 ? -14.294 18.431 12.707 1.00 98.25 354 LYS A O 1
ATOM 2807 N N . ALA A 1 355 ? -12.703 16.867 12.585 1.00 98.19 355 ALA A N 1
ATOM 2808 C CA . ALA A 1 355 ? -13.166 16.112 13.746 1.00 98.19 355 ALA A CA 1
ATOM 2809 C C . ALA A 1 355 ? -13.208 16.964 15.024 1.00 98.19 355 ALA A C 1
ATOM 2811 O O . ALA A 1 355 ? -14.166 16.885 15.789 1.00 98.19 355 ALA A O 1
ATOM 2812 N N . ARG A 1 356 ? -12.194 17.804 15.259 1.00 98.19 356 ARG A N 1
ATOM 2813 C CA . ARG A 1 356 ? -12.185 18.719 16.411 1.00 98.19 356 ARG A CA 1
ATOM 2814 C C . ARG A 1 356 ? -13.280 19.774 16.319 1.00 98.19 356 ARG A C 1
ATOM 2816 O O . ARG A 1 356 ? -13.925 20.047 17.325 1.00 98.19 356 ARG A O 1
ATOM 2823 N N . ASN A 1 357 ? -13.496 20.331 15.132 1.00 98.31 357 ASN A N 1
ATOM 2824 C CA . ASN A 1 357 ? -14.528 21.338 14.908 1.00 98.31 357 ASN A CA 1
ATOM 2825 C C . ASN A 1 357 ? -15.937 20.751 15.072 1.00 98.31 357 ASN A C 1
ATOM 2827 O O . ASN A 1 357 ? -16.756 21.340 15.768 1.00 98.31 357 ASN A O 1
ATOM 2831 N N . ASP A 1 358 ? -16.196 19.578 14.490 1.00 97.88 358 ASP A N 1
ATOM 2832 C CA . ASP A 1 358 ? -17.515 18.937 14.494 1.00 97.88 358 ASP A CA 1
ATOM 2833 C C . ASP A 1 358 ? -17.941 18.462 15.888 1.00 97.88 358 ASP A C 1
ATOM 2835 O O . ASP A 1 358 ? -19.101 18.603 16.263 1.00 97.88 358 ASP A O 1
ATOM 2839 N N . TYR A 1 359 ? -17.016 17.877 16.656 1.00 97.62 359 TYR A N 1
ATOM 2840 C CA . TYR A 1 359 ? -17.341 17.279 17.955 1.00 97.62 359 TYR A CA 1
ATOM 2841 C C . TYR A 1 359 ? -17.119 18.236 19.130 1.00 97.62 359 TYR A C 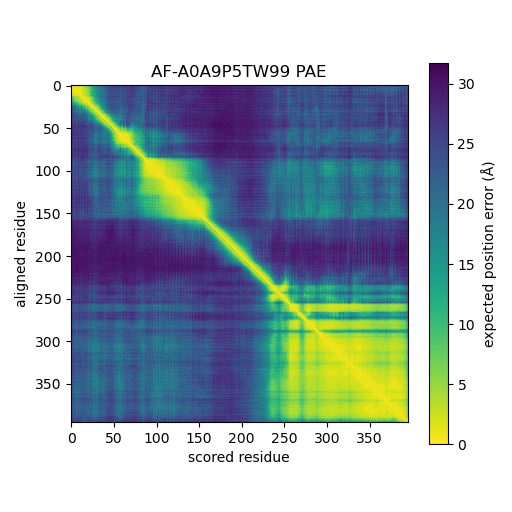1
ATOM 2843 O O . TYR A 1 359 ? -17.654 17.993 20.212 1.00 97.62 359 TYR A O 1
ATOM 2851 N N . GLY A 1 360 ? -16.348 19.316 18.954 1.00 97.62 360 GLY A N 1
ATOM 2852 C CA . GLY A 1 360 ? -16.113 20.341 19.973 1.00 97.62 360 GLY A CA 1
ATOM 2853 C C . GLY A 1 360 ? -15.767 19.748 21.343 1.00 97.62 360 GLY A C 1
ATOM 2854 O O . GLY A 1 360 ? -14.787 19.020 21.496 1.00 97.62 360 GLY A O 1
ATOM 2855 N N . ALA A 1 361 ? -16.614 20.014 22.342 1.00 97.81 361 ALA A N 1
ATOM 2856 C CA . ALA A 1 361 ? -16.445 19.515 23.711 1.00 97.81 361 ALA A CA 1
ATOM 2857 C C . ALA A 1 361 ? -16.553 17.980 23.847 1.00 97.81 361 ALA A C 1
ATOM 2859 O O . ALA A 1 361 ? -16.057 17.409 24.816 1.00 97.81 361 ALA A O 1
ATOM 2860 N N . GLN A 1 362 ? -17.182 17.295 22.890 1.00 98.00 362 GLN A N 1
ATOM 2861 C CA . GLN A 1 362 ? -17.327 15.837 22.886 1.00 98.00 362 GLN A CA 1
ATOM 2862 C C . GLN A 1 362 ? -16.148 15.116 22.218 1.00 98.00 362 GLN A C 1
ATOM 2864 O O . GLN A 1 362 ? -16.111 13.882 22.227 1.00 98.00 362 GLN A O 1
ATOM 2869 N N . PHE A 1 363 ? -15.169 15.848 21.671 1.00 98.25 363 PHE A N 1
ATOM 2870 C CA . PHE A 1 363 ? -14.024 15.260 20.973 1.00 98.25 363 PHE A CA 1
ATOM 2871 C C . PHE A 1 363 ? -13.307 14.209 21.835 1.00 98.25 363 PHE A C 1
ATOM 2873 O O . PHE A 1 363 ? -13.126 13.073 21.405 1.00 98.25 363 PHE A O 1
ATOM 2880 N N . ASP A 1 364 ? -13.001 14.528 23.091 1.00 98.00 364 ASP A N 1
ATOM 2881 C CA . ASP A 1 364 ? -12.287 13.610 23.988 1.00 98.00 364 ASP A CA 1
ATOM 2882 C C . ASP A 1 364 ? -13.075 12.327 24.289 1.00 98.00 364 ASP A C 1
ATOM 2884 O O . ASP A 1 364 ? -12.490 11.268 24.517 1.00 98.00 364 ASP A O 1
ATOM 2888 N N . THR A 1 365 ? -14.408 12.399 24.249 1.00 97.81 365 THR A N 1
ATOM 2889 C CA . THR A 1 365 ? -15.278 11.241 24.490 1.00 97.81 365 THR A CA 1
ATOM 2890 C C . THR A 1 365 ? -15.239 10.282 23.301 1.00 97.81 365 THR A C 1
ATOM 2892 O O . THR A 1 365 ? -15.011 9.085 23.482 1.00 97.81 365 THR A O 1
ATOM 2895 N N . HIS A 1 366 ? -15.399 10.801 22.079 1.00 97.94 366 HIS A N 1
ATOM 2896 C CA . HIS A 1 366 ? -15.449 9.991 20.855 1.00 97.94 366 HIS A CA 1
ATOM 2897 C C . HIS A 1 366 ? -14.070 9.544 20.350 1.00 97.94 366 HIS A C 1
ATOM 2899 O O . HIS A 1 366 ? -13.954 8.488 19.725 1.00 97.94 366 HIS A O 1
ATOM 2905 N N . PHE A 1 367 ? -13.021 10.315 20.642 1.00 98.06 367 PHE A N 1
ATOM 2906 C CA . PHE A 1 367 ? -11.653 10.085 20.176 1.00 98.06 367 PHE A CA 1
ATOM 2907 C C . PHE A 1 367 ? -10.721 9.679 21.322 1.00 98.06 367 PHE A C 1
ATOM 2909 O O . PHE A 1 367 ? -9.601 10.179 21.446 1.00 98.06 367 PHE A O 1
ATOM 2916 N N . SER A 1 368 ? -11.160 8.734 22.157 1.00 97.56 368 SER A N 1
ATOM 2917 C CA . SER A 1 368 ? -10.328 8.114 23.191 1.00 97.56 368 SER A CA 1
ATOM 2918 C C . SER A 1 368 ? -10.129 6.617 22.957 1.00 97.56 368 SER A C 1
ATOM 2920 O O . SER A 1 368 ? -11.016 5.891 22.514 1.00 97.56 368 SER A O 1
ATOM 2922 N N . ASN A 1 369 ? -8.936 6.119 23.280 1.00 96.56 369 ASN A N 1
ATOM 2923 C CA . ASN A 1 369 ? -8.624 4.696 23.264 1.00 96.56 369 ASN A CA 1
ATOM 2924 C C . ASN A 1 369 ? -8.104 4.284 24.643 1.00 96.56 369 ASN A C 1
ATOM 2926 O O . ASN A 1 369 ? -7.056 4.752 25.092 1.00 96.56 369 ASN A O 1
ATOM 2930 N N . ARG A 1 370 ? -8.850 3.406 25.328 1.00 94.75 370 ARG A N 1
ATOM 2931 C CA . ARG A 1 370 ? -8.569 2.970 26.712 1.00 94.75 370 ARG A CA 1
ATOM 2932 C C . ARG A 1 370 ? -8.457 4.146 27.696 1.00 94.75 370 ARG A C 1
ATOM 2934 O O . ARG A 1 370 ? -7.550 4.172 28.524 1.00 94.75 370 ARG A O 1
ATOM 2941 N N . GLY A 1 371 ? -9.358 5.124 27.574 1.00 95.38 371 GLY A N 1
ATOM 2942 C CA . GLY A 1 371 ? -9.421 6.299 28.453 1.00 95.38 371 GLY A CA 1
ATOM 2943 C C . GLY A 1 371 ? -8.341 7.357 28.202 1.00 95.38 371 GLY A C 1
ATOM 2944 O O . GLY A 1 371 ? -8.228 8.296 28.980 1.00 95.38 371 GLY A O 1
ATOM 2945 N N . LYS A 1 372 ? -7.535 7.219 27.140 1.00 97.81 372 LYS A N 1
ATOM 2946 C CA . LYS A 1 372 ? -6.572 8.241 26.710 1.00 97.81 372 LYS A CA 1
ATOM 2947 C C . LYS A 1 372 ? -7.025 8.859 25.398 1.00 97.81 372 LYS A C 1
ATOM 2949 O O . LYS A 1 372 ? -7.326 8.117 24.463 1.00 97.81 372 LYS A O 1
ATOM 2954 N N . VAL A 1 373 ? -7.031 10.188 25.326 1.00 98.00 373 VAL A N 1
ATOM 2955 C CA . VAL A 1 373 ? -7.331 10.923 24.090 1.00 98.00 373 VAL A CA 1
ATOM 2956 C C . VAL A 1 373 ? -6.302 10.559 23.021 1.00 98.00 373 VAL A C 1
ATOM 2958 O O . VAL A 1 373 ? -5.100 10.462 23.290 1.00 98.00 373 VAL A O 1
ATOM 2961 N N . MET A 1 374 ? -6.782 10.290 21.812 1.00 98.06 374 MET A N 1
ATOM 2962 C CA . MET A 1 374 ? -5.946 9.940 20.673 1.00 98.06 374 MET A CA 1
ATOM 2963 C C . MET A 1 374 ? -5.137 11.164 20.235 1.00 98.06 374 MET A C 1
ATOM 2965 O O . MET A 1 374 ? -5.679 12.251 20.069 1.00 98.06 374 MET A O 1
ATOM 2969 N N . THR A 1 375 ? -3.830 10.986 20.042 1.00 97.94 375 THR A N 1
ATOM 2970 C CA . THR A 1 375 ? -2.922 12.053 19.581 1.00 97.94 375 THR A CA 1
ATOM 2971 C C . THR A 1 375 ? -2.458 11.856 18.140 1.00 97.94 375 THR A C 1
ATOM 2973 O O . THR A 1 375 ? -2.077 12.817 17.475 1.00 97.94 375 THR A O 1
ATOM 2976 N N . ASP A 1 376 ? -2.500 10.618 17.644 1.00 97.94 376 ASP A N 1
ATOM 2977 C CA . ASP A 1 376 ? -2.118 10.285 16.275 1.00 97.94 376 ASP A CA 1
ATOM 2978 C C . ASP A 1 376 ? -3.201 10.725 15.280 1.00 97.94 376 ASP A C 1
ATOM 2980 O O . ASP A 1 376 ? -4.336 10.241 15.320 1.00 97.94 376 ASP A O 1
ATOM 2984 N N . LYS A 1 377 ? -2.822 11.613 14.356 1.00 98.25 377 LYS A N 1
ATOM 2985 C CA . LYS A 1 377 ? -3.700 12.201 13.334 1.00 98.25 377 LYS A CA 1
ATOM 2986 C C . LYS A 1 377 ? -4.350 11.131 12.461 1.00 98.25 377 LYS A C 1
ATOM 2988 O O . LYS A 1 377 ? -5.553 11.190 12.237 1.00 98.25 377 LYS A O 1
ATOM 2993 N N . SER A 1 378 ? -3.590 10.110 12.057 1.00 96.31 378 SER A N 1
ATOM 2994 C CA . SER A 1 378 ? -4.097 9.029 11.199 1.00 96.31 378 SER A CA 1
ATOM 2995 C C . SER A 1 378 ? -5.120 8.141 11.915 1.00 96.31 378 SER A C 1
ATOM 2997 O O . SER A 1 378 ? -6.033 7.569 11.315 1.00 96.31 378 SER A O 1
ATOM 2999 N N . ALA A 1 379 ? -4.978 7.994 13.232 1.00 97.00 379 ALA A N 1
ATOM 3000 C CA . ALA A 1 379 ? -5.917 7.243 14.046 1.00 97.00 379 ALA A CA 1
ATOM 3001 C C . ALA A 1 379 ? -7.205 8.050 14.276 1.00 97.00 379 ALA A C 1
ATOM 3003 O O . ALA A 1 379 ? -8.291 7.484 14.167 1.00 97.00 379 ALA A O 1
ATOM 3004 N N . ILE A 1 380 ? -7.086 9.360 14.524 1.00 98.25 380 ILE A N 1
ATOM 3005 C CA . ILE A 1 380 ? -8.226 10.282 14.640 1.00 98.25 380 ILE A CA 1
ATOM 3006 C C . ILE A 1 380 ? -9.004 10.332 13.320 1.00 98.25 380 ILE A C 1
ATOM 3008 O O . ILE A 1 380 ? -10.213 10.129 13.329 1.00 98.25 380 ILE A O 1
ATOM 3012 N N . ALA A 1 381 ? -8.325 10.519 12.184 1.00 98.00 381 ALA A N 1
ATOM 3013 C CA . ALA A 1 381 ? -8.953 10.587 10.864 1.00 98.00 381 ALA A CA 1
ATOM 3014 C C . ALA A 1 381 ? -9.773 9.325 10.544 1.00 98.00 381 ALA A C 1
ATOM 3016 O O . ALA A 1 381 ? -10.933 9.420 10.151 1.00 98.00 381 ALA A O 1
ATOM 3017 N N . ARG A 1 382 ? -9.219 8.131 10.803 1.00 96.75 382 ARG A N 1
ATOM 3018 C CA . ARG A 1 382 ? -9.951 6.864 10.622 1.00 96.75 382 ARG A CA 1
ATOM 3019 C C . ARG A 1 382 ? -11.178 6.751 11.522 1.00 96.75 382 ARG A C 1
ATOM 3021 O O . ARG A 1 382 ? -12.227 6.331 11.051 1.00 96.75 382 ARG A O 1
ATOM 3028 N N . GLN A 1 383 ? -11.053 7.117 12.797 1.00 97.50 383 GLN A N 1
ATOM 3029 C CA . GLN A 1 383 ? -12.180 7.081 13.731 1.00 97.50 383 GLN A CA 1
ATOM 3030 C C . GLN A 1 383 ? -13.281 8.068 13.316 1.00 97.50 383 GLN A C 1
ATOM 3032 O O . GLN A 1 383 ? -14.461 7.747 13.419 1.00 97.50 383 GLN A O 1
ATOM 3037 N N . TYR A 1 384 ? -12.902 9.240 12.802 1.00 98.06 384 TYR A N 1
ATOM 3038 C CA . TYR A 1 384 ? -13.834 10.259 12.325 1.00 98.06 384 TYR A CA 1
ATOM 3039 C C . TYR A 1 384 ? -14.657 9.762 11.133 1.00 98.06 384 TYR A C 1
ATOM 3041 O O . TYR A 1 384 ? -15.876 9.908 11.145 1.00 98.06 384 TYR A O 1
ATOM 3049 N N . LEU A 1 385 ? -14.017 9.106 10.158 1.00 96.62 385 LEU A N 1
ATOM 3050 C CA . LEU A 1 385 ? -14.712 8.515 9.009 1.00 96.62 385 LEU A CA 1
ATOM 3051 C C . LEU A 1 385 ? -15.723 7.443 9.434 1.00 96.62 385 LEU A C 1
ATOM 3053 O O . LEU A 1 385 ? -16.862 7.484 8.987 1.00 96.62 385 LEU A O 1
ATOM 3057 N N . VAL A 1 386 ? -15.349 6.548 10.356 1.00 96.44 386 VAL A N 1
ATOM 3058 C CA . VAL A 1 386 ? -16.265 5.515 10.880 1.00 96.44 386 VAL A CA 1
ATOM 3059 C C . VAL A 1 386 ? -17.469 6.139 11.590 1.00 96.44 386 VAL A C 1
ATOM 3061 O O . VAL A 1 386 ? -18.591 5.664 11.445 1.00 96.44 386 VAL A O 1
ATOM 3064 N N . LEU A 1 387 ? -17.262 7.200 12.374 1.00 96.50 387 LEU A N 1
ATOM 3065 C CA . LEU A 1 387 ? -18.368 7.881 13.048 1.00 96.50 387 LEU A CA 1
ATOM 3066 C C . LEU A 1 387 ? -19.296 8.596 12.058 1.00 96.50 387 LEU A C 1
ATOM 3068 O O . LEU A 1 387 ? -20.505 8.567 12.258 1.00 96.50 387 LEU A O 1
ATOM 3072 N N . LYS A 1 388 ? -18.749 9.199 10.996 1.00 96.50 388 LYS A N 1
ATOM 3073 C CA . LYS A 1 388 ? -19.549 9.824 9.934 1.00 96.50 388 LYS A CA 1
ATOM 3074 C C . LYS A 1 388 ? -20.348 8.800 9.132 1.00 96.50 388 LYS A C 1
ATOM 3076 O O . LYS A 1 388 ? -21.518 9.046 8.879 1.00 96.50 388 LYS A O 1
ATOM 3081 N N . GLU A 1 389 ? -19.754 7.658 8.791 1.00 95.25 389 GLU A N 1
ATOM 3082 C CA . GLU A 1 389 ? -20.442 6.564 8.090 1.00 95.25 389 GLU A CA 1
ATOM 3083 C C . GLU A 1 389 ? -21.634 6.048 8.912 1.00 95.25 389 GLU A C 1
ATOM 3085 O O . GLU A 1 389 ? -22.755 6.028 8.418 1.00 95.25 389 GLU A O 1
ATOM 3090 N N . ASN A 1 390 ? -21.435 5.789 10.210 1.00 94.06 390 ASN A N 1
ATOM 3091 C CA . ASN A 1 390 ? -22.519 5.368 11.106 1.00 94.06 390 ASN A CA 1
ATOM 3092 C C . ASN A 1 390 ? -23.608 6.435 11.316 1.00 94.06 390 ASN A C 1
ATOM 3094 O O . ASN A 1 390 ? -24.707 6.097 11.746 1.00 94.06 390 ASN A O 1
ATOM 3098 N N . GLN A 1 391 ? -23.300 7.716 11.095 1.00 91.56 391 GLN A N 1
ATOM 3099 C CA . GLN A 1 391 ? -24.275 8.796 11.230 1.00 91.56 391 GLN A CA 1
ATOM 3100 C C . GLN A 1 391 ? -25.188 8.887 10.003 1.00 91.56 391 GLN A C 1
ATOM 3102 O O . GLN A 1 391 ? -26.349 9.243 10.161 1.00 91.56 391 GLN A O 1
ATOM 3107 N N . MET A 1 392 ? -24.695 8.534 8.809 1.00 85.62 392 MET A N 1
ATOM 3108 C CA . MET A 1 392 ? -25.512 8.543 7.589 1.00 85.62 392 MET A CA 1
ATOM 3109 C C . MET A 1 392 ? -26.537 7.405 7.534 1.00 85.62 392 MET A C 1
ATOM 3111 O O . MET A 1 392 ? -27.539 7.548 6.852 1.00 85.62 392 MET A O 1
ATOM 3115 N N . ASP A 1 393 ? -26.310 6.298 8.242 1.00 80.88 393 ASP A N 1
ATOM 3116 C CA . ASP A 1 393 ? -27.225 5.145 8.244 1.00 80.88 393 ASP A CA 1
ATOM 3117 C C . ASP A 1 393 ? -28.457 5.326 9.161 1.00 80.88 393 ASP A C 1
ATOM 3119 O O . ASP A 1 393 ? -29.288 4.420 9.270 1.00 80.88 393 ASP A O 1
ATOM 3123 N N . ILE A 1 394 ? -28.557 6.449 9.882 1.00 72.94 394 ILE A N 1
ATOM 3124 C CA . ILE A 1 394 ? -29.620 6.710 10.871 1.00 72.94 394 ILE A CA 1
ATOM 3125 C C . ILE A 1 394 ? -30.684 7.690 10.339 1.00 72.94 394 ILE A C 1
ATOM 3127 O O . ILE A 1 394 ? -31.779 7.741 10.904 1.00 72.94 394 ILE A O 1
ATOM 3131 N N . ASP A 1 395 ? -30.396 8.392 9.242 1.00 50.38 395 ASP A N 1
ATOM 3132 C CA . ASP A 1 395 ? -31.337 9.268 8.528 1.00 50.38 395 ASP A CA 1
ATOM 3133 C C . ASP A 1 395 ? -31.954 8.535 7.324 1.00 50.38 395 ASP A C 1
ATOM 3135 O O . ASP A 1 395 ? -33.180 8.696 7.100 1.00 50.38 395 ASP A O 1
#

Foldseek 3Di:
DVVVVVVVVVVPPCPPVVVVPPPPDPDPPPPDPDDPDDDDDDDDDDDDDDPPDPPPDPVVVVVCVVVVNPPPPPDPVPPPVPPVVPPPDDPVVVVVVVVVVVVVCVVPPDDPPVNVVVVVVVVVVVVVVVVVVVVVVVVVVVVVVVVVVVVVVVVVPDPDPPDDDDDDDDDDDDDDDDDDDDDDDDDDDDDDDDDDDDDDDDDDDDDDDDDDDDDDDDDPDDPPPPDDDDPDDQFDWDWDDDPDPHTDTDGPPRDDPLVVLLVLAPQPDPPPDDGDHRLVCVCVSCVPDPDVVCVVCVVVSVLSVQSNVVPVVDPPVVSQVVQADPVSHGHDSVVVSVVSVVVVVVVLVVLLVVLCVVCPVCQQVQQDDPSHHDDDSNSSSVSSVVVVVVVVVVD

Radius of gyration: 38.78 Å; Cα contacts (8 Å, |Δi|>4): 122; chains: 1; bounding box: 98×96×110 Å

Secondary structure (DSSP, 8-state):
-HHHHHHHHHHHS-HHHHHHHS---------------PPPP-------------PPPHHHHHHHHHTT--SS------------TT----HHHHHHHHHHHHHHHHHSPPPPHHHHHHHHHHHHHHHHHHHHHHHHHHHHHHHHHHHHHHHHHHHHT---------------PPPP-PPPPPPP----------PPPPPPP--------------------------------TT-EEEEEETTTEEEEEETT----HHHHHHHHTT---TTS--PPPGGGHHHHHTTS--HHHHHHHHHHHHHHHHHHHHHHS-HHHHHHHTB-TTSPBPPHHHHHHHHHHHHHHHHHHHHHHHHHHHGGGHHHHTEETTEE---HHHHHHHHHHHHHHHHTT-

Solvent-accessible surface area (backbone atoms only — not comparable to full-atom values): 25970 Å² total; per-residue (Å²): 110,70,72,56,52,56,51,50,51,63,61,68,75,43,70,71,58,49,71,73,65,50,77,70,81,78,71,76,80,75,68,83,87,78,76,90,74,78,80,80,82,86,81,91,74,92,77,79,96,63,88,75,75,77,76,73,56,69,70,57,54,54,50,30,58,76,68,69,45,69,86,65,85,71,82,71,85,73,79,68,77,78,69,69,91,74,72,83,65,51,75,65,56,52,52,52,50,53,50,50,51,49,53,46,45,70,76,50,62,87,71,55,71,69,56,51,54,50,52,54,50,52,52,52,52,51,49,52,52,51,53,53,50,50,54,50,51,52,50,53,52,51,54,50,54,51,51,53,52,53,52,52,53,55,62,73,69,62,77,83,84,82,75,88,83,82,94,76,94,79,90,80,83,90,82,89,77,88,84,83,86,81,82,88,84,90,85,83,88,78,91,77,90,82,82,84,84,86,80,86,88,80,88,82,84,88,88,85,88,84,92,79,88,87,76,91,75,82,80,80,81,80,78,82,77,83,75,80,82,73,88,67,84,69,81,54,69,44,68,50,69,48,92,87,92,43,60,52,73,40,36,75,73,66,69,68,65,62,76,61,45,48,56,42,35,78,49,69,77,62,95,84,58,86,77,73,80,22,60,73,50,45,67,65,78,47,63,87,49,98,45,68,65,50,68,68,45,48,62,60,50,54,51,51,49,54,53,42,53,52,46,70,75,39,52,75,67,56,42,47,60,73,42,29,46,98,85,69,48,67,55,51,71,69,55,49,54,50,51,53,51,51,54,48,54,52,51,19,47,52,40,34,52,49,42,44,65,76,40,49,91,47,31,61,73,78,44,41,58,94,91,38,65,65,81,52,40,67,58,44,24,54,53,45,52,56,53,52,56,62,54,62,78,74,116